Protein AF-A0A3N5ZU71-F1 (afdb_monomer)

Nearest PDB structures (foldseek):
  6a6m-assembly1_A  TM=1.673E-01  e=7.215E+00  Cyanidioschyzon merolae strain 10D

pLDDT: mean 86.12, std 12.93, range [36.06, 98.19]

Sequence (466 aa):
MKKRLAPLVVVLAIPVLASVVALLARAQWDAQWSSGLRREFVMHGQRANARVMERYSLATLCGDARTAVRIPPCRTYNTFSPVILGSGVTGGVGLLLLGGILAAGAAARRSRRALLTGFRPALYVVTGTLVLLLLVHGLLALQTIRLLTIVGGIGSGALLAFFGLGAVALVVGASLAAARMARAAGDARRLLATRLDGGLTAGWLTGSAQPVVAGLVPEVFVASPGAISVDGPLEAASLHLPLTLARILTVPQLQALVRRAQFRMTDDGGRVARLTEAWAALSAEHGAMRRAGGLRGALGLPILSVLTLLFDAFADAEAALERQQQLAADRAAADAGDAHACGVAILKVAAFAPAWAAAVREMKEAVRAGSQYPNACLLFEEIVATNADAARVAAAVHPAAVTPPVAVPLRQRLERLGLVPEELIPNVLDVHPAEPASAVRTDLTAFEERLTAIVHLQLLLHTSRL

Secondary structure (DSSP, 8-state):
-HHHHHHHHHHHHHHHHHHHHHHHHHHHHHHHHHHHHHHHHHHTT----HHHHHHTSHHHHHHSHHHHHH-HHHHHHHHHHHHHHHHHHHHHHHHHHHHHHHHHHHHHHH-HHHHHHHHHHHHHHHHHHHHHHHHHHHHHHHHHHHHHHHHH----HHHHHHHHHHHHHHHHHHHHHHHHHHHHHHHHHHH-S---TT-EE-TTSS--SS-EEEESSS--EEEPTT-EETTEE-SS-EEEEEHHHHHHSBHHHHHHHHHHHHHHHSTTHHHHHHHHHHHHHHHHHHHHHHH--HHHHHHHHHHHHHHHHHHHHHHHHHHHHHHHHHHHHHHHHHHTS-HHHHHHHHHHHHHHTTHHHHHHHHHHHHHHTT---S-HHHHHHHHHHHT--HHHHHHHHSTTS---TTSPPHHHHHHHTT--GGGGHHHHH--S-SSBGGGG-TTHHHHHHHHHHHHHHHHHHHHTT-

Radius of gyration: 32.43 Å; Cα contacts (8 Å, |Δi|>4): 583; chains: 1; bounding box: 73×50×105 Å

Solvent-accessible surface area (backbone atoms only — not comparable to full-atom values): 24256 Å² total; per-residue (Å²): 115,77,81,70,48,51,39,54,48,60,45,34,50,58,29,51,51,28,28,52,50,31,52,52,44,49,52,52,50,52,51,52,50,54,54,52,52,49,51,53,32,52,76,70,77,42,83,79,46,71,70,57,52,52,66,70,25,65,73,54,44,44,66,38,73,76,52,23,76,74,38,74,69,30,61,63,57,61,53,32,56,57,45,36,51,51,16,55,51,50,31,50,54,40,51,50,48,55,51,48,41,50,51,51,17,57,47,21,58,76,29,71,64,46,40,74,64,40,50,64,59,48,52,52,52,52,51,52,51,49,51,53,50,43,50,52,46,33,52,44,51,48,51,38,51,54,47,48,36,70,67,66,68,55,88,48,71,62,57,56,50,55,53,44,51,50,34,50,50,34,40,50,49,33,46,52,49,51,51,49,50,53,44,40,55,62,38,21,63,62,69,61,21,48,67,43,68,34,22,51,82,46,64,79,87,70,83,47,96,58,54,24,28,34,27,58,57,54,53,69,42,73,43,53,52,49,21,30,34,69,87,40,62,35,89,49,64,23,41,37,40,25,53,32,43,25,50,43,25,34,51,66,20,49,50,21,49,51,43,26,37,49,51,40,62,46,73,74,34,49,59,48,52,53,48,54,49,36,46,49,42,45,51,50,50,53,52,48,48,72,64,39,64,67,70,70,26,62,44,37,44,60,61,50,39,45,49,48,49,47,46,60,32,40,46,62,26,50,28,53,50,45,32,52,49,52,53,51,18,52,48,54,17,19,75,78,57,50,43,65,39,29,46,34,36,55,50,36,42,63,48,45,35,68,44,48,62,52,40,54,49,53,49,50,51,30,50,74,72,77,44,75,69,68,36,56,42,59,50,32,47,51,54,41,60,77,61,58,48,72,66,51,48,49,47,48,47,37,93,83,39,91,60,61,97,42,56,67,57,53,47,63,55,33,47,75,66,74,43,61,73,77,78,38,46,68,67,40,58,43,48,74,42,97,59,22,37,45,69,81,42,90,65,45,64,68,50,46,26,54,33,27,52,50,48,52,51,54,50,51,63,56,60,76,75,112

Structure (mmCIF, N/CA/C/O backbone):
data_AF-A0A3N5ZU71-F1
#
_entry.id   AF-A0A3N5ZU71-F1
#
loop_
_atom_site.group_PDB
_atom_site.id
_atom_site.type_symbol
_atom_site.label_atom_id
_atom_site.label_alt_id
_atom_site.label_comp_id
_atom_site.label_asym_id
_atom_site.label_entity_id
_atom_site.label_seq_id
_atom_site.pdbx_PDB_ins_code
_atom_site.Cartn_x
_atom_site.Cartn_y
_atom_site.Cartn_z
_atom_site.occupancy
_atom_site.B_iso_or_equiv
_atom_site.auth_seq_id
_atom_site.auth_comp_id
_atom_site.auth_asym_id
_atom_site.auth_atom_id
_atom_site.pdbx_PDB_model_num
ATOM 1 N N . MET A 1 1 ? -7.149 -3.811 -16.586 1.00 59.00 1 MET A N 1
ATOM 2 C CA . MET A 1 1 ? -6.033 -4.161 -17.504 1.00 59.00 1 MET A CA 1
ATOM 3 C C . MET A 1 1 ? -5.028 -3.025 -17.722 1.00 59.00 1 MET A C 1
ATOM 5 O O . MET A 1 1 ? -3.846 -3.285 -17.548 1.00 59.00 1 MET A O 1
ATOM 9 N N . LYS A 1 2 ? -5.443 -1.776 -18.013 1.00 65.56 2 LYS A N 1
ATOM 10 C CA . LYS A 1 2 ? -4.524 -0.647 -18.314 1.00 65.56 2 LYS A CA 1
ATOM 11 C C . LYS A 1 2 ? -3.378 -0.435 -17.302 1.00 65.56 2 LYS A C 1
ATOM 13 O O . LYS A 1 2 ? -2.251 -0.190 -17.714 1.00 65.56 2 LYS A O 1
ATOM 18 N N . LYS A 1 3 ? -3.626 -0.618 -15.996 1.00 75.38 3 LYS A N 1
ATOM 19 C CA . LYS A 1 3 ? -2.605 -0.451 -14.937 1.00 75.38 3 LYS A CA 1
ATOM 20 C C . LYS A 1 3 ? -1.418 -1.426 -15.041 1.00 75.38 3 LYS A C 1
ATOM 22 O O . LYS A 1 3 ? -0.329 -1.087 -14.606 1.00 75.38 3 LYS A O 1
ATOM 27 N N . ARG A 1 4 ? -1.601 -2.603 -15.655 1.00 83.56 4 ARG A N 1
ATOM 28 C CA . ARG A 1 4 ? -0.547 -3.630 -15.764 1.00 83.56 4 ARG A CA 1
ATOM 29 C C . ARG A 1 4 ? 0.396 -3.426 -16.953 1.00 83.56 4 ARG A C 1
ATOM 31 O O . ARG A 1 4 ? 1.469 -4.012 -16.967 1.00 83.56 4 ARG A O 1
ATOM 38 N N . LEU A 1 5 ? 0.022 -2.593 -17.929 1.00 92.31 5 LEU A N 1
ATOM 39 C CA . LEU A 1 5 ? 0.854 -2.320 -19.109 1.00 92.31 5 LEU A CA 1
ATOM 40 C C . LEU A 1 5 ? 1.892 -1.221 -18.859 1.00 92.31 5 LEU A C 1
ATOM 42 O O . LEU A 1 5 ? 2.936 -1.221 -19.499 1.00 92.31 5 LEU A O 1
ATOM 46 N N . ALA A 1 6 ? 1.637 -0.313 -17.915 1.00 91.50 6 ALA A N 1
ATOM 47 C CA . ALA A 1 6 ? 2.556 0.774 -17.584 1.00 91.50 6 ALA A CA 1
ATOM 48 C C . ALA A 1 6 ? 3.991 0.304 -17.252 1.00 91.50 6 ALA A C 1
ATOM 50 O O . ALA A 1 6 ? 4.912 0.797 -17.903 1.00 91.50 6 ALA A O 1
ATOM 51 N N . PRO A 1 7 ? 4.219 -0.663 -16.335 1.00 93.44 7 PRO A N 1
ATOM 52 C CA . PRO A 1 7 ? 5.578 -1.122 -16.038 1.00 93.44 7 PRO A CA 1
ATOM 53 C C . PRO A 1 7 ? 6.250 -1.794 -17.244 1.00 93.44 7 PRO A C 1
ATOM 55 O O . PRO A 1 7 ? 7.454 -1.650 -17.432 1.00 93.44 7 PRO A O 1
ATOM 58 N N . LEU A 1 8 ? 5.479 -2.474 -18.101 1.00 95.75 8 LEU A N 1
ATOM 59 C CA . LEU A 1 8 ? 5.992 -3.085 -19.329 1.00 95.75 8 LEU A CA 1
ATOM 60 C C . LEU A 1 8 ? 6.487 -2.018 -20.316 1.00 95.75 8 LEU A C 1
ATOM 62 O O . LEU A 1 8 ? 7.589 -2.131 -20.845 1.00 95.75 8 LEU A O 1
ATOM 66 N N . VAL A 1 9 ? 5.691 -0.966 -20.532 1.00 94.12 9 VAL A N 1
ATOM 67 C CA . VAL A 1 9 ? 6.067 0.165 -21.394 1.00 94.12 9 VAL A CA 1
ATOM 68 C C . VAL A 1 9 ? 7.317 0.849 -20.853 1.00 94.12 9 VAL A C 1
ATOM 70 O O . VAL A 1 9 ? 8.244 1.102 -21.613 1.00 94.12 9 VAL A O 1
ATOM 73 N N . VAL A 1 10 ? 7.375 1.099 -19.545 1.00 90.44 10 VAL A N 1
ATOM 74 C CA . VAL A 1 10 ? 8.533 1.730 -18.897 1.00 90.44 10 VAL A CA 1
ATOM 75 C C . VAL A 1 10 ? 9.820 0.942 -19.132 1.00 90.44 10 VAL A C 1
ATOM 77 O O . VAL A 1 10 ? 10.849 1.536 -19.435 1.00 90.44 10 VAL A O 1
ATOM 80 N N . VAL A 1 11 ? 9.751 -0.383 -19.020 1.00 94.38 11 VAL A N 1
ATOM 81 C CA . VAL A 1 11 ? 10.908 -1.271 -19.160 1.00 94.38 11 VAL A CA 1
ATOM 82 C C . VAL A 1 11 ? 11.327 -1.488 -20.620 1.00 94.38 11 VAL A C 1
ATOM 84 O O . VAL A 1 11 ? 12.504 -1.719 -20.887 1.00 94.38 11 VAL A O 1
ATOM 87 N N . LEU A 1 12 ? 10.389 -1.449 -21.571 1.00 96.19 12 LEU A N 1
ATOM 88 C CA . LEU A 1 12 ? 10.660 -1.813 -22.967 1.00 96.19 12 LEU A CA 1
ATOM 89 C C . LEU A 1 12 ? 10.766 -0.628 -23.930 1.00 96.19 12 LEU A C 1
ATOM 91 O O . LEU A 1 12 ? 11.389 -0.783 -24.977 1.00 96.19 12 LEU A O 1
ATOM 95 N N . ALA A 1 13 ? 10.204 0.542 -23.616 1.00 93.44 13 ALA A N 1
ATOM 96 C CA . ALA A 1 13 ? 10.110 1.645 -24.576 1.00 93.44 13 ALA A CA 1
ATOM 97 C C . ALA A 1 13 ? 11.479 2.091 -25.113 1.00 93.44 13 ALA A C 1
ATOM 99 O O . ALA A 1 13 ? 11.669 2.161 -26.327 1.00 93.44 13 ALA A O 1
ATOM 100 N N . ILE A 1 14 ? 12.443 2.358 -24.225 1.00 93.00 14 ILE A N 1
ATOM 101 C CA . ILE A 1 14 ? 13.779 2.813 -24.634 1.00 93.00 14 ILE A CA 1
ATOM 102 C C . ILE A 1 14 ? 14.573 1.684 -25.307 1.00 93.00 14 ILE A C 1
ATOM 104 O O . ILE A 1 14 ? 15.089 1.933 -26.393 1.00 93.00 14 ILE A O 1
ATOM 108 N N . PRO A 1 15 ? 14.655 0.454 -24.759 1.00 96.56 15 PRO A N 1
ATOM 109 C CA . PRO A 1 15 ? 15.337 -0.645 -25.439 1.00 96.56 15 PRO A CA 1
ATOM 110 C C . PRO A 1 15 ? 14.797 -0.941 -26.843 1.00 96.56 15 PRO A C 1
ATOM 112 O O . PRO A 1 15 ? 15.572 -1.123 -27.782 1.00 96.56 15 PRO A O 1
ATOM 115 N N . VAL A 1 16 ? 13.474 -0.953 -27.019 1.00 96.56 16 VAL A N 1
ATOM 116 C CA . VAL A 1 16 ? 12.860 -1.191 -28.331 1.00 96.56 16 VAL A CA 1
ATOM 117 C C . VAL A 1 16 ? 13.202 -0.055 -29.292 1.00 96.56 16 VAL A C 1
ATOM 119 O O . VAL A 1 16 ? 13.677 -0.320 -30.394 1.00 96.56 16 VAL A O 1
ATOM 122 N N . LEU A 1 17 ? 13.039 1.203 -28.869 1.00 93.81 17 LEU A N 1
ATOM 123 C CA . LEU A 1 17 ? 13.366 2.363 -29.700 1.00 93.81 17 LEU A CA 1
ATOM 124 C C . LEU A 1 17 ? 14.850 2.385 -30.094 1.00 93.81 17 LEU A C 1
ATOM 126 O O . LEU A 1 17 ? 15.167 2.562 -31.268 1.00 93.81 17 LEU A O 1
ATOM 130 N N . ALA A 1 18 ? 15.751 2.161 -29.137 1.00 95.06 18 ALA A N 1
ATOM 131 C CA . ALA A 1 18 ? 17.192 2.128 -29.367 1.00 95.06 18 ALA A CA 1
ATOM 132 C C . ALA A 1 18 ? 17.589 1.017 -30.348 1.00 95.06 18 ALA A C 1
ATOM 134 O O . ALA A 1 18 ? 18.385 1.253 -31.258 1.00 95.06 18 ALA A O 1
ATOM 135 N N . SER A 1 19 ? 16.986 -0.170 -30.218 1.00 96.75 19 SER A N 1
ATOM 136 C CA . SER A 1 19 ? 17.199 -1.287 -31.147 1.00 96.75 19 SER A CA 1
ATOM 137 C C . SER A 1 19 ? 16.743 -0.939 -32.560 1.00 96.75 19 SER A C 1
ATOM 139 O O . SER A 1 19 ? 17.494 -1.137 -33.511 1.00 96.75 19 SER A O 1
ATOM 141 N N . VAL A 1 20 ? 15.530 -0.394 -32.703 1.00 95.31 20 VAL A N 1
ATOM 142 C CA . VAL A 1 20 ? 14.961 -0.019 -34.005 1.00 95.31 20 VAL A CA 1
ATOM 143 C C . VAL A 1 20 ? 15.818 1.050 -34.677 1.00 95.31 20 VAL A C 1
ATOM 145 O O . VAL A 1 20 ? 16.206 0.884 -35.831 1.00 95.31 20 VAL A O 1
ATOM 148 N N . VAL A 1 21 ? 16.182 2.113 -33.956 1.00 93.44 21 VAL A N 1
ATOM 149 C CA . VAL A 1 21 ? 17.038 3.180 -34.490 1.00 93.44 21 VAL A CA 1
ATOM 150 C C . VAL A 1 21 ? 18.413 2.643 -34.873 1.00 93.44 21 VAL A C 1
ATOM 152 O O . VAL A 1 21 ? 18.902 2.974 -35.947 1.00 93.44 21 VAL A O 1
ATOM 155 N N . ALA A 1 22 ? 19.035 1.798 -34.048 1.00 95.50 22 ALA A N 1
ATOM 156 C CA . ALA A 1 22 ? 20.340 1.226 -34.366 1.00 95.50 22 ALA A CA 1
ATOM 157 C C . ALA A 1 22 ? 20.294 0.309 -35.599 1.00 95.50 22 ALA A C 1
ATOM 159 O O . ALA A 1 22 ? 21.215 0.344 -36.413 1.00 95.50 22 ALA A O 1
ATOM 160 N N . LEU A 1 23 ? 19.219 -0.468 -35.775 1.00 95.81 23 LEU A N 1
ATOM 161 C CA . LEU A 1 23 ? 19.009 -1.304 -36.960 1.00 95.81 23 LEU A CA 1
ATOM 162 C C . LEU A 1 23 ? 18.803 -0.463 -38.225 1.00 95.81 23 LEU A C 1
ATOM 164 O O . LEU A 1 23 ? 19.440 -0.734 -39.241 1.00 95.81 23 LEU A O 1
ATOM 168 N N . LEU A 1 24 ? 17.969 0.579 -38.158 1.00 94.06 24 LEU A N 1
ATOM 169 C CA . LEU A 1 24 ? 17.745 1.496 -39.279 1.00 94.06 24 LEU A CA 1
ATOM 170 C C . LEU A 1 24 ? 19.020 2.266 -39.638 1.00 94.06 24 LEU A C 1
ATOM 172 O O . LEU A 1 24 ? 19.384 2.345 -40.810 1.00 94.06 24 LEU A O 1
ATOM 176 N N . ALA A 1 25 ? 19.736 2.772 -38.632 1.00 93.31 25 ALA A N 1
ATOM 177 C CA . ALA A 1 25 ? 21.001 3.471 -38.811 1.00 93.31 25 ALA A CA 1
ATOM 178 C C . ALA A 1 25 ? 22.051 2.573 -39.471 1.00 93.31 25 ALA A C 1
ATOM 180 O O . ALA A 1 25 ? 22.716 2.994 -40.415 1.00 93.31 25 ALA A O 1
ATOM 181 N N . ARG A 1 26 ? 22.154 1.318 -39.019 1.00 95.31 26 ARG A N 1
ATOM 182 C CA . ARG A 1 26 ? 23.045 0.318 -39.610 1.00 95.31 26 ARG A CA 1
ATOM 183 C C . ARG A 1 26 ? 22.684 0.031 -41.067 1.00 95.31 26 ARG A C 1
ATOM 185 O O . ARG A 1 26 ? 23.568 0.073 -41.916 1.00 95.31 26 ARG A O 1
ATOM 192 N N . ALA A 1 27 ? 21.404 -0.201 -41.360 1.00 94.69 27 ALA A N 1
ATOM 193 C CA . ALA A 1 27 ? 20.932 -0.478 -42.715 1.00 94.69 27 ALA A CA 1
ATOM 194 C C . ALA A 1 27 ? 21.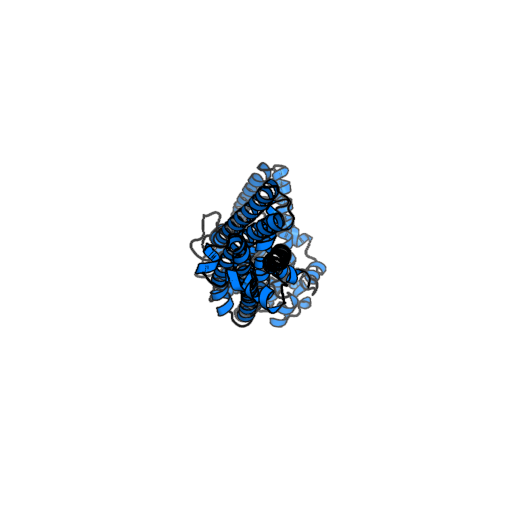193 0.697 -43.672 1.00 94.69 27 ALA A C 1
ATOM 196 O O . ALA A 1 27 ? 21.665 0.496 -44.790 1.00 94.69 27 ALA A O 1
ATOM 197 N N . GLN A 1 28 ? 20.944 1.932 -43.225 1.00 93.50 28 GLN A N 1
ATOM 198 C CA . GLN A 1 28 ? 21.235 3.125 -44.018 1.00 93.50 28 GLN A CA 1
ATOM 199 C C . GLN A 1 28 ? 22.740 3.307 -44.243 1.00 93.50 28 GLN A C 1
ATOM 201 O O . GLN A 1 28 ? 23.154 3.664 -45.344 1.00 93.50 28 GLN A O 1
ATOM 206 N N . TRP A 1 29 ? 23.563 3.030 -43.231 1.00 93.88 29 TRP A N 1
ATOM 207 C CA . TRP A 1 29 ? 25.018 3.111 -43.341 1.00 93.88 29 TRP A CA 1
ATOM 208 C C . TRP A 1 29 ? 25.581 2.075 -44.330 1.00 93.88 29 TRP A C 1
ATOM 210 O O . TRP A 1 29 ? 26.405 2.416 -45.180 1.00 93.88 29 TRP A O 1
ATOM 220 N N . ASP A 1 30 ? 25.072 0.838 -44.298 1.00 94.62 30 ASP A N 1
ATOM 221 C CA . ASP A 1 30 ? 25.396 -0.217 -45.273 1.00 94.62 30 ASP A CA 1
ATOM 222 C C . ASP A 1 30 ? 24.963 0.170 -46.704 1.00 94.62 30 ASP A C 1
ATOM 224 O O . ASP A 1 30 ? 25.707 -0.031 -47.674 1.00 94.62 30 ASP A O 1
ATOM 228 N N . ALA A 1 31 ? 23.789 0.790 -46.859 1.00 94.69 31 ALA A N 1
ATOM 229 C CA . ALA A 1 31 ? 23.311 1.294 -48.147 1.00 94.69 31 ALA A CA 1
ATOM 230 C C . ALA A 1 31 ? 24.194 2.435 -48.691 1.00 94.69 31 ALA A C 1
ATOM 232 O O . ALA A 1 31 ? 24.574 2.430 -49.864 1.00 94.69 31 ALA A O 1
ATOM 233 N N . GLN A 1 32 ? 24.583 3.388 -47.840 1.00 94.06 32 GLN A N 1
ATOM 234 C CA . GLN A 1 32 ? 25.474 4.487 -48.220 1.00 94.06 32 GLN A CA 1
ATOM 235 C C . GLN A 1 32 ? 26.854 3.968 -48.639 1.00 94.06 32 GLN A C 1
ATOM 237 O O . GLN A 1 32 ? 27.332 4.328 -49.718 1.00 94.06 32 GLN A O 1
ATOM 242 N N . TRP A 1 33 ? 27.453 3.071 -47.852 1.00 95.12 33 TRP A N 1
ATOM 243 C CA . TRP A 1 33 ? 28.734 2.441 -48.175 1.00 95.12 33 TRP A CA 1
ATOM 244 C C . TRP A 1 33 ? 28.690 1.697 -49.507 1.00 95.12 33 TRP A C 1
ATOM 246 O O . TRP A 1 33 ? 29.499 1.962 -50.395 1.00 95.12 33 TRP A O 1
ATOM 256 N N . SER A 1 34 ? 27.705 0.814 -49.687 1.00 95.56 34 SER A N 1
ATOM 257 C CA . SER A 1 34 ? 27.574 0.032 -50.918 1.00 95.56 34 SER A CA 1
ATOM 258 C C . SER A 1 34 ? 27.333 0.912 -52.150 1.00 95.56 34 SER A C 1
ATOM 260 O O . SER A 1 34 ? 27.847 0.602 -53.225 1.00 95.56 34 SER A O 1
ATOM 262 N N . SER A 1 35 ? 26.622 2.037 -52.011 1.00 95.56 35 SER A N 1
ATOM 263 C CA . SER A 1 35 ? 26.460 3.019 -53.092 1.00 95.56 35 SER A CA 1
ATOM 264 C C . SER A 1 35 ? 27.771 3.738 -53.440 1.00 95.56 35 SER A C 1
ATOM 266 O O . SER A 1 35 ? 28.068 3.936 -54.618 1.00 95.56 35 SER A O 1
ATOM 268 N N . GLY A 1 36 ? 28.581 4.088 -52.433 1.00 95.81 36 GLY A N 1
ATOM 269 C CA . GLY A 1 36 ? 29.905 4.685 -52.610 1.00 95.81 36 GLY A CA 1
ATOM 270 C C . GLY A 1 36 ? 30.859 3.733 -53.321 1.00 95.81 36 GLY A C 1
ATOM 271 O O . GLY A 1 36 ? 31.412 4.084 -54.360 1.00 95.81 36 GLY A O 1
ATOM 272 N N . LEU A 1 37 ? 30.940 2.499 -52.828 1.00 95.56 37 LEU A N 1
ATOM 273 C CA . LEU A 1 37 ? 31.792 1.452 -53.381 1.00 95.56 37 LEU A CA 1
ATOM 274 C C . LEU A 1 37 ? 31.433 1.134 -54.842 1.00 95.56 37 LEU A C 1
ATOM 276 O O . LEU A 1 37 ? 32.311 1.007 -55.689 1.00 95.56 37 LEU A O 1
ATOM 280 N N . ARG A 1 38 ? 30.133 1.062 -55.175 1.00 96.19 38 ARG A N 1
ATOM 281 C CA . ARG A 1 38 ? 29.678 0.872 -56.564 1.00 96.19 38 ARG A CA 1
ATOM 282 C C . ARG A 1 38 ? 30.156 1.995 -57.483 1.00 96.19 38 ARG A C 1
ATOM 284 O O . ARG A 1 38 ? 30.582 1.703 -58.596 1.00 96.19 38 ARG A O 1
ATOM 291 N N . ARG A 1 39 ? 30.094 3.256 -57.036 1.00 96.56 39 ARG A N 1
ATOM 292 C CA . ARG A 1 39 ? 30.599 4.398 -57.818 1.00 96.56 39 ARG A CA 1
ATOM 293 C C . ARG A 1 39 ? 32.104 4.290 -58.046 1.00 96.56 39 ARG A C 1
ATOM 295 O O . ARG A 1 39 ? 32.553 4.501 -59.164 1.00 96.56 39 ARG A O 1
ATOM 302 N N . GLU A 1 40 ? 32.857 3.910 -57.022 1.00 95.81 40 GLU A N 1
ATOM 303 C CA . GLU A 1 40 ? 34.310 3.749 -57.103 1.00 95.81 40 GLU A CA 1
ATOM 304 C C . GLU A 1 40 ? 34.720 2.623 -58.068 1.00 95.81 40 GLU A C 1
ATOM 306 O O . GLU A 1 40 ? 35.539 2.845 -58.957 1.00 95.81 40 GLU A O 1
ATOM 311 N N . PHE A 1 41 ? 34.069 1.454 -58.001 1.00 95.94 41 PHE A N 1
ATOM 312 C CA . PHE A 1 41 ? 34.293 0.371 -58.969 1.00 95.94 41 PHE A CA 1
ATOM 313 C C . PHE A 1 41 ? 34.013 0.805 -60.414 1.00 95.94 41 PHE A C 1
ATOM 315 O O . PHE A 1 41 ? 34.796 0.488 -61.312 1.00 95.94 41 PHE A O 1
ATOM 322 N N . VAL A 1 42 ? 32.931 1.561 -60.639 1.00 95.75 42 VAL A N 1
ATOM 323 C CA . VAL A 1 42 ? 32.590 2.099 -61.965 1.00 95.75 42 VAL A CA 1
ATOM 324 C C . VAL A 1 42 ? 33.657 3.081 -62.457 1.00 95.75 42 VAL A C 1
ATOM 326 O O . VAL A 1 42 ? 34.056 2.988 -63.616 1.00 95.75 42 VAL A O 1
ATOM 329 N N . MET A 1 43 ? 34.170 3.966 -61.593 1.00 96.62 43 MET A N 1
ATOM 330 C CA . MET A 1 43 ? 35.251 4.898 -61.954 1.00 96.62 43 MET A CA 1
ATOM 331 C C . MET A 1 43 ? 36.545 4.179 -62.363 1.00 96.62 43 MET A C 1
ATOM 333 O O . MET A 1 43 ? 37.272 4.674 -63.218 1.00 96.62 43 MET A O 1
ATOM 337 N N . HIS A 1 44 ? 36.807 2.989 -61.817 1.00 97.00 44 HIS A N 1
ATOM 338 C CA . HIS A 1 44 ? 37.955 2.153 -62.184 1.00 97.00 44 HIS A CA 1
ATOM 339 C C . HIS A 1 44 ? 37.677 1.157 -63.325 1.00 97.00 44 HIS A C 1
ATOM 341 O O . HIS A 1 44 ? 38.493 0.271 -63.580 1.00 97.00 44 HIS A O 1
ATOM 347 N N . GLY A 1 45 ? 36.537 1.268 -64.017 1.00 96.12 45 GLY A N 1
ATOM 348 C CA . GLY A 1 45 ? 36.192 0.395 -65.145 1.00 96.12 45 GLY A CA 1
ATOM 349 C C . GLY A 1 45 ? 35.890 -1.059 -64.757 1.00 96.12 45 GLY A C 1
ATOM 350 O O . GLY A 1 45 ? 35.872 -1.940 -65.616 1.00 96.12 45 GLY A O 1
ATOM 351 N N . GLN A 1 46 ? 35.645 -1.336 -63.475 1.00 95.88 46 GLN A N 1
ATOM 352 C CA . GLN A 1 46 ? 35.357 -2.674 -62.963 1.00 95.88 46 GLN A CA 1
ATOM 353 C C . GLN A 1 46 ? 33.852 -2.862 -62.711 1.00 95.88 46 GLN A C 1
ATOM 355 O O . GLN A 1 46 ? 33.158 -1.971 -62.222 1.00 95.88 46 GLN A O 1
ATOM 360 N N . ARG A 1 47 ? 33.315 -4.056 -63.009 1.00 92.19 47 ARG A N 1
ATOM 361 C CA . ARG A 1 47 ? 31.915 -4.405 -62.703 1.00 92.19 47 ARG A CA 1
ATOM 362 C C . ARG A 1 47 ? 31.808 -5.025 -61.311 1.00 92.19 47 ARG A C 1
ATOM 364 O O . ARG A 1 47 ? 32.238 -6.157 -61.096 1.00 92.19 47 ARG A O 1
ATOM 371 N N . ALA A 1 48 ? 31.171 -4.313 -60.385 1.00 91.56 48 ALA A N 1
ATOM 372 C CA . ALA A 1 48 ? 30.884 -4.823 -59.050 1.00 91.56 48 ALA A CA 1
ATOM 373 C C . ALA A 1 48 ? 29.768 -5.886 -59.093 1.00 91.56 48 ALA A C 1
ATOM 375 O O . ALA A 1 48 ? 28.581 -5.562 -59.157 1.00 91.56 48 ALA A O 1
ATOM 376 N N . ASN A 1 49 ? 30.139 -7.168 -59.077 1.00 94.31 49 ASN A N 1
ATOM 377 C CA . ASN A 1 49 ? 29.174 -8.261 -58.929 1.00 94.31 49 ASN A CA 1
ATOM 378 C C . ASN A 1 49 ? 28.755 -8.437 -57.450 1.00 94.31 49 ASN A C 1
ATOM 380 O O . ASN A 1 49 ? 29.415 -7.930 -56.543 1.00 94.31 49 ASN A O 1
ATOM 384 N N . ALA A 1 50 ? 27.664 -9.166 -57.189 1.00 95.38 50 ALA A N 1
ATOM 385 C CA . ALA A 1 50 ? 27.137 -9.342 -55.829 1.00 95.38 50 ALA A CA 1
ATOM 386 C C . ALA A 1 50 ? 28.157 -9.970 -54.857 1.00 95.38 50 ALA A C 1
ATOM 388 O O . ALA A 1 50 ? 28.262 -9.523 -53.721 1.00 95.38 50 ALA A O 1
ATOM 389 N N . ARG A 1 51 ? 28.966 -10.936 -55.321 1.00 95.69 51 ARG A N 1
ATOM 390 C CA . ARG A 1 51 ? 30.011 -11.584 -54.505 1.00 95.69 51 ARG A CA 1
ATOM 391 C C . ARG A 1 51 ? 31.134 -10.619 -54.117 1.00 95.69 51 ARG A C 1
ATOM 393 O O . ARG A 1 51 ? 31.652 -10.691 -53.009 1.00 95.69 51 ARG A O 1
ATOM 400 N N . VAL A 1 52 ? 31.526 -9.725 -55.025 1.00 94.38 52 VAL A N 1
ATOM 401 C CA . VAL A 1 52 ? 32.507 -8.665 -54.760 1.00 94.38 52 VAL A CA 1
ATOM 402 C C . VAL A 1 52 ? 31.914 -7.683 -53.753 1.00 94.38 52 VAL A C 1
ATOM 404 O O . VAL A 1 52 ? 32.543 -7.416 -52.737 1.00 94.38 52 VAL A O 1
ATOM 407 N N . MET A 1 53 ? 30.676 -7.228 -53.961 1.00 95.88 53 MET A N 1
ATOM 408 C CA . MET A 1 53 ? 29.997 -6.333 -53.015 1.00 95.88 53 MET A CA 1
ATOM 409 C C . MET A 1 53 ? 29.861 -6.938 -51.611 1.00 95.88 53 MET A C 1
ATOM 411 O O . MET A 1 53 ? 30.007 -6.220 -50.628 1.00 95.88 53 MET A O 1
ATOM 415 N N . GLU A 1 54 ? 29.616 -8.245 -51.509 1.00 95.56 54 GLU A N 1
ATOM 416 C CA . GLU A 1 54 ? 29.546 -8.964 -50.235 1.00 95.56 54 GLU A CA 1
ATOM 417 C C . GLU A 1 54 ? 30.913 -9.034 -49.536 1.00 95.56 54 GLU A C 1
ATOM 419 O O . GLU A 1 54 ? 31.009 -8.705 -48.354 1.00 95.56 54 GLU A O 1
ATOM 424 N N . ARG A 1 55 ? 31.991 -9.362 -50.269 1.00 95.62 55 ARG A N 1
ATOM 425 C CA . ARG A 1 55 ? 33.368 -9.383 -49.730 1.00 95.62 55 ARG A CA 1
ATOM 426 C C . ARG A 1 55 ? 33.820 -8.027 -49.191 1.00 95.62 55 ARG A C 1
ATOM 428 O O . ARG A 1 55 ? 34.555 -7.982 -48.210 1.00 95.62 55 ARG A O 1
ATOM 435 N N . TYR A 1 56 ? 33.384 -6.944 -49.829 1.00 95.12 56 TYR A N 1
ATOM 436 C CA . TYR A 1 56 ? 33.675 -5.570 -49.417 1.00 95.12 56 TYR A CA 1
ATOM 437 C C . TYR A 1 56 ? 32.535 -4.933 -48.603 1.00 95.12 56 TYR A C 1
ATOM 439 O O . TYR A 1 56 ? 32.479 -3.709 -48.457 1.00 95.12 56 TYR A O 1
ATOM 447 N N . SER A 1 57 ? 31.613 -5.739 -48.066 1.00 96.25 57 SER A N 1
ATOM 448 C CA . SER A 1 57 ? 30.580 -5.242 -47.158 1.00 96.25 57 SER A CA 1
ATOM 449 C C . SER A 1 57 ? 31.196 -4.795 -45.830 1.00 96.25 57 SER A C 1
ATOM 451 O O . SER A 1 57 ? 32.206 -5.345 -45.378 1.00 96.25 57 SER A O 1
ATOM 453 N N . LEU A 1 58 ? 30.578 -3.814 -45.163 1.00 95.81 58 LEU A N 1
ATOM 454 C CA . LEU A 1 58 ? 31.047 -3.378 -43.845 1.00 95.81 58 LEU A CA 1
ATOM 455 C C . LEU A 1 58 ? 30.952 -4.499 -42.810 1.00 95.81 58 LEU A C 1
ATOM 457 O O . LEU A 1 58 ? 31.819 -4.596 -41.951 1.00 95.81 58 LEU A O 1
ATOM 461 N N . ALA A 1 59 ? 29.958 -5.385 -42.913 1.00 95.62 59 ALA A N 1
ATOM 462 C CA . ALA A 1 59 ? 29.855 -6.547 -42.036 1.00 95.62 59 ALA A CA 1
ATOM 463 C C . ALA A 1 59 ? 31.109 -7.439 -42.108 1.00 95.62 59 ALA A C 1
ATOM 465 O O . ALA A 1 59 ? 31.632 -7.838 -41.069 1.00 95.62 59 ALA A O 1
ATOM 466 N N . THR A 1 60 ? 31.621 -7.707 -43.314 1.00 95.62 60 THR A N 1
ATOM 467 C CA . THR A 1 60 ? 32.834 -8.512 -43.517 1.00 95.62 60 THR A CA 1
ATOM 468 C C . THR A 1 60 ? 34.096 -7.745 -43.123 1.00 95.62 60 THR A C 1
ATOM 470 O O . THR A 1 60 ? 34.908 -8.256 -42.354 1.00 95.62 60 THR A O 1
ATOM 473 N N . LEU A 1 61 ? 34.251 -6.505 -43.600 1.00 96.06 61 LEU A N 1
ATOM 474 C CA . LEU A 1 61 ? 35.457 -5.700 -43.371 1.00 96.06 61 LEU A CA 1
ATOM 475 C C . LEU A 1 61 ? 35.630 -5.290 -41.904 1.00 96.06 61 LEU A C 1
ATOM 477 O O . LEU A 1 61 ? 36.746 -5.279 -41.391 1.00 96.06 61 LEU A O 1
ATOM 481 N N . CYS A 1 62 ? 34.533 -4.964 -41.219 1.00 96.19 62 CYS A N 1
ATOM 482 C CA . CYS A 1 62 ? 34.564 -4.524 -39.826 1.00 96.19 62 CYS A CA 1
ATOM 483 C C . CYS A 1 62 ? 34.496 -5.683 -38.819 1.00 96.19 62 CYS A C 1
ATOM 485 O O . CYS A 1 62 ? 34.702 -5.448 -37.627 1.00 96.19 62 CYS A O 1
ATOM 487 N N . GLY A 1 63 ? 34.224 -6.910 -39.283 1.00 95.06 63 GLY A N 1
ATOM 488 C CA . GLY A 1 63 ? 34.275 -8.131 -38.474 1.00 95.06 63 GLY A CA 1
ATOM 489 C C . GLY A 1 63 ? 35.700 -8.596 -38.152 1.00 95.06 63 GLY A C 1
ATOM 490 O O . GLY A 1 63 ? 35.913 -9.232 -37.122 1.00 95.06 63 GLY A O 1
ATOM 491 N N . ASP A 1 64 ? 36.687 -8.244 -38.983 1.00 95.06 64 ASP A N 1
ATOM 492 C CA . ASP A 1 64 ? 38.106 -8.478 -38.699 1.00 95.06 64 ASP A CA 1
ATOM 493 C C . ASP A 1 64 ? 38.699 -7.317 -37.886 1.00 95.06 64 ASP A C 1
ATOM 495 O O . ASP A 1 64 ? 38.786 -6.181 -38.356 1.00 95.06 64 ASP A O 1
ATOM 499 N N . ALA A 1 65 ? 39.174 -7.612 -36.673 1.00 93.38 65 ALA A N 1
ATOM 500 C CA . ALA A 1 65 ? 39.742 -6.623 -35.760 1.00 93.38 65 ALA A CA 1
ATOM 501 C C . ALA A 1 65 ? 40.943 -5.863 -36.352 1.00 93.38 65 ALA A C 1
ATOM 503 O O . ALA A 1 65 ? 41.129 -4.684 -36.047 1.00 93.38 65 ALA A O 1
ATOM 504 N N . ARG A 1 66 ? 41.754 -6.499 -37.213 1.00 94.62 66 ARG A N 1
ATOM 505 C CA . ARG A 1 66 ? 42.923 -5.844 -37.832 1.00 94.62 66 ARG A CA 1
ATOM 506 C C . ARG A 1 66 ? 42.499 -4.831 -38.890 1.00 94.62 66 ARG A C 1
ATOM 508 O O . ARG A 1 66 ? 43.035 -3.723 -38.940 1.00 94.62 66 ARG A O 1
ATOM 515 N N . THR A 1 67 ? 41.530 -5.210 -39.715 1.00 92.31 67 THR A N 1
ATOM 516 C CA . THR A 1 67 ? 40.990 -4.371 -40.786 1.00 92.31 67 THR A CA 1
ATOM 517 C C . THR A 1 67 ? 40.127 -3.234 -40.227 1.00 92.31 67 THR A C 1
ATOM 519 O O . THR A 1 67 ? 40.262 -2.088 -40.660 1.00 92.31 67 THR A O 1
ATOM 522 N N . ALA A 1 68 ? 39.331 -3.500 -39.187 1.00 92.00 68 ALA A N 1
ATOM 523 C CA . ALA A 1 68 ? 38.437 -2.523 -38.570 1.00 92.00 68 ALA A CA 1
ATOM 524 C C . ALA A 1 68 ? 39.156 -1.282 -38.008 1.00 92.00 68 ALA A C 1
ATOM 526 O O . ALA A 1 68 ? 38.599 -0.188 -38.042 1.00 92.00 68 ALA A O 1
ATOM 527 N N . VAL A 1 69 ? 40.396 -1.423 -37.521 1.00 92.69 69 VAL A N 1
ATOM 528 C CA . VAL A 1 69 ? 41.196 -0.290 -37.012 1.00 92.69 69 VAL A CA 1
ATOM 529 C C . VAL A 1 69 ? 41.643 0.644 -38.141 1.00 92.69 69 VAL A C 1
ATOM 531 O O . VAL A 1 69 ? 41.818 1.840 -37.919 1.00 92.69 69 VAL A O 1
ATOM 534 N N . ARG A 1 70 ? 41.818 0.114 -39.356 1.00 94.25 70 ARG A N 1
ATOM 535 C CA . ARG A 1 70 ? 42.346 0.861 -40.508 1.00 94.25 70 ARG A CA 1
ATOM 536 C C . ARG A 1 70 ? 41.264 1.550 -41.332 1.00 94.25 70 ARG A C 1
ATOM 538 O O . ARG A 1 70 ? 41.574 2.490 -42.053 1.00 94.25 70 ARG A O 1
ATOM 545 N N . ILE A 1 71 ? 40.017 1.090 -41.240 1.00 93.81 71 ILE A N 1
ATOM 546 C CA . ILE A 1 71 ? 38.896 1.587 -42.043 1.00 93.81 71 ILE A CA 1
ATOM 547 C C . ILE A 1 71 ? 38.034 2.520 -41.175 1.00 93.81 71 ILE A C 1
ATOM 549 O O . ILE A 1 71 ? 37.297 2.034 -40.314 1.00 93.81 71 ILE A O 1
ATOM 553 N N . PRO A 1 72 ? 38.067 3.855 -41.380 1.00 92.00 72 PRO A N 1
ATOM 554 C CA . PRO A 1 72 ? 37.374 4.807 -40.505 1.00 92.00 72 PRO A CA 1
ATOM 555 C C . PRO A 1 72 ? 35.864 4.539 -40.315 1.00 92.00 72 PRO A C 1
ATOM 557 O O . PRO A 1 72 ? 35.393 4.631 -39.176 1.00 92.00 72 PRO A O 1
ATOM 560 N N . PRO A 1 73 ? 35.095 4.132 -41.354 1.00 92.50 73 PRO A N 1
ATOM 561 C CA . PRO A 1 73 ? 33.687 3.751 -41.201 1.00 92.50 73 PRO A CA 1
ATOM 562 C C . PRO A 1 73 ? 33.426 2.618 -40.203 1.00 92.50 73 PRO A C 1
ATOM 564 O O . PRO A 1 73 ? 32.345 2.576 -39.609 1.00 92.50 73 PRO A O 1
ATOM 567 N N . CYS A 1 74 ? 34.396 1.725 -39.973 1.00 94.44 74 CYS A N 1
ATOM 568 C CA . CYS A 1 74 ? 34.219 0.597 -39.063 1.00 94.44 74 CYS A CA 1
ATOM 569 C C . CYS A 1 74 ? 34.064 1.026 -37.608 1.00 94.44 74 CYS A C 1
ATOM 571 O O . CYS A 1 74 ? 33.352 0.362 -36.856 1.00 94.44 74 CYS A O 1
ATOM 573 N N . ARG A 1 75 ? 34.638 2.170 -37.205 1.00 91.94 75 ARG A N 1
ATOM 574 C CA . ARG A 1 75 ? 34.432 2.702 -35.853 1.00 91.94 75 ARG A CA 1
ATOM 575 C C . ARG A 1 75 ? 32.959 3.016 -35.602 1.00 91.94 75 ARG A C 1
ATOM 577 O O . ARG A 1 75 ? 32.442 2.639 -34.559 1.00 91.94 75 ARG A O 1
ATOM 584 N N . THR A 1 76 ? 32.286 3.677 -36.542 1.00 90.81 76 THR A N 1
ATOM 585 C CA . THR A 1 76 ? 30.851 3.986 -36.430 1.00 90.81 76 THR A CA 1
ATOM 586 C C . THR A 1 76 ? 30.014 2.721 -36.573 1.00 90.81 76 THR A C 1
ATOM 588 O O . THR A 1 76 ? 29.136 2.478 -35.748 1.00 90.81 76 THR A O 1
ATOM 591 N N . TYR A 1 77 ? 30.335 1.866 -37.547 1.00 93.25 77 TYR A N 1
ATOM 592 C CA . TYR A 1 77 ? 29.612 0.616 -37.782 1.00 93.25 77 TYR A CA 1
ATOM 593 C C . TYR A 1 77 ? 29.586 -0.288 -36.541 1.00 93.25 77 TYR A C 1
ATOM 595 O O . TYR A 1 77 ? 28.533 -0.770 -36.122 1.00 93.25 77 TYR A O 1
ATOM 603 N N . ASN A 1 78 ? 30.735 -0.433 -35.879 1.00 93.44 78 ASN A N 1
ATOM 604 C CA . ASN A 1 78 ? 30.868 -1.274 -34.694 1.00 93.44 78 ASN A CA 1
ATOM 605 C C . ASN A 1 78 ? 30.183 -0.690 -33.447 1.00 93.44 78 ASN A C 1
ATOM 607 O O . ASN A 1 78 ? 30.045 -1.406 -32.459 1.00 93.44 78 ASN A O 1
ATOM 611 N N . THR A 1 79 ? 29.693 0.560 -33.474 1.00 92.50 79 THR A N 1
ATOM 612 C CA . THR A 1 79 ? 28.856 1.099 -32.382 1.00 92.50 79 THR A CA 1
ATOM 613 C C . THR A 1 79 ? 27.400 0.644 -32.443 1.00 92.50 79 THR A C 1
ATOM 615 O O . THR A 1 79 ? 26.732 0.657 -31.411 1.00 92.50 79 THR A O 1
ATOM 618 N N . PHE A 1 80 ? 26.899 0.178 -33.593 1.00 94.12 80 PHE A N 1
ATOM 619 C CA . PHE A 1 80 ? 25.510 -0.282 -33.708 1.00 94.12 80 PHE A CA 1
ATOM 620 C C . PHE A 1 80 ? 25.268 -1.590 -32.943 1.00 94.12 80 PHE A C 1
ATOM 622 O O . PHE A 1 80 ? 24.290 -1.713 -32.205 1.00 94.12 80 PHE A O 1
ATOM 629 N N . SER A 1 81 ? 26.181 -2.556 -33.072 1.00 94.31 81 SER A N 1
ATOM 630 C CA . SER A 1 81 ? 26.088 -3.872 -32.426 1.00 94.31 81 SER A CA 1
ATOM 631 C C . SER A 1 81 ? 25.931 -3.819 -30.896 1.00 94.31 81 SER A C 1
ATOM 633 O O . SER A 1 81 ? 25.001 -4.452 -30.395 1.00 94.31 81 SER A O 1
ATOM 635 N N . PRO A 1 82 ? 26.750 -3.071 -30.124 1.00 95.44 82 PRO A N 1
ATOM 636 C CA . PRO A 1 82 ? 26.573 -2.979 -28.676 1.00 95.44 82 PRO A CA 1
ATOM 637 C C . PRO A 1 82 ? 25.280 -2.258 -28.277 1.00 95.44 82 PRO A C 1
ATOM 639 O O . PRO A 1 82 ? 24.724 -2.590 -27.236 1.00 95.44 82 PRO A O 1
ATOM 642 N N . VAL A 1 83 ? 24.758 -1.324 -29.086 1.00 95.56 83 VAL A N 1
ATOM 643 C CA . VAL A 1 83 ? 23.451 -0.695 -28.817 1.00 95.56 83 VAL A CA 1
ATOM 644 C C . VAL A 1 83 ? 22.317 -1.707 -28.986 1.00 95.56 83 VAL A C 1
ATOM 646 O O . VAL A 1 83 ? 21.453 -1.792 -28.116 1.00 95.56 83 VAL A O 1
ATOM 649 N N . ILE A 1 84 ? 22.338 -2.513 -30.053 1.00 96.50 84 ILE A N 1
ATOM 650 C CA . ILE A 1 84 ? 21.343 -3.572 -30.296 1.00 96.50 84 ILE A CA 1
ATOM 651 C C . ILE A 1 84 ? 21.412 -4.634 -29.190 1.00 96.50 84 ILE A C 1
ATOM 653 O O . ILE A 1 84 ? 20.398 -4.940 -28.562 1.00 96.50 84 ILE A O 1
ATOM 657 N N . LEU A 1 85 ? 22.609 -5.158 -28.903 1.00 96.69 85 LEU A N 1
ATOM 658 C CA . LEU A 1 85 ? 22.804 -6.167 -27.860 1.00 96.69 85 LEU A CA 1
ATOM 659 C C . LEU A 1 85 ? 22.431 -5.620 -26.477 1.00 96.69 85 LEU A C 1
ATOM 661 O O . LEU A 1 85 ? 21.675 -6.253 -25.744 1.00 96.69 85 LEU A O 1
ATOM 665 N N . GLY A 1 86 ? 22.923 -4.427 -26.133 1.00 96.12 86 GLY A N 1
ATOM 666 C CA . GLY A 1 86 ? 22.648 -3.773 -24.857 1.00 96.12 86 GLY A CA 1
ATOM 667 C C . GLY A 1 86 ? 21.161 -3.499 -24.658 1.00 96.12 86 GLY A C 1
ATOM 668 O O . GLY A 1 86 ? 20.644 -3.715 -23.565 1.00 96.12 86 GLY A O 1
ATOM 669 N N . SER A 1 87 ? 20.444 -3.120 -25.717 1.00 97.06 87 SER A N 1
ATOM 670 C CA . SER A 1 87 ? 18.987 -2.982 -25.686 1.00 97.06 87 SER A CA 1
ATOM 671 C C . SER A 1 87 ? 18.293 -4.319 -25.423 1.00 97.06 87 SER A C 1
ATOM 673 O O . SER A 1 87 ? 17.464 -4.407 -24.518 1.00 97.06 87 SER A O 1
ATOM 675 N N . GLY A 1 88 ? 18.674 -5.382 -26.139 1.00 97.31 88 GLY A N 1
ATOM 676 C CA . GLY A 1 88 ? 18.121 -6.724 -25.930 1.00 97.31 88 GLY A CA 1
ATOM 677 C C . GLY A 1 88 ? 18.320 -7.233 -24.499 1.00 97.31 88 GLY A C 1
ATOM 678 O O . GLY A 1 88 ? 17.364 -7.671 -23.858 1.00 97.31 88 GLY A O 1
ATOM 679 N N . VAL A 1 89 ? 19.536 -7.095 -23.959 1.00 97.56 89 VAL A N 1
ATOM 680 C CA . VAL A 1 89 ? 19.859 -7.471 -22.571 1.00 97.56 89 VAL A CA 1
ATOM 681 C C . VAL A 1 89 ? 19.056 -6.636 -21.574 1.00 97.56 89 VAL A C 1
ATOM 683 O O . VAL A 1 89 ? 18.466 -7.190 -20.652 1.00 97.56 89 VAL A O 1
ATOM 686 N N . THR A 1 90 ? 18.978 -5.318 -21.770 1.00 96.88 90 THR A N 1
ATOM 687 C CA . THR A 1 90 ? 18.249 -4.410 -20.867 1.00 96.88 90 THR A CA 1
ATOM 688 C C . THR A 1 90 ? 16.758 -4.740 -20.823 1.00 96.88 90 THR A C 1
ATOM 690 O O . THR A 1 90 ? 16.187 -4.859 -19.738 1.00 96.88 90 THR A O 1
ATOM 693 N N . GLY A 1 91 ? 16.137 -4.950 -21.989 1.00 97.06 91 GLY A N 1
ATOM 694 C CA . GLY A 1 91 ? 14.740 -5.374 -22.085 1.00 97.06 91 GLY A CA 1
ATOM 695 C C . GLY A 1 91 ? 14.507 -6.737 -21.428 1.00 97.06 91 GLY A C 1
ATOM 696 O O . GLY A 1 91 ? 13.557 -6.896 -20.665 1.00 97.06 91 GLY A O 1
ATOM 697 N N . GLY A 1 92 ? 15.413 -7.696 -21.649 1.00 97.62 92 GLY A N 1
ATOM 698 C CA . GLY A 1 92 ? 15.368 -9.020 -21.025 1.00 97.62 92 GLY A CA 1
ATOM 699 C C . GLY A 1 92 ? 15.458 -8.971 -19.497 1.00 97.62 92 GLY A C 1
ATOM 700 O O . GLY A 1 92 ? 14.615 -9.552 -18.817 1.00 97.62 92 GLY A O 1
ATOM 701 N N . VAL A 1 93 ? 16.423 -8.226 -18.943 1.00 97.50 93 VAL A N 1
ATOM 702 C CA . VAL A 1 93 ? 16.572 -8.025 -17.488 1.00 97.50 93 VAL A CA 1
ATOM 703 C C . VAL A 1 93 ? 15.321 -7.390 -16.896 1.00 97.50 93 VAL A C 1
ATOM 705 O O . VAL A 1 93 ? 14.838 -7.823 -15.852 1.00 97.50 93 VAL A O 1
ATOM 708 N N . GLY A 1 94 ? 14.761 -6.383 -17.563 1.00 96.75 94 GLY A N 1
ATOM 709 C CA . GLY A 1 94 ? 13.545 -5.752 -17.084 1.00 96.75 94 GLY A CA 1
ATOM 710 C C . GLY A 1 94 ? 12.323 -6.679 -17.132 1.00 96.75 94 GLY A C 1
ATOM 711 O O . GLY A 1 94 ? 11.544 -6.696 -16.183 1.00 96.75 94 GLY A O 1
ATOM 712 N N . LEU A 1 95 ? 12.165 -7.507 -18.169 1.00 97.62 95 LEU A N 1
ATOM 713 C CA . LEU A 1 95 ? 11.110 -8.529 -18.211 1.00 97.62 95 LEU A CA 1
ATOM 714 C C . LEU A 1 95 ? 11.277 -9.574 -17.101 1.00 97.62 95 LEU A C 1
ATOM 716 O O . LEU A 1 95 ? 10.295 -9.925 -16.444 1.00 97.62 95 LEU A O 1
ATOM 720 N N . LEU A 1 96 ? 12.511 -10.025 -16.851 1.00 97.75 96 LEU A N 1
ATOM 721 C CA . LEU A 1 96 ? 12.830 -10.926 -15.741 1.00 97.75 96 LEU A CA 1
ATOM 722 C C . LEU A 1 96 ? 12.498 -10.293 -14.387 1.00 97.75 96 LEU A C 1
ATOM 724 O O . LEU A 1 96 ? 11.935 -10.969 -13.529 1.00 97.75 96 LEU A O 1
ATOM 728 N N . LEU A 1 97 ? 12.777 -8.999 -14.207 1.00 97.25 97 LEU A N 1
ATOM 729 C CA . LEU A 1 97 ? 12.412 -8.262 -12.998 1.00 97.25 97 LEU A CA 1
ATOM 730 C C . LEU A 1 97 ? 10.892 -8.263 -12.781 1.00 97.25 97 LEU A C 1
ATOM 732 O O . LEU A 1 97 ? 10.428 -8.619 -11.698 1.00 97.25 97 LEU A O 1
ATOM 736 N N . LEU A 1 98 ? 10.108 -7.908 -13.806 1.00 96.88 98 LEU A N 1
ATOM 737 C CA . LEU A 1 98 ? 8.642 -7.889 -13.712 1.00 96.88 98 LEU A CA 1
ATOM 738 C C . LEU A 1 98 ? 8.071 -9.291 -13.442 1.00 96.88 98 LEU A C 1
ATOM 740 O O . LEU A 1 98 ? 7.189 -9.446 -12.596 1.00 96.88 98 LEU A O 1
ATOM 744 N N . GLY A 1 99 ? 8.598 -10.321 -14.111 1.00 97.00 99 GLY A N 1
ATOM 745 C CA . GLY A 1 99 ? 8.232 -11.716 -13.859 1.00 97.00 99 GLY A CA 1
ATOM 746 C C . GLY A 1 99 ? 8.581 -12.167 -12.438 1.00 97.00 99 GLY A C 1
ATOM 747 O O . GLY A 1 99 ? 7.760 -12.798 -11.773 1.00 97.00 99 GLY A O 1
ATOM 748 N N . GLY A 1 100 ? 9.757 -11.779 -11.939 1.00 96.75 100 GLY A N 1
ATOM 749 C CA . GLY A 1 100 ? 10.213 -12.058 -10.579 1.00 96.75 100 GLY A CA 1
ATOM 750 C C . GLY A 1 100 ? 9.320 -11.427 -9.512 1.00 96.75 100 GLY A C 1
ATOM 751 O O . GLY A 1 100 ? 8.967 -12.099 -8.546 1.00 96.75 100 GLY A O 1
ATOM 752 N N . ILE A 1 101 ? 8.876 -10.180 -9.714 1.00 95.44 101 ILE A N 1
ATOM 753 C CA . ILE A 1 101 ? 7.909 -9.509 -8.829 1.00 95.44 101 ILE A CA 1
ATOM 754 C C . ILE A 1 101 ? 6.601 -10.308 -8.750 1.00 95.44 101 ILE A C 1
ATOM 756 O O . ILE A 1 101 ? 6.107 -10.592 -7.657 1.00 95.44 101 ILE A O 1
ATOM 760 N N . LEU A 1 102 ? 6.050 -10.707 -9.901 1.00 95.50 102 LEU A N 1
ATOM 761 C CA . LEU A 1 102 ? 4.800 -11.470 -9.959 1.00 95.50 102 LEU A CA 1
ATOM 762 C C . LEU A 1 102 ? 4.937 -12.854 -9.309 1.00 95.50 102 LEU A C 1
ATOM 764 O O . LEU A 1 102 ? 4.033 -13.289 -8.592 1.00 95.50 102 LEU A O 1
ATOM 768 N N . ALA A 1 103 ? 6.066 -13.532 -9.527 1.00 95.25 103 ALA A N 1
ATOM 769 C CA . ALA A 1 103 ? 6.363 -14.819 -8.910 1.00 95.25 103 ALA A CA 1
ATOM 770 C C . ALA A 1 103 ? 6.519 -14.697 -7.385 1.00 95.25 103 ALA A C 1
ATOM 772 O O . ALA A 1 103 ? 5.953 -15.505 -6.648 1.00 95.25 103 ALA A O 1
ATOM 773 N N . ALA A 1 104 ? 7.216 -13.662 -6.906 1.00 94.69 104 ALA A N 1
ATOM 774 C CA . ALA A 1 104 ? 7.382 -13.387 -5.482 1.00 94.69 104 ALA A CA 1
ATOM 775 C C . ALA A 1 104 ? 6.036 -13.096 -4.799 1.00 94.69 104 ALA A C 1
ATOM 777 O O . ALA A 1 104 ? 5.743 -13.685 -3.760 1.00 94.69 104 ALA A O 1
ATOM 778 N N . GLY A 1 105 ? 5.175 -12.281 -5.418 1.00 92.62 105 GLY A N 1
ATOM 779 C CA . GLY A 1 105 ? 3.814 -12.044 -4.926 1.00 92.62 105 GLY A CA 1
ATOM 780 C C . GLY A 1 105 ? 2.966 -13.321 -4.898 1.00 92.62 105 GLY A C 1
ATOM 781 O O . GLY A 1 105 ? 2.289 -13.616 -3.912 1.00 92.62 105 GLY A O 1
ATOM 782 N N . ALA A 1 106 ? 3.052 -14.153 -5.941 1.00 92.75 106 ALA A N 1
ATOM 783 C CA . ALA A 1 106 ? 2.358 -15.440 -5.976 1.00 92.75 106 ALA A CA 1
ATOM 784 C C . ALA A 1 106 ? 2.846 -16.413 -4.889 1.00 92.75 106 ALA A C 1
ATOM 786 O O . ALA A 1 106 ? 2.026 -17.119 -4.297 1.00 92.75 106 ALA A O 1
ATOM 787 N N . ALA A 1 107 ? 4.149 -16.436 -4.600 1.00 94.00 107 ALA A N 1
ATOM 788 C CA . ALA A 1 107 ? 4.722 -17.219 -3.510 1.00 94.00 107 ALA A CA 1
ATOM 789 C C . ALA A 1 107 ? 4.287 -16.687 -2.134 1.00 94.00 107 ALA A C 1
ATOM 791 O O . ALA A 1 107 ? 3.907 -17.476 -1.266 1.00 94.00 107 ALA A O 1
ATOM 792 N N . ALA A 1 108 ? 4.261 -15.362 -1.954 1.00 91.88 108 ALA A N 1
ATOM 793 C CA . ALA A 1 108 ? 3.811 -14.711 -0.725 1.00 91.88 108 ALA A CA 1
ATOM 794 C C . ALA A 1 108 ? 2.346 -15.039 -0.394 1.00 91.88 108 ALA A C 1
ATOM 796 O O . ALA A 1 108 ? 2.026 -15.287 0.765 1.00 91.88 108 ALA A O 1
ATOM 797 N N . ARG A 1 109 ? 1.471 -15.152 -1.406 1.00 89.25 109 ARG A N 1
ATOM 798 C CA . ARG A 1 109 ? 0.071 -15.584 -1.213 1.00 89.25 109 ARG A CA 1
ATOM 799 C C . ARG A 1 109 ? -0.066 -17.008 -0.668 1.00 89.25 109 ARG A C 1
ATOM 801 O O . ARG A 1 109 ? -1.071 -17.318 -0.040 1.00 89.25 109 ARG A O 1
ATOM 808 N N . ARG A 1 110 ? 0.905 -17.887 -0.935 1.00 88.94 110 ARG A N 1
ATOM 809 C CA . ARG A 1 110 ? 0.869 -19.296 -0.502 1.00 88.94 110 ARG A CA 1
ATOM 810 C C . ARG A 1 110 ? 1.524 -19.518 0.856 1.00 88.94 110 ARG A C 1
ATOM 812 O O . ARG A 1 110 ? 1.242 -20.521 1.501 1.00 88.94 110 ARG A O 1
ATOM 819 N N . SER A 1 111 ? 2.429 -18.633 1.272 1.00 88.69 111 SER A N 1
ATOM 820 C CA . SER A 1 111 ? 3.232 -18.832 2.475 1.00 88.69 111 SER A CA 1
ATOM 821 C C . SER A 1 111 ? 3.458 -17.532 3.231 1.00 88.69 111 SER A C 1
ATOM 823 O O . SER A 1 111 ? 4.157 -16.629 2.767 1.00 88.69 111 SER A O 1
ATOM 825 N N . ARG A 1 112 ? 2.967 -17.506 4.475 1.00 83.88 112 ARG A N 1
ATOM 826 C CA . ARG A 1 112 ? 3.243 -16.448 5.457 1.00 83.88 112 ARG A CA 1
ATOM 827 C C . ARG A 1 112 ? 4.739 -16.190 5.612 1.00 83.88 112 ARG A C 1
ATOM 829 O O . ARG A 1 112 ? 5.168 -15.041 5.670 1.00 83.88 112 ARG A O 1
ATOM 836 N N . ARG A 1 113 ? 5.545 -17.258 5.645 1.00 87.69 113 ARG A N 1
ATOM 837 C CA . ARG A 1 113 ? 7.003 -17.139 5.759 1.00 87.69 113 ARG A CA 1
ATOM 838 C C . ARG A 1 113 ? 7.580 -16.394 4.560 1.00 87.69 113 ARG A C 1
ATOM 840 O O . ARG A 1 113 ? 8.371 -15.487 4.769 1.00 87.69 113 ARG A O 1
ATOM 847 N N . ALA A 1 114 ? 7.138 -16.715 3.342 1.00 89.12 114 ALA A N 1
ATOM 848 C CA . ALA A 1 114 ? 7.608 -16.048 2.128 1.00 89.12 114 ALA A CA 1
ATOM 849 C C . ALA A 1 114 ? 7.250 -14.552 2.094 1.00 89.12 114 ALA A C 1
ATOM 851 O O . ALA A 1 114 ? 8.074 -13.749 1.670 1.00 89.12 114 ALA A O 1
ATOM 852 N N . LEU A 1 115 ? 6.068 -14.160 2.584 1.00 87.81 115 LEU A N 1
ATOM 853 C CA . LEU A 1 115 ? 5.701 -12.746 2.725 1.00 87.81 115 LEU A CA 1
ATOM 854 C C . LEU A 1 115 ? 6.644 -12.021 3.704 1.00 87.81 115 LEU A C 1
ATOM 856 O O . LEU A 1 115 ? 7.246 -11.004 3.358 1.00 87.81 115 LEU A O 1
ATOM 860 N N . LEU A 1 116 ? 6.809 -12.578 4.908 1.00 83.44 116 LEU A N 1
ATOM 861 C CA . LEU A 1 116 ? 7.583 -11.959 5.987 1.00 83.44 116 LEU A CA 1
ATOM 862 C C . LEU A 1 116 ? 9.087 -11.882 5.691 1.00 83.44 116 LEU A C 1
ATOM 864 O O . LEU A 1 116 ? 9.734 -10.907 6.074 1.00 83.44 116 LEU A O 1
ATOM 868 N N . THR A 1 117 ? 9.658 -12.893 5.033 1.00 86.62 117 THR A N 1
ATOM 869 C CA . THR A 1 117 ? 11.096 -12.929 4.723 1.00 86.62 117 THR A CA 1
ATOM 870 C C . THR A 1 117 ? 11.423 -12.375 3.343 1.00 86.62 117 THR A C 1
ATOM 872 O O . THR A 1 117 ? 12.512 -11.842 3.157 1.00 86.62 117 THR A O 1
ATOM 875 N N . GLY A 1 118 ? 10.500 -12.471 2.384 1.00 87.69 118 GLY A N 1
ATOM 876 C CA . GLY A 1 118 ? 10.734 -12.132 0.982 1.00 87.69 118 GLY A CA 1
ATOM 877 C C . GLY A 1 118 ? 10.477 -10.670 0.627 1.00 87.69 118 GLY A C 1
ATOM 878 O O . GLY A 1 118 ? 11.143 -10.153 -0.266 1.00 87.69 118 GLY A O 1
ATOM 879 N N . PHE A 1 119 ? 9.573 -9.969 1.322 1.00 86.75 119 PHE A N 1
ATOM 880 C CA . PHE A 1 119 ? 9.194 -8.605 0.929 1.00 86.75 119 PHE A CA 1
ATOM 881 C C . PHE A 1 119 ? 10.367 -7.613 0.976 1.00 86.75 119 PHE A C 1
ATOM 883 O O . PHE A 1 119 ? 10.638 -6.918 -0.001 1.00 86.75 119 PHE A O 1
ATOM 890 N N . ARG A 1 120 ? 11.107 -7.567 2.091 1.00 85.06 120 ARG A N 1
ATOM 891 C CA . ARG A 1 120 ? 12.267 -6.671 2.245 1.00 85.06 120 ARG A CA 1
ATOM 892 C C . ARG A 1 120 ? 13.366 -6.908 1.202 1.00 85.06 120 ARG A C 1
ATOM 894 O O . ARG A 1 120 ? 13.751 -5.939 0.551 1.00 85.06 120 ARG A O 1
ATOM 901 N N . PRO A 1 121 ? 13.889 -8.136 1.013 1.00 89.38 121 PRO A N 1
ATOM 902 C CA . PRO A 1 121 ? 14.895 -8.370 -0.015 1.00 89.38 121 PRO A CA 1
ATOM 903 C C . PRO A 1 121 ? 14.342 -8.093 -1.414 1.00 89.38 121 PRO A C 1
ATOM 905 O O . PRO A 1 121 ? 15.055 -7.497 -2.215 1.00 89.38 121 PRO A O 1
ATOM 908 N N . ALA A 1 122 ? 13.074 -8.419 -1.696 1.00 91.00 122 ALA A N 1
ATOM 909 C CA . ALA A 1 122 ? 12.448 -8.066 -2.968 1.00 91.00 122 ALA A CA 1
ATOM 910 C C . ALA A 1 122 ? 12.437 -6.547 -3.192 1.00 91.00 122 ALA A C 1
ATOM 912 O O . ALA A 1 122 ? 12.824 -6.100 -4.266 1.00 91.00 122 ALA A O 1
ATOM 913 N N . LEU A 1 123 ? 12.086 -5.744 -2.183 1.00 86.12 123 LEU A N 1
ATOM 914 C CA . LEU A 1 123 ? 12.113 -4.282 -2.277 1.00 86.12 123 LEU A CA 1
ATOM 915 C C . LEU A 1 123 ? 13.518 -3.750 -2.601 1.00 86.12 123 LEU A C 1
ATOM 917 O O . LEU A 1 123 ? 13.654 -2.906 -3.488 1.00 86.12 123 LEU A O 1
ATOM 921 N N . TYR A 1 124 ? 14.562 -4.254 -1.935 1.00 85.75 124 TYR A N 1
ATOM 922 C CA . TYR A 1 124 ? 15.944 -3.836 -2.204 1.00 85.75 124 TYR A CA 1
ATOM 923 C C . TYR A 1 124 ? 16.431 -4.267 -3.585 1.00 85.75 124 TYR A C 1
ATOM 925 O O . TYR A 1 124 ? 16.999 -3.448 -4.306 1.00 85.75 124 TYR A O 1
ATOM 933 N N . VAL A 1 125 ? 16.179 -5.522 -3.970 1.00 92.31 125 VAL A N 1
ATOM 934 C CA . VAL A 1 125 ? 16.548 -6.047 -5.290 1.00 92.31 125 VAL A CA 1
ATOM 935 C C . VAL A 1 125 ? 15.843 -5.248 -6.379 1.00 92.31 125 VAL A C 1
ATOM 937 O O . VAL A 1 125 ? 16.504 -4.733 -7.271 1.00 92.31 125 VAL A O 1
ATOM 940 N N . VAL A 1 126 ? 14.527 -5.050 -6.271 1.00 92.06 126 VAL A N 1
ATOM 941 C CA . VAL A 1 126 ? 13.747 -4.291 -7.256 1.00 92.06 126 VAL A CA 1
ATOM 942 C C . VAL A 1 126 ? 14.233 -2.852 -7.356 1.00 92.06 126 VAL A C 1
ATOM 944 O O . VAL A 1 126 ? 14.466 -2.367 -8.460 1.00 92.06 126 VAL A O 1
ATOM 947 N N . THR A 1 127 ? 14.443 -2.176 -6.227 1.00 86.44 127 THR A N 1
ATOM 948 C CA . THR A 1 127 ? 14.927 -0.789 -6.222 1.00 86.44 127 THR A CA 1
ATOM 949 C C . THR A 1 127 ? 16.326 -0.687 -6.834 1.00 86.44 127 THR A C 1
ATOM 951 O O . THR A 1 127 ? 16.559 0.167 -7.688 1.00 86.44 127 THR A O 1
ATOM 954 N N . GLY A 1 128 ? 17.245 -1.584 -6.464 1.00 88.25 128 GLY A N 1
ATOM 955 C CA . GLY A 1 128 ? 18.602 -1.621 -7.011 1.00 88.25 128 GLY A CA 1
ATOM 956 C C . GLY A 1 128 ? 18.625 -1.911 -8.513 1.00 88.25 128 GLY A C 1
ATOM 957 O O . GLY A 1 128 ? 19.278 -1.194 -9.273 1.00 88.25 128 GLY A O 1
ATOM 958 N N . THR A 1 129 ? 17.859 -2.907 -8.966 1.00 93.12 129 THR A N 1
ATOM 959 C CA . THR A 1 129 ? 17.730 -3.233 -10.391 1.00 93.12 129 THR A CA 1
ATOM 960 C C . THR A 1 129 ? 17.087 -2.089 -11.170 1.00 93.12 129 THR A C 1
ATOM 962 O O . THR A 1 129 ? 17.529 -1.809 -12.279 1.00 93.12 129 THR A O 1
ATOM 965 N N . LEU A 1 130 ? 16.100 -1.381 -10.611 1.00 90.44 130 LEU A N 1
ATOM 966 C CA . LEU A 1 130 ? 15.496 -0.219 -11.268 1.00 90.44 130 LEU A CA 1
ATOM 967 C C . LEU A 1 130 ? 16.489 0.924 -11.456 1.00 90.44 130 LEU A C 1
ATOM 969 O O . LEU A 1 130 ? 16.546 1.491 -12.544 1.00 90.44 130 LEU A O 1
ATOM 973 N N . VAL A 1 131 ? 17.292 1.243 -10.437 1.00 86.31 131 VAL A N 1
ATOM 974 C CA . VAL A 1 131 ? 18.346 2.264 -10.555 1.00 86.31 131 VAL A CA 1
ATOM 975 C C . VAL A 1 131 ? 19.336 1.881 -11.657 1.00 86.31 131 VAL A C 1
ATOM 977 O O . VAL A 1 131 ? 19.644 2.706 -12.518 1.00 86.31 131 VAL A O 1
ATOM 980 N N . LEU A 1 132 ? 19.776 0.617 -11.688 1.00 90.44 132 LEU A N 1
ATOM 981 C CA . LEU A 1 132 ? 20.670 0.119 -12.733 1.00 90.44 132 LEU A CA 1
ATOM 982 C C . LEU A 1 132 ? 20.027 0.197 -14.125 1.00 90.44 132 LEU A C 1
ATOM 984 O O . LEU A 1 132 ? 20.647 0.700 -15.060 1.00 90.44 132 LEU A O 1
ATOM 988 N N . LEU A 1 133 ? 18.778 -0.256 -14.265 1.00 92.50 133 LEU A N 1
ATOM 989 C CA . LEU A 1 133 ? 18.044 -0.190 -15.526 1.00 92.50 133 LEU A CA 1
ATOM 990 C C . LEU A 1 133 ? 17.941 1.253 -16.011 1.00 92.50 133 LEU A C 1
ATOM 992 O O . LEU A 1 133 ? 18.236 1.505 -17.172 1.00 92.50 133 LEU A O 1
ATOM 996 N N . LEU A 1 134 ? 17.593 2.205 -15.148 1.00 88.12 134 LEU A N 1
ATOM 997 C CA . LEU A 1 134 ? 17.464 3.614 -15.521 1.00 88.12 134 LEU A CA 1
ATOM 998 C C . LEU A 1 134 ? 18.783 4.228 -15.996 1.00 88.12 134 LEU A C 1
ATOM 1000 O O . LEU A 1 134 ? 18.781 4.974 -16.975 1.00 88.12 134 LEU A O 1
ATOM 1004 N N . LEU A 1 135 ? 19.905 3.882 -15.359 1.00 88.38 135 LEU A N 1
ATOM 1005 C CA . LEU A 1 135 ? 21.238 4.288 -15.816 1.00 88.38 135 LEU A CA 1
ATOM 1006 C C . LEU A 1 135 ? 21.518 3.771 -17.233 1.00 88.38 135 LEU A C 1
ATOM 1008 O O . LEU A 1 135 ? 21.923 4.537 -18.110 1.00 88.38 135 LEU A O 1
ATOM 1012 N N . VAL A 1 136 ? 21.241 2.488 -17.478 1.00 92.75 136 VAL A N 1
ATOM 1013 C CA . VAL A 1 136 ? 21.431 1.872 -18.797 1.00 92.75 136 VAL A CA 1
ATOM 1014 C C . VAL A 1 136 ? 20.462 2.456 -19.833 1.00 92.75 136 VAL A C 1
ATOM 1016 O O . VAL A 1 136 ? 20.871 2.725 -20.959 1.00 92.75 136 VAL A O 1
ATOM 1019 N N . HIS A 1 137 ? 19.212 2.745 -19.459 1.00 90.00 137 HIS A N 1
ATOM 1020 C CA . HIS A 1 137 ? 18.238 3.425 -20.321 1.00 90.00 137 HIS A CA 1
ATOM 1021 C C . HIS A 1 137 ? 18.728 4.823 -20.719 1.00 90.00 137 HIS A C 1
ATOM 1023 O O . HIS A 1 137 ? 18.636 5.187 -21.889 1.00 90.00 137 HIS A O 1
ATOM 1029 N N . GLY A 1 138 ? 19.293 5.590 -19.781 1.00 88.06 138 GLY A N 1
ATOM 1030 C CA . GLY A 1 138 ? 19.887 6.897 -20.072 1.00 88.06 138 GLY A CA 1
ATOM 1031 C C . GLY A 1 138 ? 21.038 6.804 -21.078 1.00 88.06 138 GLY A C 1
ATOM 1032 O O . GLY A 1 138 ? 21.084 7.575 -22.039 1.00 88.06 138 GLY A O 1
ATOM 1033 N N . LEU A 1 139 ? 21.923 5.814 -20.916 1.00 91.75 139 LEU A N 1
ATOM 1034 C CA . LEU A 1 139 ? 23.022 5.570 -21.854 1.00 91.75 139 LEU A CA 1
ATOM 1035 C C . LEU A 1 139 ? 22.513 5.157 -23.244 1.00 91.75 139 LEU A C 1
ATOM 1037 O O . LEU A 1 139 ? 22.978 5.696 -24.248 1.00 91.75 139 LEU A O 1
ATOM 1041 N N . LEU A 1 140 ? 21.543 4.240 -23.312 1.00 92.75 140 LEU A N 1
ATOM 1042 C CA . LEU A 1 140 ? 20.930 3.803 -24.570 1.00 92.75 140 LEU A CA 1
ATOM 1043 C C . LEU A 1 140 ? 20.229 4.959 -25.287 1.00 92.75 140 LEU A C 1
ATOM 1045 O O . LEU A 1 140 ? 20.396 5.111 -26.496 1.00 92.75 140 LEU A O 1
ATOM 1049 N N . ALA A 1 141 ? 19.499 5.806 -24.559 1.00 89.62 141 ALA A N 1
ATOM 1050 C CA . ALA A 1 141 ? 18.858 6.991 -25.121 1.00 89.62 141 ALA A CA 1
ATOM 1051 C C . ALA A 1 141 ? 19.894 7.963 -25.710 1.00 89.62 141 ALA A C 1
ATOM 1053 O O . ALA A 1 141 ? 19.740 8.408 -26.847 1.00 89.62 141 ALA A O 1
ATOM 1054 N N . LEU A 1 142 ? 20.993 8.230 -24.994 1.00 89.06 142 LEU A N 1
ATOM 1055 C CA . LEU A 1 142 ? 22.069 9.093 -25.487 1.00 89.06 142 LEU A CA 1
ATOM 1056 C C . LEU A 1 142 ? 22.715 8.533 -26.766 1.00 89.06 142 LEU A C 1
ATOM 1058 O O . LEU A 1 142 ? 22.917 9.276 -27.728 1.00 89.06 142 LEU A O 1
ATOM 1062 N N . GLN A 1 143 ? 23.001 7.225 -26.806 1.00 91.88 143 GLN A N 1
ATOM 1063 C CA . GLN A 1 143 ? 23.537 6.586 -28.014 1.00 91.88 143 GLN A CA 1
ATOM 1064 C C . GLN A 1 143 ? 22.536 6.648 -29.168 1.00 91.88 143 GLN A C 1
ATOM 1066 O O . GLN A 1 143 ? 22.916 7.001 -30.278 1.00 91.88 143 GLN A O 1
ATOM 1071 N N . THR A 1 144 ? 21.255 6.389 -28.908 1.00 90.19 144 THR A N 1
ATOM 1072 C CA . THR A 1 144 ? 20.179 6.469 -29.909 1.00 90.19 144 THR A CA 1
ATOM 1073 C C . THR A 1 144 ? 20.143 7.842 -30.576 1.00 90.19 144 THR A C 1
ATOM 1075 O O . THR A 1 144 ? 20.094 7.944 -31.798 1.00 90.19 144 THR A O 1
ATOM 1078 N N . ILE A 1 145 ? 20.244 8.910 -29.786 1.00 87.06 145 ILE A N 1
ATOM 1079 C CA . ILE A 1 145 ? 20.232 10.288 -30.288 1.00 87.06 145 ILE A CA 1
ATOM 1080 C C . ILE A 1 145 ? 21.481 10.583 -31.111 1.00 87.06 145 ILE A C 1
ATOM 1082 O O . ILE A 1 145 ? 21.384 11.154 -32.196 1.00 87.06 145 ILE A O 1
ATOM 1086 N N . ARG A 1 146 ? 22.652 10.139 -30.645 1.00 88.69 146 ARG A N 1
ATOM 1087 C CA . ARG A 1 146 ? 23.886 10.230 -31.428 1.00 88.69 146 ARG A CA 1
ATOM 1088 C C . ARG A 1 146 ? 23.734 9.529 -32.781 1.00 88.69 146 ARG A C 1
ATOM 1090 O O . ARG A 1 146 ? 24.102 10.108 -33.799 1.00 88.69 146 ARG A O 1
ATOM 1097 N N . LEU A 1 147 ? 23.164 8.326 -32.822 1.00 90.06 147 LEU A N 1
ATOM 1098 C CA . LEU A 1 147 ? 22.935 7.613 -34.080 1.00 90.06 147 LEU A CA 1
ATOM 1099 C C . LEU A 1 147 ? 21.968 8.366 -35.005 1.00 90.06 147 LEU A C 1
ATOM 1101 O O . LEU A 1 147 ? 22.249 8.487 -36.194 1.00 90.06 147 LEU A O 1
ATOM 1105 N N . LEU A 1 148 ? 20.891 8.947 -34.467 1.00 87.50 148 LEU A N 1
ATOM 1106 C CA . LEU A 1 148 ? 19.969 9.781 -35.246 1.00 87.50 148 LEU A CA 1
ATOM 1107 C C . LEU A 1 148 ? 20.668 10.989 -35.881 1.00 87.50 148 LEU A C 1
ATOM 1109 O O . LEU A 1 148 ? 20.403 11.291 -37.042 1.00 87.50 148 LEU A O 1
ATOM 1113 N N . THR A 1 149 ? 21.591 11.651 -35.172 1.00 85.56 149 THR A N 1
ATOM 1114 C CA . THR A 1 149 ? 22.348 12.783 -35.746 1.00 85.56 149 THR A CA 1
ATOM 1115 C C . THR A 1 149 ? 23.265 12.367 -36.898 1.00 85.56 149 THR A C 1
ATOM 1117 O O . THR A 1 149 ? 23.370 13.093 -37.883 1.00 85.56 149 THR A O 1
ATOM 1120 N N . ILE A 1 150 ? 23.873 11.178 -36.818 1.00 82.50 150 ILE A N 1
ATOM 1121 C CA . ILE A 1 150 ? 24.724 10.626 -37.886 1.00 82.50 150 ILE A CA 1
ATOM 1122 C C . ILE A 1 150 ? 23.887 10.312 -39.133 1.00 82.50 150 ILE A C 1
ATOM 1124 O O . ILE A 1 150 ? 24.311 10.575 -40.254 1.00 82.50 150 ILE A O 1
ATOM 1128 N N . VAL A 1 151 ? 22.692 9.759 -38.931 1.00 81.69 151 VAL A N 1
ATOM 1129 C CA . VAL A 1 151 ? 21.807 9.283 -40.000 1.00 81.69 151 VAL A CA 1
ATOM 1130 C C . VAL A 1 151 ? 21.038 10.415 -40.681 1.00 81.69 151 VAL A C 1
ATOM 1132 O O . VAL A 1 151 ? 20.897 10.420 -41.902 1.00 81.69 151 VAL A O 1
ATOM 1135 N N . GLY A 1 152 ? 20.523 11.362 -39.896 1.00 77.62 152 GLY A N 1
ATOM 1136 C CA . GLY A 1 152 ? 19.650 12.429 -40.382 1.00 77.62 152 GLY A CA 1
ATOM 1137 C C . GLY A 1 152 ? 20.383 13.643 -40.949 1.00 77.62 152 GLY A C 1
ATOM 1138 O O . GLY A 1 152 ? 19.731 14.528 -41.489 1.00 77.62 152 GLY A O 1
ATOM 1139 N N . GLY A 1 153 ? 21.710 13.739 -40.791 1.00 72.75 153 GLY A N 1
ATOM 1140 C CA . GLY A 1 153 ? 22.479 14.920 -41.209 1.00 72.75 153 GLY A CA 1
ATOM 1141 C C . GLY A 1 153 ? 22.116 16.207 -40.451 1.00 72.75 153 GLY A C 1
ATOM 1142 O O . GLY A 1 153 ? 22.566 17.291 -40.817 1.00 72.75 153 GLY A O 1
ATOM 1143 N N . ILE A 1 154 ? 21.310 16.110 -39.388 1.00 64.94 154 ILE A N 1
ATOM 1144 C CA . ILE A 1 154 ? 20.894 17.243 -38.559 1.00 64.94 154 ILE A CA 1
ATOM 1145 C C . ILE A 1 154 ? 22.039 17.549 -37.586 1.00 64.94 154 ILE A C 1
ATOM 1147 O O . ILE A 1 154 ? 22.165 16.946 -36.519 1.00 64.94 154 ILE A O 1
ATOM 1151 N N . GLY A 1 155 ? 22.910 18.473 -37.987 1.00 56.28 155 GLY A N 1
ATOM 1152 C CA . GLY A 1 155 ? 24.093 18.899 -37.240 1.00 56.28 155 GLY A CA 1
ATOM 1153 C C . GLY A 1 155 ? 23.797 19.862 -36.091 1.00 56.28 155 GLY A C 1
ATOM 1154 O O . GLY A 1 155 ? 24.335 20.963 -36.072 1.00 56.28 155 GLY A O 1
ATOM 1155 N N . SER A 1 156 ? 22.965 19.490 -35.116 1.00 59.62 156 SER A N 1
ATOM 1156 C CA . SER A 1 156 ? 22.754 20.327 -33.929 1.00 59.62 156 SER A CA 1
ATOM 1157 C C . SER A 1 156 ? 23.178 19.603 -32.654 1.00 59.62 156 SER A C 1
ATOM 1159 O O . SER A 1 156 ? 22.416 18.880 -32.014 1.00 59.62 156 SER A O 1
ATOM 1161 N N . GLY A 1 157 ? 24.414 19.872 -32.218 1.00 69.06 157 GLY A N 1
ATOM 1162 C CA . GLY A 1 157 ? 24.894 19.498 -30.880 1.00 69.06 157 GLY A CA 1
ATOM 1163 C C . GLY A 1 157 ? 23.960 19.971 -29.751 1.00 69.06 157 GLY A C 1
ATOM 1164 O O . GLY A 1 157 ? 23.939 19.369 -28.682 1.00 69.06 157 GLY A O 1
ATOM 1165 N N . ALA A 1 158 ? 23.114 20.974 -30.019 1.00 73.00 158 ALA A N 1
ATOM 1166 C CA . ALA A 1 158 ? 22.043 21.429 -29.136 1.00 73.00 158 ALA A CA 1
ATOM 1167 C C . ALA A 1 158 ? 20.986 20.347 -28.826 1.00 73.00 158 ALA A C 1
ATOM 1169 O O . ALA A 1 158 ? 20.556 20.253 -27.678 1.00 73.00 158 ALA A O 1
ATOM 1170 N N . LEU A 1 159 ? 20.598 19.495 -29.788 1.00 73.31 159 LEU A N 1
ATOM 1171 C CA . LEU A 1 159 ? 19.659 18.389 -29.532 1.00 73.31 159 LEU A CA 1
ATOM 1172 C C . LEU A 1 159 ? 20.301 17.329 -28.628 1.00 73.31 159 LEU A C 1
ATOM 1174 O O . LEU A 1 159 ? 19.691 16.890 -27.655 1.00 73.31 159 LEU A O 1
ATOM 1178 N N . LEU A 1 160 ? 21.559 16.969 -28.906 1.00 74.69 160 LEU A N 1
ATOM 1179 C CA . LEU A 1 160 ? 22.349 16.065 -28.062 1.00 74.69 160 LEU A CA 1
ATOM 1180 C C . LEU A 1 160 ? 22.478 16.595 -26.628 1.00 74.69 160 LEU A C 1
ATOM 1182 O O . LEU A 1 160 ? 22.278 15.837 -25.682 1.00 74.69 160 LEU A O 1
ATOM 1186 N N . ALA A 1 161 ? 22.755 17.892 -26.466 1.00 72.62 161 ALA A N 1
ATOM 1187 C CA . ALA A 1 161 ? 22.847 18.531 -25.158 1.00 72.62 161 ALA A CA 1
ATOM 1188 C C . ALA A 1 161 ? 21.496 18.539 -24.424 1.00 72.62 161 ALA A C 1
ATOM 1190 O O . ALA A 1 161 ? 21.438 18.136 -23.264 1.00 72.62 161 ALA A O 1
ATOM 1191 N N . PHE A 1 162 ? 20.406 18.932 -25.094 1.00 77.75 162 PHE A N 1
ATOM 1192 C CA . PHE A 1 162 ? 19.072 19.021 -24.492 1.00 77.75 162 PHE A CA 1
ATOM 1193 C C . PHE A 1 162 ? 18.569 17.662 -23.994 1.00 77.75 162 PHE A C 1
ATOM 1195 O O . PHE A 1 162 ? 18.183 17.512 -22.833 1.00 77.75 162 PHE A O 1
ATOM 1202 N N . PHE A 1 163 ? 18.621 16.639 -24.846 1.00 74.56 163 PHE A N 1
ATOM 1203 C CA . PHE A 1 163 ? 18.178 15.306 -24.456 1.00 74.56 163 PHE A CA 1
ATOM 1204 C C . PHE A 1 163 ? 19.159 14.601 -23.515 1.00 74.56 163 PHE A C 1
ATOM 1206 O O . PHE A 1 163 ? 18.722 13.848 -22.646 1.00 74.56 163 PHE A O 1
ATOM 1213 N N . GLY A 1 164 ? 20.466 14.853 -23.649 1.00 73.62 164 GLY A N 1
ATOM 1214 C CA . GLY A 1 164 ? 21.472 14.359 -22.711 1.00 73.62 164 GLY A CA 1
ATOM 1215 C C . GLY A 1 164 ? 21.229 14.888 -21.297 1.00 73.62 164 GLY A C 1
ATOM 1216 O O . GLY A 1 164 ? 21.178 14.105 -20.349 1.00 73.62 164 GLY A O 1
ATOM 1217 N N . LEU A 1 165 ? 20.970 16.193 -21.160 1.00 77.56 165 LEU A N 1
ATOM 1218 C CA . LEU A 1 165 ? 20.565 16.820 -19.897 1.00 77.56 165 LEU A CA 1
ATOM 1219 C C . LEU A 1 165 ? 19.256 16.228 -19.362 1.00 77.56 165 LEU A C 1
ATOM 1221 O O . LEU A 1 165 ? 19.169 15.931 -18.173 1.00 77.56 165 LEU A O 1
ATOM 1225 N N . GLY A 1 166 ? 18.266 15.994 -20.228 1.00 75.94 166 GLY A N 1
ATOM 1226 C CA . GLY A 1 166 ? 17.010 15.339 -19.853 1.00 75.94 166 GLY A CA 1
ATOM 1227 C C . GLY A 1 166 ? 17.207 13.919 -19.309 1.00 75.94 166 GLY A C 1
ATOM 1228 O O . GLY A 1 166 ? 16.636 13.571 -18.276 1.00 75.94 166 GLY A O 1
ATOM 1229 N N . ALA A 1 167 ? 18.057 13.113 -19.953 1.00 72.94 167 ALA A N 1
ATOM 1230 C CA . ALA A 1 167 ? 18.381 11.757 -19.510 1.00 72.94 167 ALA A CA 1
ATOM 1231 C C . ALA A 1 167 ? 19.119 11.756 -18.162 1.00 72.94 167 ALA A C 1
ATOM 1233 O O . ALA A 1 167 ? 18.779 10.974 -17.275 1.00 72.94 167 ALA A O 1
ATOM 1234 N N . VAL A 1 168 ? 20.076 12.670 -17.971 1.00 74.62 168 VAL A N 1
ATOM 1235 C CA . VAL A 1 168 ? 20.773 12.842 -16.687 1.00 74.62 168 VAL A CA 1
ATOM 1236 C C . VAL A 1 168 ? 19.798 13.284 -15.595 1.00 74.62 168 VAL A C 1
ATOM 1238 O O . VAL A 1 168 ? 19.785 12.696 -14.516 1.00 74.62 168 VAL A O 1
ATOM 1241 N N . ALA A 1 169 ? 18.937 14.267 -15.870 1.00 75.31 169 ALA A N 1
ATOM 1242 C CA . ALA A 1 169 ? 17.929 14.734 -14.921 1.00 75.31 169 ALA A CA 1
ATOM 1243 C C . ALA A 1 169 ? 16.943 13.621 -14.529 1.00 75.31 169 ALA A C 1
ATOM 1245 O O . ALA A 1 169 ? 16.589 13.508 -13.354 1.00 75.31 169 ALA A O 1
ATOM 1246 N N . LEU A 1 170 ? 16.547 12.768 -15.480 1.00 73.88 170 LEU A N 1
ATOM 1247 C CA . LEU A 1 170 ? 15.726 11.585 -15.221 1.00 73.88 170 LEU A CA 1
ATOM 1248 C C . LEU A 1 170 ? 16.448 10.604 -14.297 1.00 73.88 170 LEU A C 1
ATOM 1250 O O . LEU A 1 170 ? 15.894 10.228 -13.271 1.00 73.88 170 LEU A O 1
ATOM 1254 N N . VAL A 1 171 ? 17.689 10.233 -14.616 1.00 72.62 171 VAL A N 1
ATOM 1255 C CA . VAL A 1 171 ? 18.497 9.311 -13.804 1.00 72.62 171 VAL A CA 1
ATOM 1256 C C . VAL A 1 171 ? 18.695 9.842 -12.384 1.00 72.62 171 VAL A C 1
ATOM 1258 O O . VAL A 1 171 ? 18.496 9.103 -11.419 1.00 72.62 171 VAL A O 1
ATOM 1261 N N . VAL A 1 172 ? 19.058 11.118 -12.234 1.00 74.19 172 VAL A N 1
ATOM 1262 C CA . VAL A 1 172 ? 19.274 11.749 -10.923 1.00 74.19 172 VAL A CA 1
ATOM 1263 C C . VAL A 1 172 ? 17.963 11.840 -10.148 1.00 74.19 172 VAL A C 1
ATOM 1265 O O . VAL A 1 172 ? 17.909 11.433 -8.988 1.00 74.19 172 VAL A O 1
ATOM 1268 N N . GLY A 1 173 ? 16.889 12.324 -10.777 1.00 74.00 173 GLY A N 1
ATOM 1269 C CA . GLY A 1 173 ? 15.575 12.443 -10.144 1.00 74.00 173 GLY A CA 1
ATOM 1270 C C . GLY A 1 173 ? 15.032 11.092 -9.685 1.00 74.00 173 GLY A C 1
ATOM 1271 O O . GLY A 1 173 ? 14.534 10.963 -8.567 1.00 74.00 173 GLY A O 1
ATOM 1272 N N . ALA A 1 174 ? 15.211 10.067 -10.511 1.00 69.94 174 ALA A N 1
ATOM 1273 C CA . ALA A 1 174 ? 14.813 8.707 -10.212 1.00 69.94 174 ALA A CA 1
ATOM 1274 C C . ALA A 1 174 ? 15.687 8.083 -9.105 1.00 69.94 174 ALA A C 1
ATOM 1276 O O . ALA A 1 174 ? 15.159 7.469 -8.180 1.00 69.94 174 ALA A O 1
ATOM 1277 N N . SER A 1 175 ? 17.001 8.323 -9.109 1.00 71.69 175 SER A N 1
ATOM 1278 C CA . SER A 1 175 ? 17.902 7.873 -8.035 1.00 71.69 175 SER A CA 1
ATOM 1279 C C . SER A 1 175 ? 17.564 8.526 -6.692 1.00 71.69 175 SER A C 1
ATOM 1281 O O . SER A 1 175 ? 17.552 7.857 -5.661 1.00 71.69 175 SER A O 1
ATOM 1283 N N . LEU A 1 176 ? 17.224 9.819 -6.691 1.00 76.31 176 LEU A N 1
ATOM 1284 C CA . LEU A 1 176 ? 16.758 10.526 -5.496 1.00 76.31 176 LEU A CA 1
ATOM 1285 C C . LEU A 1 176 ? 15.403 10.000 -5.014 1.00 76.31 176 LEU A C 1
ATOM 1287 O O . LEU A 1 176 ? 15.213 9.853 -3.809 1.00 76.31 176 LEU A O 1
ATOM 1291 N N . ALA A 1 177 ? 14.474 9.696 -5.923 1.00 71.56 177 ALA A N 1
ATOM 1292 C CA . ALA A 1 177 ? 13.193 9.080 -5.579 1.00 71.56 177 ALA A CA 1
ATOM 1293 C C . ALA A 1 177 ? 13.390 7.684 -4.967 1.00 71.56 177 ALA A C 1
ATO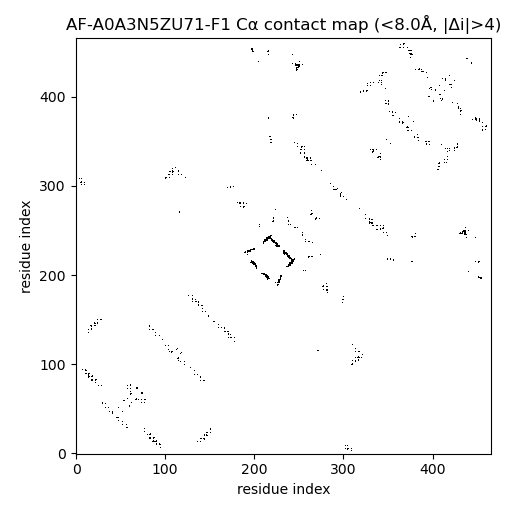M 1295 O O . ALA A 1 177 ? 12.848 7.406 -3.902 1.00 71.56 177 ALA A O 1
ATOM 1296 N N . ALA A 1 178 ? 14.234 6.845 -5.572 1.00 69.12 178 ALA A N 1
ATOM 1297 C CA . ALA A 1 178 ? 14.602 5.536 -5.040 1.00 69.12 178 ALA A CA 1
ATOM 1298 C C . ALA A 1 178 ? 15.257 5.646 -3.655 1.00 69.12 178 ALA A C 1
ATOM 1300 O O . ALA A 1 178 ? 14.869 4.933 -2.733 1.00 69.12 178 ALA A O 1
ATOM 1301 N N . ALA A 1 179 ? 16.195 6.580 -3.474 1.00 73.12 179 ALA A N 1
ATOM 1302 C CA . ALA A 1 179 ? 16.832 6.827 -2.184 1.00 73.12 179 ALA A CA 1
ATOM 1303 C C . ALA A 1 179 ? 15.832 7.324 -1.132 1.00 73.12 179 ALA A C 1
ATOM 1305 O O . ALA A 1 179 ? 15.894 6.892 0.015 1.00 73.12 179 ALA A O 1
ATOM 1306 N N . ARG A 1 180 ? 14.890 8.200 -1.505 1.00 73.19 180 ARG A N 1
ATOM 1307 C CA . ARG A 1 180 ? 13.814 8.655 -0.614 1.00 73.19 180 ARG A CA 1
ATOM 1308 C C . ARG A 1 180 ? 12.875 7.529 -0.239 1.00 73.19 180 ARG A C 1
ATOM 1310 O O . ARG A 1 180 ? 12.540 7.435 0.926 1.00 73.19 180 ARG A O 1
ATOM 1317 N N . MET A 1 181 ? 12.508 6.656 -1.170 1.00 67.69 181 MET A N 1
ATOM 1318 C CA . MET A 1 181 ? 11.661 5.504 -0.871 1.00 67.69 181 MET A CA 1
ATOM 1319 C C . MET A 1 181 ? 12.386 4.455 -0.031 1.00 67.69 181 MET A C 1
ATOM 1321 O O . MET A 1 181 ? 11.788 3.897 0.878 1.00 67.69 181 MET A O 1
ATOM 1325 N N . ALA A 1 182 ? 13.678 4.217 -0.270 1.00 67.50 182 ALA A N 1
ATOM 1326 C CA . ALA A 1 182 ? 14.492 3.340 0.568 1.00 67.50 182 ALA A CA 1
ATOM 1327 C C . ALA A 1 182 ? 14.654 3.915 1.984 1.00 67.50 182 ALA A C 1
ATOM 1329 O O . ALA A 1 182 ? 14.525 3.186 2.967 1.00 67.50 182 ALA A O 1
ATOM 1330 N N . ARG A 1 183 ? 14.868 5.234 2.095 1.00 71.75 183 ARG A N 1
ATOM 1331 C CA . ARG A 1 183 ? 14.849 5.938 3.381 1.00 71.75 183 ARG A CA 1
ATOM 1332 C C . ARG A 1 183 ? 13.478 5.863 4.017 1.00 71.75 183 ARG A C 1
ATOM 1334 O O . ARG A 1 183 ? 13.422 5.431 5.143 1.00 71.75 183 ARG A O 1
ATOM 1341 N N . ALA A 1 184 ? 12.390 6.141 3.307 1.00 65.75 184 ALA A N 1
ATOM 1342 C CA . ALA A 1 184 ? 11.025 6.017 3.809 1.00 65.75 184 ALA A CA 1
ATOM 1343 C C . ALA A 1 184 ? 10.679 4.574 4.200 1.00 65.75 184 ALA A C 1
ATOM 1345 O O . ALA A 1 184 ? 9.936 4.383 5.144 1.00 65.75 184 ALA A O 1
ATOM 1346 N N . ALA A 1 185 ? 11.245 3.547 3.562 1.00 61.03 185 ALA A N 1
ATOM 1347 C CA . ALA A 1 185 ? 11.103 2.155 3.995 1.00 61.03 185 ALA A CA 1
ATOM 1348 C C . ALA A 1 185 ? 11.835 1.887 5.323 1.00 61.03 185 ALA A C 1
ATOM 1350 O O . ALA A 1 185 ? 11.359 1.109 6.151 1.00 61.03 185 ALA A O 1
ATOM 1351 N N . GLY A 1 186 ? 12.997 2.519 5.529 1.00 59.06 186 GLY A N 1
ATOM 1352 C CA . GLY A 1 186 ? 13.760 2.456 6.780 1.00 59.06 186 GLY A CA 1
ATOM 1353 C C . GLY A 1 186 ? 13.175 3.330 7.898 1.00 59.06 186 GLY A C 1
ATOM 1354 O O . GLY A 1 186 ? 13.083 2.894 9.044 1.00 59.06 186 GLY A O 1
ATOM 1355 N N . ASP A 1 187 ? 12.726 4.528 7.536 1.00 57.66 187 ASP A N 1
ATOM 1356 C CA . ASP A 1 187 ? 12.159 5.594 8.360 1.00 57.66 187 ASP A CA 1
ATOM 1357 C C . ASP A 1 187 ? 10.657 5.430 8.559 1.00 57.66 187 ASP A C 1
ATOM 1359 O O . ASP A 1 187 ? 10.123 6.058 9.458 1.00 57.66 187 ASP A O 1
ATOM 1363 N N . ALA A 1 188 ? 9.955 4.562 7.827 1.00 47.22 188 ALA A N 1
ATOM 1364 C CA . ALA A 1 188 ? 8.597 4.128 8.167 1.00 47.22 188 ALA A CA 1
ATOM 1365 C C . ALA A 1 188 ? 8.555 3.651 9.622 1.00 47.22 188 ALA A C 1
ATOM 1367 O O . ALA A 1 188 ? 7.601 3.916 10.337 1.00 47.22 188 ALA A O 1
ATOM 1368 N N . ARG A 1 189 ? 9.661 3.067 10.100 1.00 44.34 189 ARG A N 1
ATOM 1369 C CA . ARG A 1 189 ? 9.880 2.689 11.498 1.00 44.34 189 ARG A CA 1
ATOM 1370 C C . ARG A 1 189 ? 9.931 3.878 12.479 1.00 44.34 189 ARG A C 1
ATOM 1372 O O . ARG A 1 189 ? 9.752 3.668 13.669 1.00 44.34 189 ARG A O 1
ATOM 1379 N N . ARG A 1 190 ? 10.209 5.097 12.000 1.00 40.88 190 ARG A N 1
ATOM 1380 C CA . ARG A 1 190 ? 10.268 6.367 12.756 1.00 40.88 190 ARG A CA 1
ATOM 1381 C C . ARG A 1 190 ? 9.063 7.282 12.506 1.00 40.88 190 ARG A C 1
ATOM 1383 O O . ARG A 1 190 ? 8.659 7.991 13.412 1.00 40.88 190 ARG A O 1
ATOM 1390 N N . LEU A 1 191 ? 8.498 7.283 11.298 1.00 36.06 191 LEU A N 1
ATOM 1391 C CA . LEU A 1 191 ? 7.350 8.107 10.893 1.00 36.06 191 LEU A CA 1
ATOM 1392 C C . LEU A 1 191 ? 6.009 7.467 11.272 1.00 36.06 191 LEU A C 1
ATOM 1394 O O . LEU A 1 191 ? 5.044 8.187 11.502 1.00 36.06 191 LEU A O 1
ATOM 1398 N N . LEU A 1 192 ? 5.964 6.135 11.398 1.00 39.91 192 LEU A N 1
ATOM 1399 C CA . LEU A 1 192 ? 4.887 5.401 12.072 1.00 39.91 192 LEU A CA 1
ATOM 1400 C C . LEU A 1 192 ? 5.236 5.069 13.520 1.00 39.91 192 LEU A C 1
ATOM 1402 O O . LEU A 1 192 ? 4.553 4.265 14.150 1.00 39.91 192 LEU A O 1
ATOM 1406 N N . ALA A 1 193 ? 6.180 5.807 14.109 1.00 40.44 193 ALA A N 1
ATOM 1407 C CA . ALA A 1 193 ? 5.914 6.266 15.457 1.00 40.44 193 ALA A CA 1
ATOM 1408 C C . ALA A 1 193 ? 4.703 7.203 15.373 1.00 40.44 193 ALA A C 1
ATOM 1410 O O . ALA A 1 193 ? 4.834 8.423 15.458 1.00 40.44 193 ALA A O 1
ATOM 1411 N N . THR A 1 194 ? 3.527 6.621 15.107 1.00 43.22 194 THR A N 1
ATOM 1412 C CA . THR A 1 194 ? 2.239 7.245 15.321 1.00 43.22 194 THR A CA 1
ATOM 1413 C C . THR A 1 194 ? 2.387 7.919 16.657 1.00 43.22 194 THR A C 1
ATOM 1415 O O . THR A 1 194 ? 2.664 7.251 17.659 1.00 43.22 194 THR A O 1
ATOM 1418 N N . ARG A 1 195 ? 2.304 9.251 16.639 1.00 42.97 195 ARG A N 1
ATOM 1419 C CA . ARG A 1 195 ? 1.926 9.984 17.829 1.00 42.97 195 ARG A CA 1
ATOM 1420 C C . ARG A 1 195 ? 0.717 9.228 18.353 1.00 42.97 195 ARG A C 1
ATOM 1422 O O . ARG A 1 195 ? -0.329 9.204 17.711 1.00 42.97 195 ARG A O 1
ATOM 1429 N N . LEU A 1 196 ? 0.908 8.515 19.451 1.00 46.91 196 LEU A N 1
ATOM 1430 C CA . LEU A 1 196 ? -0.194 8.192 20.321 1.00 46.91 196 LEU A CA 1
ATOM 1431 C C . LEU A 1 196 ? -0.634 9.573 20.780 1.00 46.91 196 LEU A C 1
ATOM 1433 O O . LEU A 1 196 ? 0.052 10.204 21.587 1.00 46.91 196 LEU A O 1
ATOM 1437 N N . ASP A 1 197 ? -1.659 10.110 20.124 1.00 43.84 197 ASP A N 1
ATOM 1438 C CA . ASP A 1 197 ? -2.238 11.399 20.469 1.00 43.84 197 ASP A CA 1
ATOM 1439 C C . ASP A 1 197 ? -2.793 11.260 21.890 1.00 43.84 197 ASP A C 1
ATOM 1441 O O . ASP A 1 197 ? -3.916 10.814 22.107 1.00 43.84 197 ASP A O 1
ATOM 1445 N N . GLY A 1 198 ? -1.933 11.551 22.867 1.00 45.12 198 GLY A N 1
ATOM 1446 C CA . GLY A 1 198 ? -2.266 11.512 24.278 1.00 45.12 198 GLY A CA 1
ATOM 1447 C C . GLY A 1 198 ? -2.330 10.109 24.876 1.00 45.12 198 GLY A C 1
ATOM 1448 O O . GLY A 1 198 ? -3.428 9.690 25.214 1.00 45.12 198 GLY A O 1
ATOM 1449 N N . GLY A 1 199 ? -1.208 9.404 25.080 1.00 42.19 199 GLY A N 1
ATOM 1450 C CA . GLY A 1 199 ? -1.260 8.196 25.904 1.00 42.19 199 GLY A CA 1
ATOM 1451 C C . GLY A 1 199 ? -0.254 8.076 27.036 1.00 42.19 199 GLY A C 1
ATOM 1452 O O . GLY A 1 199 ? 0.901 8.459 26.866 1.00 42.19 199 GLY A O 1
ATOM 1453 N N . LEU A 1 200 ? -0.734 7.545 28.170 1.00 51.34 200 LEU A N 1
ATOM 1454 C CA . LEU A 1 200 ? 0.032 7.249 29.388 1.00 51.34 200 LEU A CA 1
ATOM 1455 C C . LEU A 1 200 ? -0.093 5.757 29.732 1.00 51.34 200 LEU A C 1
ATOM 1457 O O . LEU A 1 200 ? -1.085 5.103 29.383 1.00 51.34 200 LEU A O 1
ATOM 1461 N N . THR A 1 201 ? 0.902 5.209 30.424 1.00 55.53 201 THR A N 1
ATOM 1462 C CA . THR A 1 201 ? 0.937 3.774 30.750 1.00 55.53 201 THR A CA 1
ATOM 1463 C C . THR A 1 201 ? -0.175 3.342 31.732 1.00 55.53 201 THR A C 1
ATOM 1465 O O . THR A 1 201 ? -0.426 4.001 32.739 1.00 55.53 201 THR A O 1
ATOM 1468 N N . ALA A 1 202 ? -0.888 2.240 31.445 1.00 53.53 202 ALA A N 1
ATOM 1469 C CA . ALA A 1 202 ? -2.116 1.829 32.150 1.00 53.53 202 ALA A CA 1
ATOM 1470 C C . ALA A 1 202 ? -2.187 0.313 32.459 1.00 53.53 202 ALA A C 1
ATOM 1472 O O . ALA A 1 202 ? -3.027 -0.407 31.925 1.00 53.53 202 ALA A O 1
ATOM 1473 N N . GLY A 1 203 ? -1.334 -0.192 33.358 1.00 55.03 203 GLY A N 1
ATOM 1474 C CA . GLY A 1 203 ? -1.229 -1.631 33.686 1.00 55.03 203 GLY A CA 1
ATOM 1475 C C . GLY A 1 203 ? -2.419 -2.286 34.420 1.00 55.03 203 GLY A C 1
ATOM 1476 O O . GLY A 1 203 ? -2.362 -3.470 34.730 1.00 55.03 203 GLY A O 1
ATOM 1477 N N . TRP A 1 204 ? -3.495 -1.553 34.715 1.00 59.22 204 TRP A N 1
ATOM 1478 C CA . TRP A 1 204 ? -4.526 -1.958 35.685 1.00 59.22 204 TRP A CA 1
ATOM 1479 C C . TRP A 1 204 ? -5.775 -2.616 35.072 1.00 59.22 204 TRP A C 1
ATOM 1481 O O . TRP A 1 204 ? -6.449 -3.372 35.761 1.00 59.22 204 TRP A O 1
ATOM 1491 N N . LEU A 1 205 ? -6.083 -2.390 33.787 1.00 57.78 205 LEU A N 1
ATOM 1492 C CA . LEU A 1 205 ? -7.317 -2.920 33.170 1.00 57.78 205 LEU A CA 1
ATOM 1493 C C . LEU A 1 205 ? -7.216 -4.362 32.674 1.00 57.78 205 LEU A C 1
ATOM 1495 O O . LEU A 1 205 ? -8.232 -5.006 32.428 1.00 57.78 205 LEU A O 1
ATOM 1499 N N . THR A 1 206 ? -6.003 -4.867 32.476 1.00 57.25 206 THR A N 1
ATOM 1500 C CA . THR A 1 206 ? -5.805 -6.093 31.696 1.00 57.25 206 THR A CA 1
ATOM 1501 C C . THR A 1 206 ? -5.269 -7.256 32.519 1.00 57.25 206 THR A C 1
ATOM 1503 O O . THR A 1 206 ? -5.262 -8.376 32.014 1.00 57.25 206 THR A O 1
ATOM 1506 N N . GLY A 1 207 ? -4.779 -7.008 33.744 1.00 57.09 207 GLY A N 1
ATOM 1507 C CA . GLY A 1 207 ? -4.004 -7.991 34.515 1.00 57.09 207 GLY A CA 1
ATOM 1508 C C . GLY A 1 207 ? -2.814 -8.565 33.731 1.00 57.09 207 GLY A C 1
ATOM 1509 O O . GLY A 1 207 ? -2.278 -9.610 34.091 1.00 57.09 207 GLY A O 1
ATOM 1510 N N . SER A 1 208 ? -2.439 -7.932 32.613 1.00 60.62 208 SER A N 1
ATOM 1511 C CA . SER A 1 208 ? -1.515 -8.492 31.640 1.00 60.62 208 SER A CA 1
ATOM 1512 C C . SER A 1 208 ? -0.113 -7.982 31.912 1.00 60.62 208 SER A C 1
ATOM 1514 O O . SER A 1 208 ? 0.085 -6.794 32.148 1.00 60.62 208 SER A O 1
ATOM 1516 N N . ALA A 1 209 ? 0.868 -8.871 31.783 1.00 65.62 209 ALA A N 1
ATOM 1517 C CA . ALA A 1 209 ? 2.283 -8.527 31.891 1.00 65.62 209 ALA A CA 1
ATOM 1518 C C . ALA A 1 209 ? 2.780 -7.593 30.766 1.00 65.62 209 ALA A C 1
ATOM 1520 O O . ALA A 1 209 ? 3.928 -7.158 30.796 1.00 65.62 209 ALA A O 1
ATOM 1521 N N . GLN A 1 210 ? 1.955 -7.310 29.750 1.00 75.38 210 GLN A N 1
ATOM 1522 C CA . GLN A 1 210 ? 2.332 -6.444 28.637 1.00 75.38 210 GLN A CA 1
ATOM 1523 C C . GLN A 1 210 ? 2.047 -4.970 28.949 1.00 75.38 210 GLN A C 1
ATOM 1525 O O . GLN A 1 210 ? 1.019 -4.663 29.560 1.00 75.38 210 GLN A O 1
ATOM 1530 N N . PRO A 1 211 ? 2.919 -4.048 28.504 1.00 82.62 211 PRO A N 1
ATOM 1531 C CA . PRO A 1 211 ? 2.705 -2.625 28.704 1.00 82.62 211 PRO A CA 1
ATOM 1532 C C . PRO A 1 211 ? 1.441 -2.173 27.963 1.00 82.62 211 PRO A C 1
ATOM 1534 O O . PRO A 1 211 ? 1.183 -2.561 26.824 1.00 82.62 211 PRO A O 1
ATOM 1537 N N . VAL A 1 212 ? 0.637 -1.347 28.623 1.00 85.69 212 VAL A N 1
ATOM 1538 C CA . VAL A 1 212 ? -0.604 -0.780 28.082 1.00 85.69 212 VAL A CA 1
ATOM 1539 C C . VAL A 1 212 ? -0.433 0.725 28.025 1.00 85.69 212 VAL A C 1
ATOM 1541 O O . VAL A 1 212 ? 0.090 1.299 28.973 1.00 85.69 212 VAL A O 1
ATOM 1544 N N . VAL A 1 213 ? -0.892 1.363 26.956 1.00 88.38 213 VAL A N 1
ATOM 1545 C CA . VAL A 1 213 ? -0.955 2.816 26.807 1.00 88.38 213 VAL A CA 1
ATOM 1546 C C . VAL A 1 213 ? -2.410 3.199 26.586 1.00 88.38 213 VAL A C 1
ATOM 1548 O O . VAL A 1 213 ? -3.007 2.806 25.590 1.00 88.38 213 VAL A O 1
ATOM 1551 N N . ALA A 1 214 ? -3.002 3.942 27.512 1.00 89.25 214 ALA A N 1
ATOM 1552 C CA . ALA A 1 214 ? -4.361 4.450 27.340 1.00 89.25 214 ALA A CA 1
ATOM 1553 C C . ALA A 1 214 ? -4.357 5.670 26.420 1.00 89.25 214 ALA A C 1
ATOM 1555 O O . ALA A 1 214 ? -3.442 6.468 26.537 1.00 89.25 214 ALA A O 1
ATOM 1556 N N . GLY A 1 215 ? -5.353 5.843 25.552 1.00 91.44 215 GLY A N 1
ATOM 1557 C CA . GLY A 1 215 ? -5.467 7.011 24.674 1.00 91.44 215 GLY A CA 1
ATOM 1558 C C . GLY A 1 215 ? -6.897 7.270 24.203 1.00 91.44 215 GLY A C 1
ATOM 15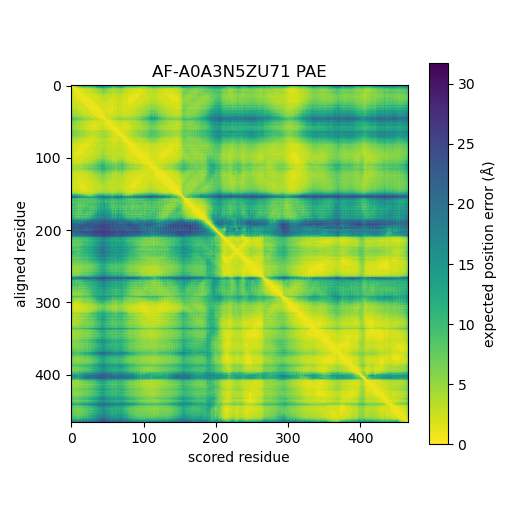59 O O . GLY A 1 215 ? -7.824 6.544 24.560 1.00 91.44 215 GLY A O 1
ATOM 1560 N N . LEU A 1 216 ? -7.095 8.342 23.431 1.00 93.50 216 LEU A N 1
ATOM 1561 C CA . LEU A 1 216 ? -8.435 8.834 23.072 1.00 93.50 216 LEU A CA 1
ATOM 1562 C C . LEU A 1 216 ? -8.984 8.259 21.755 1.00 93.50 216 LEU A C 1
ATOM 1564 O O . LEU A 1 216 ? -10.188 8.294 21.517 1.00 93.50 216 LEU A O 1
ATOM 1568 N N . VAL A 1 217 ? -8.135 7.699 20.891 1.00 90.50 217 VAL A N 1
ATOM 1569 C CA . VAL A 1 217 ? -8.572 7.120 19.608 1.00 90.50 217 VAL A CA 1
ATOM 1570 C C . VAL A 1 217 ? -9.481 5.909 19.872 1.00 90.50 217 VAL A C 1
ATOM 1572 O O . VAL A 1 217 ? -9.074 5.039 20.634 1.00 90.50 217 VAL A O 1
ATOM 1575 N N . PRO A 1 218 ? -10.675 5.787 19.259 1.00 91.94 218 PRO A N 1
ATOM 1576 C CA . PRO A 1 218 ? -11.630 4.712 19.552 1.00 91.94 218 PRO A CA 1
ATOM 1577 C C . PRO A 1 218 ? -11.264 3.388 18.855 1.00 91.94 218 PRO A C 1
ATOM 1579 O O . PRO A 1 218 ? -12.069 2.791 18.142 1.00 91.94 218 PRO A O 1
ATOM 1582 N N . GLU A 1 219 ? -10.030 2.923 19.031 1.00 88.94 219 GLU A N 1
ATOM 1583 C CA . GLU A 1 219 ? -9.539 1.675 18.454 1.00 88.94 219 GLU A CA 1
ATOM 1584 C C . GLU A 1 219 ? -8.578 0.968 19.417 1.00 88.94 219 GLU A C 1
ATOM 1586 O O . GLU A 1 219 ? -7.714 1.592 20.030 1.00 88.94 219 GLU A O 1
ATOM 1591 N N . VAL A 1 220 ? -8.708 -0.357 19.537 1.00 88.50 220 VAL A N 1
ATOM 1592 C CA . VAL A 1 220 ? -7.712 -1.189 20.224 1.00 88.50 220 VAL A CA 1
ATOM 1593 C C . VAL A 1 220 ? -6.705 -1.691 19.196 1.00 88.50 220 VAL A C 1
ATOM 1595 O O . VAL A 1 220 ? -7.057 -2.456 18.295 1.00 88.50 220 VAL A O 1
ATOM 1598 N N . PHE A 1 221 ? -5.442 -1.305 19.350 1.00 86.00 221 PHE A N 1
ATOM 1599 C CA . PHE A 1 221 ? -4.354 -1.738 18.477 1.00 86.00 221 PHE A CA 1
ATOM 1600 C C . PHE A 1 221 ? -3.069 -1.981 19.269 1.00 86.00 221 PHE A C 1
ATOM 1602 O O . PHE A 1 221 ? -2.979 -1.688 20.458 1.00 86.00 221 PHE A O 1
ATOM 1609 N N . VAL A 1 222 ? -2.070 -2.554 18.604 1.00 83.75 222 VAL A N 1
ATOM 1610 C CA . VAL A 1 222 ? -0.742 -2.783 19.179 1.00 83.75 222 VAL A CA 1
ATOM 1611 C C . VAL A 1 222 ? 0.169 -1.666 18.699 1.00 83.75 222 VAL A C 1
ATOM 1613 O O . VAL A 1 222 ? 0.424 -1.560 17.504 1.00 83.75 222 VAL A O 1
ATOM 1616 N N . ALA A 1 223 ? 0.651 -0.837 19.616 1.00 82.25 223 ALA A N 1
ATOM 1617 C CA . ALA A 1 223 ? 1.658 0.168 19.330 1.00 82.25 223 ALA A CA 1
ATOM 1618 C C . ALA A 1 223 ? 3.041 -0.493 19.243 1.00 82.25 223 ALA A C 1
ATOM 1620 O O . ALA A 1 223 ? 3.467 -1.204 20.157 1.00 82.25 223 ALA A O 1
ATOM 1621 N N . SER A 1 224 ? 3.745 -0.258 18.138 1.00 77.88 224 SER A N 1
ATOM 1622 C CA . SER A 1 224 ? 5.096 -0.777 17.915 1.00 77.88 224 SER A CA 1
ATOM 1623 C C . SER A 1 224 ? 6.142 -0.116 18.837 1.00 77.88 224 SER A C 1
ATOM 1625 O O . SER A 1 224 ? 6.003 1.062 19.177 1.00 77.88 224 SER A O 1
ATOM 1627 N N . PRO A 1 225 ? 7.237 -0.822 19.200 1.00 79.69 225 PRO A N 1
ATOM 1628 C CA . PRO A 1 225 ? 8.369 -0.211 19.896 1.00 79.69 225 PRO A CA 1
ATOM 1629 C C . PRO A 1 225 ? 8.909 0.993 19.114 1.00 79.69 225 PRO A C 1
ATOM 1631 O O . PRO A 1 225 ? 9.127 0.902 17.902 1.00 79.69 225 PRO A O 1
ATOM 1634 N N . GLY A 1 226 ? 9.153 2.097 19.813 1.00 75.94 226 GLY A N 1
ATOM 1635 C CA . GLY A 1 226 ? 9.560 3.383 19.252 1.00 75.94 226 GLY A CA 1
ATOM 1636 C C . GLY A 1 226 ? 8.402 4.328 18.924 1.00 75.94 226 GLY A C 1
ATOM 1637 O O . GLY A 1 226 ? 8.671 5.480 18.584 1.00 75.94 226 GLY A O 1
ATOM 1638 N N . ALA A 1 227 ? 7.140 3.891 19.044 1.00 77.31 227 ALA A N 1
ATOM 1639 C CA . ALA A 1 227 ? 5.998 4.797 18.940 1.00 77.31 227 ALA A CA 1
ATOM 1640 C C . ALA A 1 227 ? 6.078 5.906 19.996 1.00 77.31 227 ALA A C 1
ATOM 1642 O O . ALA A 1 227 ? 6.499 5.659 21.124 1.00 77.31 227 ALA A O 1
ATOM 1643 N N . ILE A 1 228 ? 5.711 7.135 19.627 1.00 76.75 228 ILE A N 1
ATOM 1644 C CA . ILE A 1 228 ? 5.834 8.299 20.511 1.00 76.75 228 ILE A CA 1
ATOM 1645 C C . ILE A 1 228 ? 4.535 8.445 21.297 1.00 76.75 228 ILE A C 1
ATOM 1647 O O . ILE A 1 228 ? 3.485 8.709 20.714 1.00 76.75 228 ILE A O 1
ATOM 1651 N N . SER A 1 229 ? 4.624 8.294 22.615 1.00 82.94 229 SER A N 1
ATOM 1652 C CA . SER A 1 229 ? 3.566 8.624 23.571 1.00 82.94 229 SER A CA 1
ATOM 1653 C C . SER A 1 229 ? 3.812 9.990 24.217 1.00 82.94 229 SER A C 1
ATOM 1655 O O . SER A 1 229 ? 4.800 10.662 23.906 1.00 82.94 229 SER A O 1
ATOM 1657 N N . VAL A 1 230 ? 2.921 10.410 25.118 1.00 80.19 230 VAL A N 1
ATOM 1658 C CA . VAL A 1 230 ? 3.128 11.634 25.915 1.00 80.19 230 VAL A CA 1
ATOM 1659 C C . VAL A 1 230 ? 4.345 11.487 26.822 1.00 80.19 230 VAL A C 1
ATOM 1661 O O . VAL A 1 230 ? 5.105 12.438 26.979 1.00 80.19 230 VAL A O 1
ATOM 1664 N N . ASP A 1 231 ? 4.568 10.277 27.334 1.00 80.25 231 ASP A N 1
ATOM 1665 C CA . ASP A 1 231 ? 5.681 9.938 28.224 1.00 80.25 231 ASP A CA 1
ATOM 1666 C C . ASP A 1 231 ? 7.000 9.694 27.466 1.00 80.25 231 ASP A C 1
ATOM 1668 O O . ASP A 1 231 ? 8.024 9.373 28.066 1.00 80.25 231 ASP A O 1
ATOM 1672 N N . GLY A 1 232 ? 6.997 9.849 26.137 1.00 82.81 232 GLY A N 1
ATOM 1673 C CA . GLY A 1 232 ? 8.145 9.593 25.274 1.00 82.81 232 GLY A CA 1
ATOM 1674 C C . GLY A 1 232 ? 8.012 8.312 24.441 1.00 82.81 232 GLY A C 1
ATOM 1675 O O . GLY A 1 232 ? 6.912 7.769 24.281 1.00 82.81 232 GLY A O 1
ATOM 1676 N N . PRO A 1 233 ? 9.111 7.859 23.813 1.00 82.06 233 PRO A N 1
ATOM 1677 C CA . PRO A 1 233 ? 9.097 6.690 22.946 1.00 82.06 233 PRO A CA 1
ATOM 1678 C C . PRO A 1 233 ? 8.875 5.401 23.747 1.00 82.06 233 PRO A C 1
ATOM 1680 O O . PRO A 1 233 ? 9.508 5.181 24.774 1.00 82.06 233 PRO A O 1
ATOM 1683 N N . LEU A 1 234 ? 8.011 4.519 23.247 1.00 79.81 234 LEU A N 1
ATOM 1684 C CA . LEU A 1 234 ? 7.760 3.217 23.862 1.00 79.81 234 LEU A CA 1
ATOM 1685 C C . LEU A 1 234 ? 8.960 2.278 23.684 1.00 79.81 234 LEU A C 1
ATOM 1687 O O . LEU A 1 234 ? 9.422 2.062 22.564 1.00 79.81 234 LEU A O 1
ATOM 1691 N N . GLU A 1 235 ? 9.434 1.663 24.765 1.00 84.06 235 GLU A N 1
ATOM 1692 C CA . GLU A 1 235 ? 10.563 0.717 24.717 1.00 84.06 235 GLU A CA 1
ATOM 1693 C C . GLU A 1 235 ? 10.175 -0.650 24.135 1.00 84.06 235 GLU A C 1
ATOM 1695 O O . GLU A 1 235 ? 10.979 -1.325 23.489 1.00 84.06 235 GLU A O 1
ATOM 1700 N N . ALA A 1 236 ? 8.921 -1.050 24.337 1.00 83.31 236 ALA A N 1
ATOM 1701 C CA . ALA A 1 236 ? 8.376 -2.335 23.926 1.00 83.31 236 ALA A CA 1
ATOM 1702 C C . ALA A 1 236 ? 7.062 -2.156 23.156 1.00 83.31 236 ALA A C 1
ATOM 1704 O O . ALA A 1 236 ? 6.517 -1.057 23.060 1.00 83.31 236 ALA A O 1
ATOM 1705 N N . ALA A 1 237 ? 6.573 -3.252 22.574 1.00 82.62 237 ALA A N 1
ATOM 1706 C CA . ALA A 1 237 ? 5.256 -3.255 21.961 1.00 82.62 237 ALA A CA 1
ATOM 1707 C C . ALA A 1 237 ? 4.212 -3.130 23.071 1.00 82.62 237 ALA A C 1
ATOM 1709 O O . ALA A 1 237 ? 4.234 -3.932 24.007 1.00 82.62 237 ALA A O 1
ATOM 1710 N N . SER A 1 238 ? 3.312 -2.160 22.947 1.00 86.50 238 SER A N 1
ATOM 1711 C CA . SER A 1 238 ? 2.318 -1.857 23.975 1.00 86.50 238 SER A CA 1
ATOM 1712 C C . SER A 1 238 ? 0.909 -1.923 23.414 1.00 86.50 238 SER A C 1
ATOM 1714 O O . SER A 1 238 ? 0.668 -1.576 22.262 1.00 86.50 238 SER A O 1
ATOM 1716 N N . LEU A 1 239 ? -0.046 -2.333 24.235 1.00 88.06 239 LEU A N 1
ATOM 1717 C CA . LEU A 1 239 ? -1.454 -2.327 23.868 1.00 88.06 239 LEU A CA 1
ATOM 1718 C C . LEU A 1 239 ? -2.023 -0.907 23.976 1.00 88.06 239 LEU A C 1
ATOM 1720 O O . LEU A 1 239 ? -1.988 -0.332 25.060 1.00 88.06 239 LEU A O 1
ATOM 1724 N N . HIS A 1 240 ? -2.590 -0.360 22.902 1.00 89.81 240 HIS A N 1
ATOM 1725 C CA . HIS A 1 240 ? -3.381 0.866 22.983 1.00 89.81 240 HIS A CA 1
ATOM 1726 C C . HIS A 1 240 ? -4.773 0.566 23.543 1.00 89.81 240 HIS A C 1
ATOM 1728 O O . HIS A 1 240 ? -5.495 -0.279 23.006 1.00 89.81 240 HIS A O 1
ATOM 1734 N N . LEU A 1 241 ? -5.157 1.283 24.597 1.00 91.25 241 LEU A N 1
ATOM 1735 C CA . LEU A 1 241 ? -6.444 1.146 25.256 1.00 91.25 241 LEU A CA 1
ATOM 1736 C C . LEU A 1 241 ? -7.319 2.397 25.029 1.00 91.25 241 LEU A C 1
ATOM 1738 O O . LEU A 1 241 ? -6.998 3.464 25.552 1.00 91.25 241 LEU A O 1
ATOM 1742 N N . PRO A 1 242 ? -8.427 2.278 24.280 1.00 92.31 242 PRO A N 1
ATOM 1743 C CA . PRO A 1 242 ? -9.269 3.395 23.872 1.00 92.31 242 PRO A CA 1
ATOM 1744 C C . PRO A 1 242 ? -10.211 3.827 24.998 1.00 92.31 242 PRO A C 1
ATOM 1746 O O . PRO A 1 242 ? -11.215 3.167 25.274 1.00 92.31 242 PRO A O 1
ATOM 1749 N N . LEU A 1 243 ? -9.920 4.961 25.631 1.00 94.31 243 LEU A N 1
ATOM 1750 C CA . LEU A 1 243 ? -10.739 5.493 26.723 1.00 94.31 243 LEU A CA 1
ATOM 1751 C C . LEU A 1 243 ? -12.115 5.972 26.261 1.00 94.31 243 LEU A C 1
ATOM 1753 O O . LEU A 1 243 ? -13.098 5.789 26.970 1.00 94.31 243 LEU A O 1
ATOM 1757 N N . THR A 1 244 ? -12.205 6.491 25.038 1.00 95.38 244 THR A N 1
ATOM 1758 C CA . THR A 1 244 ? -13.479 6.858 24.401 1.00 95.38 244 THR A CA 1
ATOM 1759 C C . THR A 1 244 ? -14.443 5.678 24.334 1.00 95.38 244 THR A C 1
ATOM 1761 O O . THR A 1 244 ? -15.623 5.815 24.647 1.00 95.38 244 THR A O 1
ATOM 1764 N N . LEU A 1 245 ? -13.940 4.490 23.993 1.00 96.00 245 LEU A N 1
ATOM 1765 C CA . LEU A 1 245 ? -14.754 3.278 23.955 1.00 96.00 245 LEU A CA 1
ATOM 1766 C C . LEU A 1 245 ? -15.080 2.739 25.351 1.00 96.00 245 LEU A C 1
ATOM 1768 O O . LEU A 1 245 ? -16.130 2.130 25.519 1.00 96.00 245 LEU A O 1
ATOM 1772 N N . ALA A 1 246 ? -14.234 2.966 26.359 1.00 95.81 246 ALA A N 1
ATOM 1773 C CA . ALA A 1 246 ? -14.477 2.466 27.713 1.00 95.81 246 ALA A CA 1
ATOM 1774 C C . ALA A 1 246 ? -15.778 3.012 28.337 1.00 95.81 246 ALA A C 1
ATOM 1776 O O . ALA A 1 246 ? -16.346 2.362 29.209 1.00 95.81 246 ALA A O 1
ATOM 1777 N N . ARG A 1 247 ? -16.272 4.167 27.875 1.00 96.00 247 ARG A N 1
ATOM 1778 C CA . ARG A 1 247 ? -17.542 4.760 28.330 1.00 96.00 247 ARG A CA 1
ATOM 1779 C C . ARG A 1 247 ? -18.780 4.082 27.751 1.00 96.00 247 ARG A C 1
ATOM 1781 O O . ARG A 1 247 ? -19.773 3.940 28.448 1.00 96.00 247 ARG A O 1
ATOM 1788 N N . ILE A 1 248 ? -18.692 3.610 26.509 1.00 97.44 248 ILE A N 1
ATOM 1789 C CA . ILE A 1 248 ? -19.824 3.004 25.789 1.00 97.44 248 ILE A CA 1
ATOM 1790 C C . ILE A 1 248 ? -19.785 1.467 25.775 1.00 97.44 248 ILE A C 1
ATOM 1792 O O . ILE A 1 248 ? -20.676 0.821 25.220 1.00 97.44 248 ILE A O 1
ATOM 1796 N N . LEU A 1 249 ? -18.733 0.860 26.333 1.00 97.62 249 LEU A N 1
ATOM 1797 C CA . LEU A 1 249 ? -18.553 -0.589 26.434 1.00 97.62 249 LEU A CA 1
ATOM 1798 C C . LEU A 1 249 ? -18.722 -1.054 27.878 1.00 97.62 249 LEU A C 1
ATOM 1800 O O . LEU A 1 249 ? -18.282 -0.380 28.802 1.00 97.62 249 LEU A O 1
ATOM 1804 N N . THR A 1 250 ? -19.269 -2.252 28.069 1.00 97.12 250 THR A N 1
ATOM 1805 C CA . THR A 1 250 ? -19.193 -2.955 29.359 1.00 97.12 250 THR A CA 1
ATOM 1806 C C . THR A 1 250 ? -17.794 -3.537 29.586 1.00 97.12 250 THR A C 1
ATOM 1808 O O . THR A 1 250 ? -16.998 -3.678 28.649 1.00 97.12 250 THR A O 1
ATOM 1811 N N . VAL A 1 251 ? -17.481 -3.947 30.821 1.00 94.06 251 VAL A N 1
ATOM 1812 C CA . VAL A 1 251 ? -16.196 -4.602 31.138 1.00 94.06 251 VAL A CA 1
ATOM 1813 C C . VAL A 1 251 ? -15.940 -5.853 30.275 1.00 94.06 251 VAL A C 1
ATOM 1815 O O . VAL A 1 251 ? -14.866 -5.919 29.667 1.00 94.06 251 VAL A O 1
ATOM 1818 N N . PRO A 1 252 ? -16.884 -6.810 30.116 1.00 95.38 252 PRO A N 1
ATOM 1819 C CA . PRO A 1 252 ? -16.679 -7.964 29.233 1.00 95.38 252 PRO A CA 1
ATOM 1820 C C . PRO A 1 252 ? -16.419 -7.575 27.772 1.00 95.38 252 PRO A C 1
ATOM 1822 O O . PRO A 1 252 ? -15.577 -8.180 27.105 1.00 95.38 252 PRO A O 1
ATOM 1825 N N . GLN A 1 253 ? -17.100 -6.536 27.277 1.00 96.75 253 GLN A N 1
ATOM 1826 C CA . GLN A 1 253 ? -16.920 -6.033 25.914 1.00 96.75 253 GLN A CA 1
ATOM 1827 C C . GLN A 1 253 ? -15.512 -5.448 25.714 1.00 96.75 253 GLN A C 1
ATOM 1829 O O . GLN A 1 253 ? -14.834 -5.788 24.741 1.00 96.75 253 GLN A O 1
ATOM 1834 N N . LEU A 1 254 ? -15.028 -4.620 26.649 1.00 94.81 254 LEU A N 1
ATOM 1835 C CA . LEU A 1 254 ? -13.668 -4.077 26.587 1.00 94.81 254 LEU A CA 1
ATOM 1836 C C . LEU A 1 254 ? -12.611 -5.187 26.696 1.00 94.81 254 LEU A C 1
ATOM 1838 O O . LEU A 1 254 ? -11.652 -5.202 25.922 1.00 94.81 254 LEU A O 1
ATOM 1842 N N . GLN A 1 255 ? -12.801 -6.150 27.603 1.00 91.19 255 GLN A N 1
ATOM 1843 C CA . GLN A 1 255 ? -11.906 -7.302 27.750 1.00 91.19 255 GLN A CA 1
ATOM 1844 C C . GLN A 1 255 ? -11.817 -8.135 26.467 1.00 91.19 255 GLN A C 1
ATOM 1846 O O . GLN A 1 255 ? -10.725 -8.574 26.102 1.00 91.19 255 GLN A O 1
ATOM 1851 N N . ALA A 1 256 ? -12.926 -8.321 25.745 1.00 93.62 256 ALA A N 1
ATOM 1852 C CA . ALA A 1 256 ? -12.916 -9.017 24.463 1.00 93.62 256 ALA A CA 1
ATOM 1853 C C . ALA A 1 256 ? -12.039 -8.293 23.423 1.00 93.62 256 ALA A C 1
ATOM 1855 O O . ALA A 1 256 ? -11.239 -8.934 22.737 1.00 93.62 256 ALA A O 1
ATOM 1856 N N . LEU A 1 257 ? -12.117 -6.958 23.338 1.00 93.81 257 LEU A N 1
ATOM 1857 C CA . LEU A 1 257 ? -11.256 -6.181 22.437 1.00 93.81 257 LEU A CA 1
ATOM 1858 C C . LEU A 1 257 ? -9.778 -6.233 22.852 1.00 93.81 257 LEU A C 1
ATOM 1860 O O . LEU A 1 257 ? -8.906 -6.383 21.994 1.00 93.81 257 LEU A O 1
ATOM 1864 N N . VAL A 1 258 ? -9.497 -6.162 24.157 1.00 91.75 258 VAL A N 1
ATOM 1865 C CA . VAL A 1 258 ? -8.145 -6.309 24.718 1.00 91.75 258 VAL A CA 1
ATOM 1866 C C . VAL A 1 258 ? -7.550 -7.667 24.346 1.00 91.75 258 VAL A C 1
ATOM 1868 O O . VAL A 1 258 ? -6.450 -7.717 23.801 1.00 91.75 258 VAL A O 1
ATOM 1871 N N . ARG A 1 259 ? -8.281 -8.766 24.564 1.00 89.88 259 ARG A N 1
ATOM 1872 C CA . ARG A 1 259 ? -7.818 -10.130 24.248 1.00 89.88 259 ARG A CA 1
ATOM 1873 C C . ARG A 1 259 ? -7.557 -10.317 22.759 1.00 89.88 259 ARG A C 1
ATOM 1875 O O . ARG A 1 259 ? -6.539 -10.888 22.374 1.00 89.88 259 ARG A O 1
ATOM 1882 N N . ARG A 1 260 ? -8.436 -9.774 21.913 1.00 90.81 260 ARG A N 1
ATOM 1883 C CA . ARG A 1 260 ? -8.262 -9.768 20.455 1.00 90.81 260 ARG A CA 1
ATOM 1884 C C . ARG A 1 260 ? -6.958 -9.076 20.049 1.00 90.81 260 ARG A C 1
ATOM 1886 O O . ARG A 1 260 ? -6.241 -9.564 19.179 1.00 90.81 260 ARG A O 1
ATOM 1893 N N . ALA A 1 261 ? -6.626 -7.951 20.674 1.00 88.69 261 ALA A N 1
ATOM 1894 C CA . ALA A 1 261 ? -5.379 -7.251 20.398 1.00 88.69 261 ALA A CA 1
ATOM 1895 C C . ALA A 1 261 ? -4.152 -7.955 21.004 1.00 88.69 261 ALA A C 1
ATOM 1897 O O . ALA A 1 261 ? -3.134 -8.061 20.325 1.00 88.69 261 ALA A O 1
ATOM 1898 N N . GLN A 1 262 ? -4.260 -8.532 22.204 1.00 86.62 262 GLN A N 1
ATOM 1899 C CA . GLN A 1 262 ? -3.210 -9.361 22.810 1.00 86.62 262 GLN A CA 1
ATOM 1900 C C . GLN A 1 262 ? -2.860 -10.575 21.940 1.00 86.62 262 GLN A C 1
ATOM 1902 O O . GLN A 1 262 ? -1.683 -10.879 21.769 1.00 86.62 262 GLN A O 1
ATOM 1907 N N . PHE A 1 263 ? -3.850 -11.217 21.311 1.00 86.50 263 PHE A N 1
ATOM 1908 C CA . PHE A 1 263 ? -3.606 -12.285 20.336 1.00 86.50 263 PHE A CA 1
ATOM 1909 C C . PHE A 1 263 ? -2.747 -11.812 19.150 1.00 86.50 263 PHE A C 1
ATOM 1911 O O . PHE A 1 263 ? -1.956 -12.572 18.606 1.00 86.50 263 PHE A O 1
ATOM 1918 N N . ARG A 1 264 ? -2.864 -10.540 18.742 1.00 82.50 264 ARG A N 1
ATOM 1919 C CA . ARG A 1 264 ? -2.011 -9.959 17.689 1.00 82.50 264 ARG A CA 1
ATOM 1920 C C . ARG A 1 264 ? -0.604 -9.618 18.192 1.00 82.50 264 ARG A C 1
ATOM 1922 O O . ARG A 1 264 ? 0.307 -9.495 17.372 1.00 82.50 264 ARG A O 1
ATOM 1929 N N . MET A 1 265 ? -0.432 -9.448 19.506 1.00 78.44 265 MET A N 1
ATOM 1930 C CA . MET A 1 265 ? 0.868 -9.222 20.153 1.00 78.44 265 MET A CA 1
ATOM 1931 C C . MET A 1 265 ? 1.658 -10.515 20.317 1.00 78.44 265 MET A C 1
ATOM 1933 O O . MET A 1 265 ? 2.885 -10.496 20.219 1.00 78.44 265 MET A O 1
ATOM 1937 N N . THR A 1 266 ? 0.975 -11.631 20.566 1.00 74.56 266 THR A N 1
ATOM 1938 C CA . THR A 1 266 ? 1.607 -12.944 20.613 1.00 74.56 266 THR A CA 1
ATOM 1939 C C . THR A 1 266 ? 1.919 -13.430 19.188 1.00 74.56 266 THR A C 1
ATOM 1941 O O . THR A 1 266 ? 1.223 -13.114 18.224 1.00 74.56 266 THR A O 1
ATOM 1944 N N . ASP A 1 267 ? 3.013 -14.185 19.041 1.00 58.34 267 ASP A N 1
ATOM 1945 C CA . ASP A 1 267 ? 3.386 -14.895 17.807 1.00 58.34 267 ASP A CA 1
ATOM 1946 C C . ASP A 1 267 ? 3.919 -14.024 16.629 1.00 58.34 267 ASP A C 1
ATOM 1948 O O . ASP A 1 267 ? 4.294 -12.856 16.765 1.00 58.34 267 ASP A O 1
ATOM 1952 N N . ASP A 1 268 ? 3.971 -14.598 15.419 1.00 60.09 268 ASP A N 1
ATOM 1953 C CA . ASP A 1 268 ? 4.221 -13.925 14.135 1.00 60.09 268 ASP A CA 1
ATOM 1954 C C . ASP A 1 268 ? 3.283 -12.712 13.863 1.00 60.09 268 ASP A C 1
ATOM 1956 O O . ASP A 1 268 ? 3.435 -12.031 12.842 1.00 60.09 268 ASP A O 1
ATOM 1960 N N . GLY A 1 269 ? 2.286 -12.446 14.720 1.00 60.53 269 GLY A N 1
ATOM 1961 C CA . GLY A 1 269 ? 1.360 -11.308 14.664 1.00 60.53 269 GLY A CA 1
ATOM 1962 C C . GLY A 1 269 ? 2.075 -9.959 14.631 1.00 60.53 269 GLY A C 1
ATOM 1963 O O . GLY A 1 269 ? 1.890 -9.186 13.691 1.00 60.53 269 GLY A O 1
ATOM 1964 N N . GLY A 1 270 ? 3.016 -9.736 15.552 1.00 64.25 270 GLY A N 1
ATOM 1965 C CA . GLY A 1 270 ? 3.814 -8.507 15.587 1.00 64.25 270 GLY A CA 1
ATOM 1966 C C . GLY A 1 270 ? 4.761 -8.341 14.388 1.00 64.25 270 GLY A C 1
ATOM 1967 O O . GLY A 1 270 ? 5.156 -7.229 14.038 1.00 64.25 270 GLY A O 1
ATOM 1968 N N . ARG A 1 271 ? 5.154 -9.431 13.710 1.00 66.50 271 ARG A N 1
ATOM 1969 C CA . ARG A 1 271 ? 5.901 -9.339 12.438 1.00 66.50 271 ARG A CA 1
ATOM 1970 C C . ARG A 1 271 ? 5.009 -8.873 11.290 1.00 66.50 271 ARG A C 1
ATOM 1972 O O . ARG A 1 271 ? 5.472 -8.080 10.477 1.00 66.50 271 ARG A O 1
ATOM 1979 N N . VAL A 1 272 ? 3.763 -9.340 11.250 1.00 66.62 272 VAL A N 1
ATOM 1980 C CA . VAL A 1 272 ? 2.776 -8.923 10.245 1.00 66.62 272 VAL A CA 1
ATOM 1981 C C . VAL A 1 272 ? 2.351 -7.481 10.477 1.00 66.62 272 VAL A C 1
ATOM 1983 O O . VAL A 1 272 ? 2.434 -6.704 9.541 1.00 66.62 272 VAL A O 1
ATOM 1986 N N . ALA A 1 273 ? 2.045 -7.085 11.716 1.00 65.44 273 ALA A N 1
ATOM 1987 C CA . ALA A 1 273 ? 1.711 -5.697 12.043 1.00 65.44 273 ALA A CA 1
ATOM 1988 C C . ALA A 1 273 ? 2.804 -4.717 11.578 1.00 65.44 273 ALA A C 1
ATOM 1990 O O . ALA A 1 273 ? 2.520 -3.766 10.861 1.00 65.44 273 ALA A O 1
ATOM 1991 N N . ARG A 1 274 ? 4.081 -5.018 11.859 1.00 68.94 274 ARG A N 1
ATOM 1992 C CA . ARG A 1 274 ? 5.216 -4.209 11.373 1.00 68.94 274 ARG A CA 1
ATOM 1993 C C . ARG A 1 274 ? 5.345 -4.185 9.850 1.00 68.94 274 ARG A C 1
ATOM 1995 O O . ARG A 1 274 ? 5.846 -3.208 9.294 1.00 68.94 274 ARG A O 1
ATOM 2002 N N . LEU A 1 275 ? 4.969 -5.271 9.175 1.00 69.88 275 LEU A N 1
ATOM 2003 C CA . LEU A 1 275 ? 4.953 -5.321 7.717 1.00 69.88 275 LEU A CA 1
ATOM 2004 C C . LEU A 1 275 ? 3.835 -4.427 7.165 1.00 69.88 275 LEU A C 1
ATOM 2006 O O . LEU A 1 275 ? 4.118 -3.623 6.284 1.00 69.88 275 LEU A O 1
ATOM 2010 N N . THR A 1 276 ? 2.624 -4.526 7.716 1.00 67.94 276 THR A N 1
ATOM 2011 C CA . THR A 1 276 ? 1.453 -3.698 7.384 1.00 67.94 276 THR A CA 1
ATOM 2012 C C . THR A 1 276 ? 1.710 -2.214 7.653 1.00 67.94 276 THR A C 1
ATOM 2014 O O . THR A 1 276 ? 1.387 -1.359 6.837 1.00 67.94 276 THR A O 1
ATOM 2017 N N . GLU A 1 277 ? 2.386 -1.878 8.750 1.00 67.62 277 GLU A N 1
ATOM 2018 C CA . GLU A 1 277 ? 2.832 -0.511 9.035 1.00 67.62 277 GLU A CA 1
ATOM 2019 C C . GLU A 1 277 ? 3.824 -0.018 7.973 1.00 67.62 277 GLU A C 1
ATOM 2021 O O . GLU A 1 277 ? 3.593 0.997 7.315 1.00 67.62 277 GLU A O 1
ATOM 2026 N N . ALA A 1 278 ? 4.914 -0.760 7.737 1.00 68.69 278 ALA A N 1
ATOM 2027 C CA . ALA A 1 278 ? 5.888 -0.401 6.704 1.00 68.69 278 ALA A CA 1
ATOM 2028 C C . ALA A 1 278 ? 5.220 -0.241 5.328 1.00 68.69 278 ALA A C 1
ATOM 2030 O O . ALA A 1 278 ? 5.563 0.660 4.561 1.00 68.69 278 ALA A O 1
ATOM 2031 N N . TRP A 1 279 ? 4.229 -1.084 5.048 1.00 70.00 279 TRP A N 1
ATOM 2032 C CA . TRP A 1 279 ? 3.400 -1.017 3.861 1.00 70.00 279 TRP A CA 1
ATOM 2033 C C . TRP A 1 279 ? 2.574 0.265 3.771 1.00 70.00 279 TRP A C 1
ATOM 2035 O O . TRP A 1 279 ? 2.565 0.917 2.724 1.00 70.00 279 TRP A O 1
ATOM 2045 N N . ALA A 1 280 ? 1.898 0.650 4.853 1.00 70.25 280 ALA A N 1
ATOM 2046 C CA . ALA A 1 280 ? 1.087 1.858 4.919 1.00 70.25 280 ALA A CA 1
ATOM 2047 C C . ALA A 1 280 ? 1.938 3.119 4.708 1.00 70.25 280 A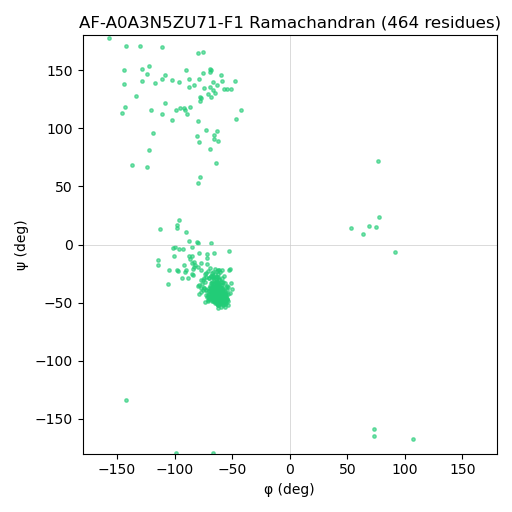LA A C 1
ATOM 2049 O O . ALA A 1 280 ? 1.564 3.980 3.911 1.00 70.25 280 ALA A O 1
ATOM 2050 N N . ALA A 1 281 ? 3.117 3.203 5.335 1.00 68.94 281 ALA A N 1
ATOM 2051 C CA . ALA A 1 281 ? 4.051 4.311 5.116 1.00 68.94 281 ALA A CA 1
ATOM 2052 C C . ALA A 1 281 ? 4.533 4.381 3.663 1.00 68.94 281 ALA A C 1
ATOM 2054 O O . ALA A 1 281 ? 4.529 5.452 3.054 1.00 68.94 281 ALA A O 1
ATOM 2055 N N . LEU A 1 282 ? 4.906 3.240 3.081 1.00 69.25 282 LEU A N 1
ATOM 2056 C CA . LEU A 1 282 ? 5.320 3.178 1.681 1.00 69.25 282 LEU A CA 1
ATOM 2057 C C . LEU A 1 282 ? 4.182 3.562 0.731 1.00 69.25 282 LEU A C 1
ATOM 2059 O O . LEU A 1 282 ? 4.411 4.283 -0.239 1.00 69.25 282 LEU A O 1
ATOM 2063 N N . SER A 1 283 ? 2.955 3.143 1.034 1.00 71.00 283 SER A N 1
ATOM 2064 C CA . SER A 1 283 ? 1.749 3.504 0.283 1.00 71.00 283 SER A CA 1
ATOM 2065 C C . SER A 1 283 ? 1.429 4.998 0.393 1.00 71.00 283 SER A C 1
ATOM 2067 O O . SER A 1 283 ? 1.038 5.621 -0.597 1.00 71.00 283 SER A O 1
ATOM 2069 N N . ALA A 1 284 ? 1.632 5.601 1.566 1.00 72.12 284 ALA A N 1
ATOM 2070 C CA . ALA A 1 284 ? 1.453 7.033 1.783 1.00 72.12 284 ALA A CA 1
ATOM 2071 C C . ALA A 1 284 ? 2.481 7.858 0.994 1.00 72.12 284 ALA A C 1
ATOM 2073 O O . ALA A 1 284 ? 2.093 8.796 0.294 1.00 72.12 284 ALA A O 1
ATOM 2074 N N . GLU A 1 285 ? 3.761 7.474 1.033 1.00 74.06 285 GLU A N 1
ATOM 2075 C CA . GLU A 1 285 ? 4.824 8.115 0.246 1.00 74.06 285 GLU A CA 1
ATOM 2076 C C . GLU A 1 285 ? 4.574 7.943 -1.257 1.00 74.06 285 GLU A C 1
ATOM 2078 O O . GLU A 1 285 ? 4.662 8.898 -2.031 1.00 74.06 285 GLU A O 1
ATOM 2083 N N . HIS A 1 286 ? 4.145 6.750 -1.675 1.00 71.56 286 HIS A N 1
ATOM 2084 C CA . HIS A 1 286 ? 3.708 6.487 -3.041 1.00 71.56 286 HIS A CA 1
ATOM 2085 C C . HIS A 1 286 ? 2.570 7.435 -3.465 1.00 71.56 286 HIS A C 1
ATOM 2087 O O . HIS A 1 286 ? 2.606 8.031 -4.546 1.00 71.56 286 HIS A O 1
ATOM 2093 N N . GLY A 1 287 ? 1.574 7.635 -2.597 1.00 74.31 287 GLY A N 1
ATOM 2094 C CA . GLY A 1 287 ? 0.489 8.593 -2.805 1.00 74.31 287 GLY A CA 1
ATOM 2095 C C . GLY A 1 287 ? 0.951 10.055 -2.816 1.00 74.31 287 GLY A C 1
ATOM 2096 O O . GLY A 1 287 ? 0.423 10.860 -3.584 1.00 74.31 287 GLY A O 1
ATOM 2097 N N . ALA A 1 288 ? 1.942 10.423 -2.001 1.00 76.12 288 ALA A N 1
ATOM 2098 C CA . ALA A 1 288 ? 2.541 11.757 -1.989 1.00 76.12 288 ALA A CA 1
ATOM 2099 C C . ALA A 1 288 ? 3.299 12.040 -3.292 1.00 76.12 288 ALA A C 1
ATOM 2101 O O . ALA A 1 288 ? 3.072 13.071 -3.922 1.00 76.12 288 ALA A O 1
ATOM 2102 N N . MET A 1 289 ? 4.106 11.090 -3.766 1.00 73.38 289 MET A N 1
ATOM 2103 C CA . MET A 1 289 ? 4.810 11.198 -5.044 1.00 73.38 289 MET A CA 1
ATOM 2104 C C . MET A 1 289 ? 3.854 11.295 -6.236 1.00 73.38 289 MET A C 1
ATOM 2106 O O . MET A 1 289 ? 4.109 12.064 -7.156 1.00 73.38 289 MET A O 1
ATOM 2110 N N . ARG A 1 290 ? 2.727 10.570 -6.219 1.00 76.31 290 ARG A N 1
ATOM 2111 C CA . ARG A 1 290 ? 1.688 10.704 -7.257 1.00 76.31 290 ARG A CA 1
ATOM 2112 C C . ARG A 1 290 ? 1.009 12.073 -7.254 1.00 76.31 290 ARG A C 1
ATOM 2114 O O . ARG A 1 290 ? 0.551 12.515 -8.303 1.00 76.31 290 ARG A O 1
ATOM 2121 N N . ARG A 1 291 ? 0.920 12.721 -6.088 1.00 82.25 291 ARG A N 1
ATOM 2122 C CA . ARG A 1 291 ? 0.365 14.075 -5.932 1.00 82.25 291 ARG A CA 1
ATOM 2123 C C . ARG A 1 291 ? 1.382 15.173 -6.227 1.00 82.25 291 ARG A C 1
ATOM 2125 O O . ARG A 1 291 ? 0.974 16.291 -6.527 1.00 82.25 291 ARG A O 1
ATOM 2132 N N . ALA A 1 292 ? 2.679 14.873 -6.165 1.00 78.12 292 ALA A N 1
ATOM 2133 C CA . ALA A 1 292 ? 3.732 15.792 -6.569 1.00 78.12 292 ALA A CA 1
ATOM 2134 C C . ALA A 1 292 ? 3.629 16.042 -8.084 1.00 78.12 292 ALA A C 1
ATOM 2136 O O . ALA A 1 292 ? 4.165 15.291 -8.892 1.00 78.12 292 ALA A O 1
ATOM 2137 N N . GLY A 1 293 ? 2.881 17.074 -8.477 1.00 78.50 293 GLY A N 1
ATOM 2138 C CA . GLY A 1 293 ? 2.711 17.463 -9.874 1.00 78.50 293 GLY A CA 1
ATOM 2139 C C . GLY A 1 293 ? 3.996 17.987 -10.530 1.00 78.50 293 GLY A C 1
ATOM 2140 O O . GLY A 1 293 ? 5.068 18.073 -9.922 1.00 78.50 293 GLY A O 1
ATOM 2141 N N . GLY A 1 294 ? 3.877 18.366 -11.803 1.00 83.38 294 GLY A N 1
ATOM 2142 C CA . GLY A 1 294 ? 4.962 18.966 -12.583 1.00 83.38 294 GLY A CA 1
ATOM 2143 C C . GLY A 1 294 ? 6.066 17.985 -12.993 1.00 83.38 294 GLY A C 1
ATOM 2144 O O . GLY A 1 294 ? 5.873 16.768 -13.039 1.00 83.38 294 GLY A O 1
ATOM 2145 N N . LEU A 1 295 ? 7.249 18.529 -13.300 1.00 75.75 295 LEU A N 1
ATOM 2146 C CA . LEU A 1 295 ? 8.389 17.763 -13.822 1.00 75.75 295 LEU A CA 1
ATOM 2147 C C . LEU A 1 295 ? 8.850 16.666 -12.845 1.00 75.75 295 LEU A C 1
ATOM 2149 O O . LEU A 1 295 ? 9.197 15.567 -13.262 1.00 75.75 295 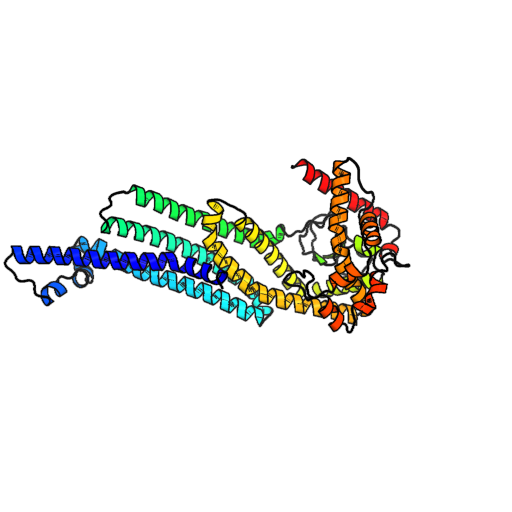LEU A O 1
ATOM 2153 N N . ARG A 1 296 ? 8.811 16.940 -11.533 1.00 70.88 296 ARG A N 1
ATOM 2154 C CA . ARG A 1 296 ? 9.226 15.980 -10.495 1.00 70.88 296 ARG A CA 1
ATOM 2155 C C . ARG A 1 296 ? 8.339 14.734 -10.473 1.00 70.88 296 ARG A C 1
ATOM 2157 O O . ARG A 1 296 ? 8.871 13.632 -10.375 1.00 70.88 296 ARG A O 1
ATOM 2164 N N . GLY A 1 297 ? 7.023 14.903 -10.608 1.00 74.75 297 GLY A N 1
ATOM 2165 C CA . GLY A 1 297 ? 6.089 13.784 -10.730 1.00 74.75 297 GLY A CA 1
ATOM 2166 C C . GLY A 1 297 ? 6.346 12.964 -11.987 1.00 74.75 297 GLY A C 1
ATOM 2167 O O . GLY A 1 297 ? 6.460 11.743 -11.910 1.00 74.75 297 GLY A O 1
ATOM 2168 N N . ALA A 1 298 ? 6.525 13.641 -13.128 1.00 78.00 298 ALA A N 1
ATOM 2169 C CA . ALA A 1 298 ? 6.767 12.996 -14.418 1.00 78.00 298 ALA A CA 1
ATOM 2170 C C . ALA A 1 298 ? 8.049 12.144 -14.427 1.00 78.00 298 ALA A C 1
ATOM 2172 O O . ALA A 1 298 ? 8.019 10.998 -14.875 1.00 78.00 298 ALA A O 1
ATOM 2173 N N . LEU A 1 299 ? 9.154 12.662 -13.875 1.00 78.62 299 LEU A N 1
ATOM 2174 C CA . LEU A 1 299 ? 10.428 11.933 -13.793 1.00 78.62 299 LEU A CA 1
ATOM 2175 C C . LEU A 1 299 ? 10.362 10.721 -12.844 1.00 78.62 299 LEU A C 1
ATOM 2177 O O . LEU A 1 299 ? 11.122 9.771 -13.014 1.00 78.62 299 LEU A O 1
ATOM 2181 N N . GLY A 1 300 ? 9.451 10.726 -11.864 1.00 79.06 300 GLY A N 1
ATOM 2182 C CA . GLY A 1 300 ? 9.241 9.611 -10.936 1.00 79.06 300 GLY A CA 1
ATOM 2183 C C . GLY A 1 300 ? 8.353 8.485 -11.478 1.00 79.06 300 GLY A C 1
ATOM 2184 O O . GLY A 1 300 ? 8.392 7.378 -10.941 1.00 79.06 300 GLY A O 1
ATOM 2185 N N . LEU A 1 301 ? 7.573 8.729 -12.542 1.00 83.44 301 LEU A N 1
ATOM 2186 C CA . LEU A 1 301 ? 6.596 7.768 -13.077 1.00 83.44 301 LEU A CA 1
ATOM 2187 C C . LEU A 1 301 ? 7.177 6.378 -13.398 1.00 83.44 301 LEU A C 1
ATOM 2189 O O . LEU A 1 301 ? 6.523 5.393 -13.044 1.00 83.44 301 LEU A O 1
ATOM 2193 N N . PRO A 1 302 ? 8.375 6.248 -14.009 1.00 84.69 302 PRO A N 1
ATOM 2194 C CA . PRO A 1 302 ? 8.966 4.944 -14.297 1.00 84.69 302 PRO A CA 1
ATOM 2195 C C . PRO A 1 302 ? 9.117 4.071 -13.049 1.00 84.69 302 PRO A C 1
ATOM 2197 O O . PRO A 1 302 ? 8.575 2.965 -12.993 1.00 84.69 302 PRO A O 1
ATOM 2200 N N . ILE A 1 303 ? 9.776 4.604 -12.017 1.00 84.00 303 ILE A N 1
ATOM 2201 C CA . ILE A 1 303 ? 9.985 3.908 -10.741 1.00 84.00 303 ILE A CA 1
ATOM 2202 C C . ILE A 1 303 ? 8.648 3.621 -10.077 1.00 84.00 303 ILE A C 1
ATOM 2204 O O . ILE A 1 303 ? 8.402 2.495 -9.649 1.00 84.00 303 ILE A O 1
ATOM 2208 N N . LEU A 1 304 ? 7.776 4.631 -10.025 1.00 84.12 304 LEU A N 1
ATOM 2209 C CA . LEU A 1 304 ? 6.463 4.506 -9.413 1.00 84.12 304 LEU A CA 1
ATOM 2210 C C . LEU A 1 304 ? 5.674 3.352 -10.020 1.00 84.12 304 LEU A C 1
ATOM 2212 O O . LEU A 1 304 ? 5.093 2.586 -9.269 1.00 84.12 304 LEU A O 1
ATOM 2216 N N . SER A 1 305 ? 5.694 3.183 -11.343 1.00 89.69 305 SER A N 1
ATOM 2217 C CA . SER A 1 305 ? 4.937 2.121 -12.011 1.00 89.69 305 SER A CA 1
ATOM 2218 C C . SER A 1 305 ? 5.394 0.709 -11.624 1.00 89.69 305 SER A C 1
ATOM 2220 O O . SER A 1 305 ? 4.558 -0.165 -11.393 1.00 89.69 305 SER A O 1
ATOM 2222 N N . VAL A 1 306 ? 6.708 0.483 -11.513 1.00 91.62 306 VAL A N 1
ATOM 2223 C CA . VAL A 1 306 ? 7.261 -0.831 -11.156 1.00 91.62 306 VAL A CA 1
ATOM 2224 C C . VAL A 1 306 ? 7.112 -1.090 -9.662 1.00 91.62 306 VAL A C 1
ATOM 2226 O O . VAL A 1 306 ? 6.783 -2.204 -9.262 1.00 91.62 306 VAL A O 1
ATOM 2229 N N . LEU A 1 307 ? 7.274 -0.063 -8.828 1.00 86.38 307 LEU A N 1
ATOM 2230 C CA . LEU A 1 307 ? 7.021 -0.194 -7.398 1.00 86.38 307 LEU A CA 1
ATOM 2231 C C . LEU A 1 307 ? 5.535 -0.401 -7.105 1.00 86.38 307 LEU A C 1
ATOM 2233 O O . LEU A 1 307 ? 5.225 -1.249 -6.282 1.00 86.38 307 LEU A O 1
ATOM 2237 N N . THR A 1 308 ? 4.608 0.256 -7.812 1.00 87.12 308 THR A N 1
ATOM 2238 C CA . THR A 1 308 ? 3.174 -0.071 -7.723 1.00 87.12 308 THR A CA 1
ATOM 2239 C C . THR A 1 308 ? 2.933 -1.531 -8.063 1.00 87.12 308 THR A C 1
ATOM 2241 O O . THR A 1 308 ? 2.176 -2.178 -7.360 1.00 87.12 308 THR A O 1
ATOM 2244 N N . LEU A 1 309 ? 3.590 -2.079 -9.092 1.00 91.56 309 LEU A N 1
ATOM 2245 C CA . LEU A 1 309 ? 3.455 -3.502 -9.401 1.00 91.56 309 LEU A CA 1
ATOM 2246 C C . LEU A 1 309 ? 3.957 -4.386 -8.252 1.00 91.56 309 LEU A C 1
ATOM 2248 O O . LEU A 1 309 ? 3.308 -5.377 -7.929 1.00 91.56 309 LEU A O 1
ATOM 2252 N N . LEU A 1 310 ? 5.091 -4.033 -7.639 1.00 90.94 310 LEU A N 1
ATOM 2253 C CA . LEU A 1 310 ? 5.600 -4.722 -6.453 1.00 90.94 310 LEU A CA 1
ATOM 2254 C C . LEU A 1 310 ? 4.594 -4.650 -5.302 1.00 90.94 310 LEU A C 1
ATOM 2256 O O . LEU A 1 310 ? 4.305 -5.673 -4.687 1.00 90.94 310 LEU A O 1
ATOM 2260 N N . PHE A 1 311 ? 4.028 -3.473 -5.044 1.00 85.50 311 PHE A N 1
ATOM 2261 C CA . PHE A 1 311 ? 3.033 -3.305 -3.997 1.00 85.50 311 PHE A CA 1
ATOM 2262 C C . PHE A 1 311 ? 1.751 -4.093 -4.317 1.00 85.50 311 PHE A C 1
ATOM 2264 O O . PHE A 1 311 ? 1.311 -4.930 -3.543 1.00 85.50 311 PHE A O 1
ATOM 2271 N N . ASP A 1 312 ? 1.187 -3.963 -5.506 1.00 87.19 312 ASP A N 1
ATOM 2272 C CA . ASP A 1 312 ? -0.007 -4.722 -5.885 1.00 87.19 312 ASP A CA 1
ATOM 2273 C C . ASP A 1 312 ? 0.227 -6.246 -5.797 1.00 87.19 312 ASP A C 1
ATOM 2275 O O . ASP A 1 312 ? -0.666 -6.994 -5.403 1.00 87.19 312 ASP A O 1
ATOM 2279 N N . ALA A 1 313 ? 1.439 -6.726 -6.109 1.00 90.38 313 ALA A N 1
ATOM 2280 C CA . ALA A 1 313 ? 1.774 -8.149 -6.047 1.00 90.38 313 ALA A CA 1
ATOM 2281 C C . ALA A 1 313 ? 1.792 -8.717 -4.616 1.00 90.38 313 ALA A C 1
ATOM 2283 O O . ALA A 1 313 ? 1.469 -9.894 -4.431 1.00 90.38 313 ALA A O 1
ATOM 2284 N N . PHE A 1 314 ? 2.166 -7.910 -3.620 1.00 89.06 314 PHE A N 1
ATOM 2285 C CA . PHE A 1 314 ? 2.225 -8.317 -2.213 1.00 89.06 314 PHE A CA 1
ATOM 2286 C C . PHE A 1 314 ? 0.977 -7.906 -1.410 1.00 89.06 314 PHE A C 1
ATOM 2288 O O . PHE A 1 314 ? 0.671 -8.577 -0.425 1.00 89.06 314 PHE A O 1
ATOM 2295 N N . ALA A 1 315 ? 0.220 -6.894 -1.857 1.00 85.38 315 ALA A N 1
ATOM 2296 C CA . ALA A 1 315 ? -1.004 -6.412 -1.211 1.00 85.38 315 ALA A CA 1
ATOM 2297 C C . ALA A 1 315 ? -2.023 -7.535 -1.001 1.00 85.38 315 ALA A C 1
ATOM 2299 O O . ALA A 1 315 ? -2.545 -7.706 0.092 1.00 85.38 315 ALA A O 1
ATOM 2300 N N . ASP A 1 316 ? -2.269 -8.355 -2.027 1.00 84.00 316 ASP A N 1
ATOM 2301 C CA . ASP A 1 316 ? -3.228 -9.462 -1.930 1.00 84.00 316 ASP A CA 1
ATOM 2302 C C . ASP A 1 316 ? -2.824 -10.491 -0.859 1.00 84.00 316 ASP A C 1
ATOM 2304 O O . ASP A 1 316 ? -3.677 -11.064 -0.178 1.00 84.00 316 ASP A O 1
ATOM 2308 N N . ALA A 1 317 ? -1.519 -10.762 -0.739 1.00 86.62 317 ALA A N 1
ATOM 2309 C CA . ALA A 1 317 ? -0.981 -11.718 0.226 1.00 86.62 317 ALA A CA 1
ATOM 2310 C C . ALA A 1 317 ? -1.082 -11.179 1.654 1.00 86.62 317 ALA A C 1
ATOM 2312 O O . ALA A 1 317 ? -1.456 -11.910 2.570 1.00 86.62 317 ALA A O 1
ATOM 2313 N N . GLU A 1 318 ? -0.767 -9.899 1.825 1.00 84.75 318 GLU A N 1
ATOM 2314 C CA . GLU A 1 318 ? -0.869 -9.198 3.096 1.00 84.75 318 GLU A CA 1
ATOM 2315 C C . GLU A 1 318 ? -2.331 -9.073 3.543 1.00 84.75 318 GLU A C 1
ATOM 2317 O O . GLU A 1 318 ? -2.656 -9.534 4.633 1.00 84.75 318 GLU A O 1
ATOM 2322 N N . ALA A 1 319 ? -3.236 -8.666 2.649 1.00 84.19 319 ALA A N 1
ATOM 2323 C CA . ALA A 1 319 ? -4.679 -8.663 2.879 1.00 84.19 319 ALA A CA 1
ATOM 2324 C C . ALA A 1 319 ? -5.223 -10.044 3.267 1.00 84.19 319 ALA A C 1
ATOM 2326 O O . ALA A 1 319 ? -6.074 -10.181 4.143 1.00 84.19 319 ALA A O 1
ATOM 2327 N N . ALA A 1 320 ? -4.789 -11.114 2.594 1.00 85.38 320 ALA A N 1
ATOM 2328 C CA . ALA A 1 320 ? -5.215 -12.467 2.945 1.00 85.38 320 ALA A CA 1
ATOM 2329 C C . ALA A 1 320 ? -4.747 -12.864 4.353 1.00 85.38 320 ALA A C 1
ATOM 2331 O O . ALA A 1 320 ? -5.520 -13.451 5.112 1.00 85.38 320 ALA A O 1
ATOM 2332 N N . LEU A 1 321 ? -3.509 -12.520 4.706 1.00 82.75 321 LEU A N 1
ATOM 2333 C CA . LEU A 1 321 ? -2.938 -12.824 6.010 1.00 82.75 321 LEU A CA 1
ATOM 2334 C C . LEU A 1 321 ? -3.577 -11.996 7.129 1.00 82.75 321 LEU A C 1
ATOM 2336 O O . LEU A 1 321 ? -3.892 -12.550 8.179 1.00 82.75 321 LEU A O 1
ATOM 2340 N N . GLU A 1 322 ? -3.811 -10.705 6.903 1.00 83.25 322 GLU A N 1
ATOM 2341 C CA . GLU A 1 322 ? -4.492 -9.837 7.861 1.00 83.25 322 GLU A CA 1
ATOM 2342 C C . GLU A 1 322 ? -5.915 -10.335 8.124 1.00 83.25 322 GLU A C 1
ATOM 2344 O O . GLU A 1 322 ? -6.306 -10.485 9.281 1.00 83.25 322 GLU A O 1
ATOM 2349 N N . ARG A 1 323 ? -6.654 -10.727 7.078 1.00 87.69 323 ARG A N 1
ATOM 2350 C CA . ARG A 1 323 ? -7.981 -11.340 7.230 1.00 87.69 323 ARG A CA 1
ATOM 2351 C C . ARG A 1 323 ? -7.951 -12.620 8.062 1.00 87.69 323 ARG A C 1
ATOM 2353 O O . ARG A 1 323 ? -8.800 -12.810 8.931 1.00 87.69 323 ARG A O 1
ATOM 2360 N N . GLN A 1 324 ? -6.976 -13.499 7.824 1.00 88.00 324 GLN A N 1
ATOM 2361 C CA . GLN A 1 324 ? -6.805 -14.718 8.620 1.00 88.00 324 GLN A CA 1
ATOM 2362 C C . GLN A 1 324 ? -6.499 -14.399 10.086 1.00 88.00 324 GLN A C 1
ATOM 2364 O O . GLN A 1 324 ? -7.106 -14.988 10.977 1.00 88.00 324 GLN A O 1
ATOM 2369 N N . GLN A 1 325 ? -5.599 -13.446 10.337 1.00 86.19 325 GLN A N 1
ATOM 2370 C CA . GLN A 1 325 ? -5.263 -13.012 11.690 1.00 86.19 325 GLN A CA 1
ATOM 2371 C C . GLN A 1 325 ? -6.439 -12.365 12.404 1.00 86.19 325 GLN A C 1
ATOM 2373 O O . GLN A 1 325 ? -6.651 -12.636 13.579 1.00 86.19 325 GLN A O 1
ATOM 2378 N N .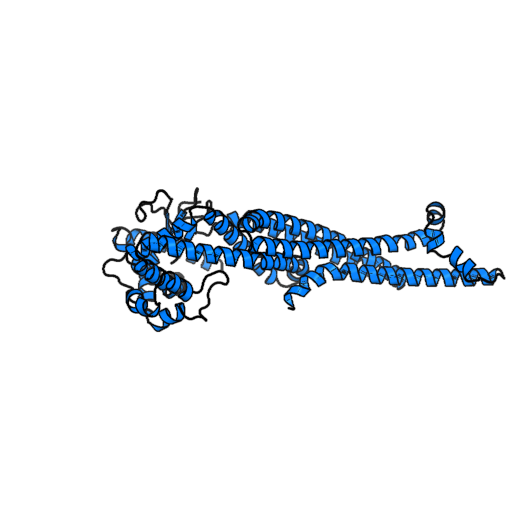 GLN A 1 326 ? -7.208 -11.533 11.707 1.00 89.50 326 GLN A N 1
ATOM 2379 C CA . GLN A 1 326 ? -8.383 -10.878 12.259 1.00 89.50 326 GLN A CA 1
ATOM 2380 C C . GLN A 1 326 ? -9.403 -11.913 12.737 1.00 89.50 326 GLN A C 1
ATOM 2382 O O . GLN A 1 326 ? -9.870 -11.823 13.866 1.00 89.50 326 GLN A O 1
ATOM 2387 N N . LEU A 1 327 ? -9.682 -12.929 11.918 1.00 93.12 327 LEU A N 1
ATOM 2388 C CA . LEU A 1 327 ? -10.620 -14.002 12.259 1.00 93.12 327 LEU A CA 1
ATOM 2389 C C . LEU A 1 327 ? -10.103 -14.901 13.381 1.00 93.12 327 LEU A C 1
ATOM 2391 O O . LEU A 1 327 ? -10.879 -15.295 14.246 1.00 93.12 327 LEU A O 1
ATOM 2395 N N . ALA A 1 328 ? -8.804 -15.206 13.390 1.00 92.19 328 ALA A N 1
ATOM 2396 C CA . ALA A 1 328 ? -8.187 -15.959 14.476 1.00 92.19 328 ALA A CA 1
ATOM 2397 C C . ALA A 1 328 ? -8.223 -15.178 15.799 1.00 92.19 328 ALA A C 1
ATOM 2399 O O . ALA A 1 328 ? -8.521 -15.757 16.838 1.00 92.19 328 ALA A O 1
ATOM 2400 N N . ALA A 1 329 ? -7.989 -13.864 15.753 1.00 91.31 329 ALA A N 1
ATOM 2401 C CA . ALA A 1 329 ? -8.049 -12.990 16.918 1.00 91.31 329 ALA A CA 1
ATOM 2402 C C . ALA A 1 329 ? -9.475 -12.859 17.468 1.00 91.31 329 ALA A C 1
ATOM 2404 O O . ALA A 1 329 ? -9.666 -12.910 18.680 1.00 91.31 329 ALA A O 1
ATOM 2405 N N . ASP A 1 330 ? -10.471 -12.716 16.587 1.00 95.62 330 ASP A N 1
ATOM 2406 C CA . ASP A 1 330 ? -11.887 -12.697 16.971 1.00 95.62 330 ASP A CA 1
ATOM 2407 C C . ASP A 1 330 ? -12.270 -14.010 17.657 1.00 95.62 330 ASP A C 1
ATOM 2409 O O . ASP A 1 330 ? -12.862 -14.007 18.734 1.00 95.62 330 ASP A O 1
ATOM 2413 N N . ARG A 1 331 ? -11.870 -15.140 17.059 1.00 96.00 331 ARG A N 1
ATOM 2414 C CA . ARG A 1 331 ? -12.157 -16.466 17.598 1.00 96.00 331 ARG A CA 1
ATOM 2415 C C . ARG A 1 331 ? -11.482 -16.696 18.948 1.00 96.00 331 ARG A C 1
ATOM 2417 O O . ARG A 1 331 ? -12.150 -17.117 19.880 1.00 96.00 331 ARG A O 1
ATOM 2424 N N . ALA A 1 332 ? -10.200 -16.359 19.077 1.00 92.44 332 ALA A N 1
ATOM 2425 C CA . ALA A 1 332 ? -9.468 -16.488 20.334 1.00 92.44 332 ALA A CA 1
ATOM 2426 C C . ALA A 1 332 ? -10.065 -15.613 21.450 1.00 92.44 332 ALA A C 1
ATOM 2428 O O . ALA A 1 332 ? -10.136 -16.042 22.599 1.00 92.44 332 ALA A O 1
ATOM 2429 N N . ALA A 1 333 ? -10.518 -14.397 21.123 1.00 92.75 333 ALA A N 1
ATOM 2430 C CA . ALA A 1 333 ? -11.182 -13.522 22.085 1.00 92.75 333 ALA A CA 1
ATOM 2431 C C . ALA A 1 333 ? -12.536 -14.083 22.545 1.00 92.75 333 ALA A C 1
ATOM 2433 O O . ALA A 1 333 ? -12.832 -14.029 23.740 1.00 92.75 333 ALA A O 1
ATOM 2434 N N . ALA A 1 334 ? -13.319 -14.635 21.613 1.00 96.38 334 ALA A N 1
ATOM 2435 C CA . ALA A 1 334 ? -14.589 -15.290 21.900 1.00 96.38 334 ALA A CA 1
ATOM 2436 C C . ALA A 1 334 ? -14.407 -16.573 22.729 1.00 96.38 334 ALA A C 1
ATOM 2438 O O . ALA A 1 334 ? -15.084 -16.728 23.735 1.00 96.38 334 ALA A O 1
ATOM 2439 N N . ASP A 1 335 ? -13.458 -17.444 22.366 1.00 94.25 335 ASP A N 1
ATOM 2440 C CA . ASP A 1 335 ? -13.191 -18.708 23.070 1.00 94.25 335 ASP A CA 1
ATOM 2441 C C . ASP A 1 335 ? -12.665 -18.481 24.499 1.00 94.25 335 ASP A C 1
ATOM 2443 O O . ASP A 1 335 ? -12.957 -19.256 25.406 1.00 94.25 335 ASP A O 1
ATOM 2447 N N . ALA A 1 336 ? -11.894 -17.412 24.726 1.00 89.81 336 ALA A N 1
ATOM 2448 C CA . ALA A 1 336 ? -11.401 -17.067 26.058 1.00 89.81 336 ALA A CA 1
ATOM 2449 C C . ALA A 1 336 ? -12.471 -16.413 26.954 1.00 89.81 336 ALA A C 1
ATOM 2451 O O . ALA A 1 336 ? -12.245 -16.243 28.156 1.00 89.81 336 ALA A O 1
ATOM 2452 N N . GLY A 1 337 ? -13.577 -15.931 26.383 1.00 91.00 337 GLY A N 1
ATOM 2453 C CA . GLY A 1 337 ? -14.576 -15.113 27.068 1.00 91.00 337 GLY A CA 1
ATOM 2454 C C . GLY A 1 337 ? -15.994 -15.442 26.635 1.00 91.00 337 GLY A C 1
ATOM 2455 O O . GLY A 1 337 ? -16.377 -16.603 26.581 1.00 91.00 337 GLY A O 1
ATOM 2456 N N . ASP A 1 338 ? -16.774 -14.399 26.367 1.00 93.50 338 ASP A N 1
ATOM 2457 C CA . ASP A 1 338 ? -18.126 -14.522 25.835 1.00 93.50 338 ASP A CA 1
ATOM 2458 C C . ASP A 1 338 ? -18.145 -14.075 24.367 1.00 93.50 338 ASP A C 1
ATOM 2460 O O . ASP A 1 338 ? -17.780 -12.939 24.035 1.00 93.50 338 ASP A O 1
ATOM 2464 N N . ALA A 1 339 ? -18.572 -14.979 23.482 1.00 97.38 339 ALA A N 1
ATOM 2465 C CA . ALA A 1 339 ? -18.711 -14.704 22.059 1.00 97.38 339 ALA A CA 1
ATOM 2466 C C . ALA A 1 339 ? -19.679 -13.541 21.811 1.00 97.38 339 ALA A C 1
ATOM 2468 O O . ALA A 1 339 ? -19.379 -12.676 20.988 1.00 97.38 339 ALA A O 1
ATOM 2469 N N . HIS A 1 340 ? -20.786 -13.472 22.557 1.00 98.19 340 HIS A N 1
ATOM 2470 C CA . HIS A 1 340 ? -21.779 -12.414 22.409 1.00 98.19 340 HIS A CA 1
ATOM 2471 C C . HIS A 1 340 ? -21.190 -11.044 22.784 1.00 98.19 340 HIS A C 1
ATOM 2473 O O . HIS A 1 340 ? -21.233 -10.116 21.973 1.00 98.19 340 HIS A O 1
ATOM 2479 N N . ALA A 1 341 ? -20.531 -10.922 23.942 1.00 97.31 341 ALA A N 1
ATOM 2480 C CA . ALA A 1 341 ? -19.799 -9.712 24.323 1.00 97.31 341 ALA A CA 1
ATOM 2481 C C . ALA A 1 341 ? -18.736 -9.308 23.286 1.00 97.31 341 ALA A C 1
ATOM 2483 O O . ALA A 1 341 ? -18.610 -8.123 22.972 1.00 97.31 341 ALA A O 1
ATOM 2484 N N . CYS A 1 342 ? -18.004 -10.271 22.713 1.00 97.19 342 CYS A N 1
ATOM 2485 C CA . CYS A 1 342 ? -17.041 -10.014 21.640 1.00 97.19 342 CYS A CA 1
ATOM 2486 C C . CYS A 1 342 ? -17.721 -9.446 20.383 1.00 97.19 342 CYS A C 1
ATOM 2488 O O . CYS A 1 342 ? -17.277 -8.426 19.848 1.00 97.19 342 CYS A O 1
ATOM 2490 N N . GLY A 1 343 ? -18.824 -10.059 19.945 1.00 97.69 343 GLY A N 1
ATOM 2491 C CA . GLY A 1 343 ? -19.606 -9.608 18.796 1.00 97.69 343 GLY A CA 1
ATOM 2492 C C . GLY A 1 343 ? -20.163 -8.198 18.978 1.00 97.69 343 GLY A C 1
ATOM 2493 O O . GLY A 1 343 ? -19.948 -7.343 18.115 1.00 97.69 343 GLY A O 1
ATOM 2494 N N . VAL A 1 344 ? -20.797 -7.925 20.125 1.00 98.19 344 VAL A N 1
ATOM 2495 C CA . VAL A 1 344 ? -21.316 -6.590 20.471 1.00 98.19 344 VAL A CA 1
ATOM 2496 C C . VAL A 1 344 ? -20.190 -5.562 20.492 1.00 98.19 344 VAL A C 1
ATOM 2498 O O . VAL A 1 344 ? -20.332 -4.493 19.902 1.00 98.19 344 VAL A O 1
ATOM 2501 N N . ALA A 1 345 ? -19.048 -5.879 21.108 1.00 97.31 345 ALA A N 1
ATOM 2502 C CA . ALA A 1 345 ? -17.918 -4.959 21.175 1.00 97.31 345 ALA A CA 1
ATOM 2503 C C . ALA A 1 345 ? -17.383 -4.606 19.781 1.00 97.31 345 ALA A C 1
ATOM 2505 O O . ALA A 1 345 ? -17.205 -3.432 19.465 1.00 97.31 345 ALA A O 1
ATOM 2506 N N . ILE A 1 346 ? -17.160 -5.602 18.917 1.00 96.06 346 ILE A N 1
ATOM 2507 C CA . ILE A 1 346 ? -16.670 -5.373 17.551 1.00 96.06 346 ILE A CA 1
ATOM 2508 C C . ILE A 1 346 ? -17.675 -4.533 16.747 1.00 96.06 346 ILE A C 1
ATOM 2510 O O . ILE A 1 346 ? -17.263 -3.636 16.006 1.00 96.06 346 ILE A O 1
ATOM 2514 N N . LEU A 1 347 ? -18.972 -4.812 16.890 1.00 96.38 347 LEU A N 1
ATOM 2515 C CA . LEU A 1 347 ? -20.028 -4.089 16.189 1.00 96.38 347 LEU A CA 1
ATOM 2516 C C . LEU A 1 347 ? -20.157 -2.640 16.686 1.00 96.38 347 LEU A C 1
ATOM 2518 O O . LEU A 1 347 ? -20.228 -1.734 15.858 1.00 96.38 347 LEU A O 1
ATOM 2522 N N . LYS A 1 348 ? -20.057 -2.394 18.000 1.00 97.19 348 LYS A N 1
ATOM 2523 C CA . LYS A 1 348 ? -19.983 -1.040 18.578 1.00 97.19 348 LYS A CA 1
ATOM 2524 C C . LYS A 1 348 ? -18.789 -0.252 18.042 1.00 97.19 348 LYS A C 1
ATOM 2526 O O . LYS A 1 348 ? -18.962 0.888 17.623 1.00 97.19 348 LYS A O 1
ATOM 2531 N N . VAL A 1 349 ? -17.594 -0.852 17.988 1.00 95.19 349 VAL A N 1
ATOM 2532 C CA . VAL A 1 349 ? -16.412 -0.184 17.407 1.00 95.19 349 VAL A CA 1
ATOM 2533 C C . VAL A 1 349 ? -16.675 0.205 15.953 1.00 95.19 349 VAL A C 1
ATOM 2535 O O . VAL A 1 349 ? -16.448 1.350 15.579 1.00 95.19 349 VAL A O 1
ATOM 2538 N N . ALA A 1 350 ? -17.194 -0.712 15.135 1.00 93.75 350 ALA A N 1
ATOM 2539 C CA . ALA A 1 350 ? -17.463 -0.427 13.728 1.00 93.75 350 ALA A CA 1
ATOM 2540 C C . ALA A 1 350 ? -18.545 0.651 13.524 1.00 93.75 350 ALA A C 1
ATOM 2542 O O . ALA A 1 350 ? -18.405 1.492 12.637 1.00 93.75 350 ALA A O 1
ATOM 2543 N N . ALA A 1 351 ? -19.599 0.643 14.343 1.00 94.56 351 ALA A N 1
ATOM 2544 C CA . ALA A 1 351 ? -20.706 1.591 14.248 1.00 94.56 351 ALA A CA 1
ATOM 2545 C C . ALA A 1 351 ? -20.340 2.995 14.763 1.00 94.56 351 ALA A C 1
ATOM 2547 O O . ALA A 1 351 ? -20.769 3.997 14.184 1.00 94.56 351 ALA A O 1
ATOM 2548 N N . PHE A 1 352 ? -19.540 3.079 15.832 1.00 95.94 352 PHE A N 1
ATOM 2549 C CA . PHE A 1 352 ? -19.360 4.317 16.595 1.00 95.94 352 PHE A CA 1
ATOM 2550 C C . PHE A 1 352 ? -17.951 4.915 16.541 1.00 95.94 352 PHE A C 1
ATOM 2552 O O . PHE A 1 352 ? -17.821 6.117 16.759 1.00 95.94 352 PHE A O 1
ATOM 2559 N N . ALA A 1 353 ? -16.904 4.174 16.154 1.00 92.56 353 ALA A N 1
ATOM 2560 C CA . ALA A 1 353 ? -15.573 4.768 15.954 1.00 92.56 353 ALA A CA 1
ATOM 2561 C C . ALA A 1 353 ? -15.567 5.976 14.985 1.00 92.56 353 ALA A C 1
ATOM 2563 O O . ALA A 1 353 ? -14.873 6.954 15.277 1.00 92.56 353 ALA A O 1
ATOM 2564 N N . PRO A 1 354 ? -16.366 6.008 13.891 1.00 92.75 354 PRO A N 1
ATOM 2565 C CA . PRO A 1 354 ? -16.447 7.186 13.023 1.00 92.75 354 PRO A CA 1
ATOM 2566 C C . PRO A 1 354 ? -16.907 8.478 13.722 1.00 92.75 354 PRO A C 1
ATOM 2568 O O . PRO A 1 354 ? -16.592 9.567 13.238 1.00 92.75 354 PRO A O 1
ATOM 2571 N N . ALA A 1 355 ? -17.605 8.393 14.864 1.00 95.19 355 ALA A N 1
ATOM 2572 C CA . ALA A 1 355 ? -18.024 9.562 15.644 1.00 95.19 355 ALA A CA 1
ATOM 2573 C C . ALA A 1 355 ? -16.832 10.377 16.178 1.00 95.19 355 ALA A C 1
ATOM 2575 O O . ALA A 1 355 ? -16.949 11.582 16.393 1.00 95.19 355 ALA A O 1
ATOM 2576 N N . TRP A 1 356 ? -15.649 9.767 16.299 1.00 95.50 356 TRP A N 1
ATOM 2577 C CA . TRP A 1 356 ? -14.437 10.467 16.723 1.00 95.50 356 TRP A CA 1
ATOM 2578 C C . TRP A 1 356 ? -14.015 11.577 15.762 1.00 95.50 356 TRP A C 1
ATOM 2580 O O . TRP A 1 356 ? -13.552 12.627 16.196 1.00 95.50 356 TRP A O 1
ATOM 2590 N N . ALA A 1 357 ? -14.238 11.408 14.455 1.00 93.06 357 ALA A N 1
ATOM 2591 C CA . ALA A 1 357 ? -13.961 12.470 13.491 1.00 93.06 357 ALA A CA 1
ATOM 2592 C C . ALA A 1 357 ? -14.854 13.704 13.719 1.00 93.06 357 ALA A C 1
ATOM 2594 O O . ALA A 1 357 ? -14.410 14.829 13.487 1.00 93.06 357 ALA A O 1
ATOM 2595 N N . ALA A 1 358 ? -16.091 13.499 14.189 1.00 95.38 358 ALA A N 1
ATOM 2596 C CA . ALA A 1 358 ? -16.972 14.586 14.597 1.00 95.38 358 ALA A CA 1
ATOM 2597 C C . ALA A 1 358 ? -16.473 15.231 15.897 1.00 95.38 358 ALA A C 1
ATOM 2599 O O . ALA A 1 358 ? -16.267 16.438 15.902 1.00 95.38 358 ALA A O 1
ATOM 2600 N N . ALA A 1 359 ? -16.141 14.444 16.926 1.00 96.06 359 ALA A N 1
ATOM 2601 C CA . ALA A 1 359 ? -15.578 14.964 18.178 1.00 96.06 359 ALA A CA 1
ATOM 2602 C C . ALA A 1 359 ? -14.312 15.812 17.945 1.00 96.06 359 ALA A C 1
ATOM 2604 O O . ALA A 1 359 ? -14.176 16.911 18.474 1.00 96.06 359 ALA A O 1
ATOM 2605 N N . VAL A 1 360 ? -13.397 15.351 17.083 1.00 94.38 360 VAL A N 1
ATOM 2606 C CA . VAL A 1 360 ? -12.188 16.105 16.711 1.00 94.38 360 VAL A CA 1
ATOM 2607 C C . VAL A 1 360 ? -12.521 17.399 15.968 1.00 94.38 360 VAL A C 1
ATOM 2609 O O . VAL A 1 360 ? -11.804 18.388 16.126 1.00 94.38 360 VAL A O 1
ATOM 2612 N N . ARG A 1 361 ? -13.571 17.419 15.141 1.00 95.88 361 ARG A N 1
ATOM 2613 C CA . ARG A 1 361 ? -14.017 18.641 14.461 1.00 95.88 361 ARG A CA 1
ATOM 2614 C C . ARG A 1 361 ? -14.570 19.653 15.466 1.00 95.88 361 ARG A C 1
ATOM 2616 O O . ARG A 1 361 ? -14.086 20.779 15.458 1.00 95.88 361 ARG A O 1
ATOM 2623 N N . GLU A 1 362 ? -15.452 19.232 16.368 1.00 97.56 362 GLU A N 1
ATOM 2624 C CA . GLU A 1 362 ? -15.977 20.088 17.443 1.00 97.56 362 GLU A CA 1
ATOM 2625 C C . GLU A 1 362 ? -14.837 20.643 18.313 1.00 97.56 362 GLU A C 1
ATOM 2627 O O . GLU A 1 362 ? -14.737 21.847 18.536 1.00 97.56 362 GLU A O 1
ATOM 2632 N N . MET A 1 363 ? -13.879 19.799 18.717 1.00 96.94 363 MET A N 1
ATOM 2633 C CA . MET A 1 363 ? -12.703 20.249 19.474 1.00 96.94 363 MET A CA 1
ATOM 2634 C C . MET A 1 363 ? -11.853 21.277 18.713 1.00 96.94 363 MET A C 1
ATOM 2636 O O . MET A 1 363 ? -11.319 22.201 19.327 1.00 96.94 363 MET A O 1
ATOM 2640 N N . LYS A 1 364 ? -11.706 21.142 17.387 1.00 95.31 364 LYS A N 1
ATOM 2641 C CA . LYS A 1 364 ? -11.006 22.138 16.554 1.00 95.31 364 LYS A CA 1
ATOM 2642 C C . LYS A 1 364 ? -11.761 23.460 16.493 1.00 95.31 364 LYS A C 1
ATOM 2644 O O . LYS A 1 364 ? -11.124 24.510 16.487 1.00 95.31 364 LYS A O 1
ATOM 2649 N N . GLU A 1 365 ? -13.084 23.412 16.404 1.00 96.44 365 GLU A N 1
ATOM 2650 C CA . GLU A 1 365 ? -13.938 24.599 16.370 1.00 96.44 365 GLU A CA 1
ATOM 2651 C C . GLU A 1 365 ? -13.912 25.335 17.711 1.00 96.44 365 GLU A C 1
ATOM 2653 O O . GLU A 1 365 ? -13.677 26.543 17.721 1.00 96.44 365 GLU A O 1
ATOM 2658 N N . ALA A 1 366 ? -13.985 24.607 18.828 1.00 96.56 366 ALA A N 1
ATOM 2659 C CA . ALA A 1 366 ? -13.801 25.166 20.165 1.00 96.56 366 ALA A CA 1
ATOM 2660 C C . ALA A 1 366 ? -12.449 25.887 20.301 1.00 96.56 366 ALA A C 1
ATOM 2662 O O . ALA A 1 366 ? -12.409 27.071 20.633 1.00 96.56 366 ALA A O 1
ATOM 2663 N N . VAL A 1 367 ? -11.340 25.231 19.925 1.00 96.00 367 VAL A N 1
ATOM 2664 C CA . VAL A 1 367 ? -9.993 25.838 19.993 1.00 96.00 367 VAL A CA 1
ATOM 2665 C C . VAL A 1 367 ? -9.906 27.123 19.167 1.00 96.00 367 VAL A C 1
ATOM 2667 O O . VAL A 1 367 ? -9.294 28.094 19.606 1.00 96.00 367 VAL A O 1
ATOM 2670 N N . ARG A 1 368 ? -10.539 27.162 17.988 1.00 95.38 368 ARG A N 1
ATOM 2671 C CA . ARG A 1 368 ? -10.598 28.370 17.145 1.00 95.38 368 ARG A CA 1
ATOM 2672 C C . ARG A 1 368 ? -11.427 29.488 17.770 1.00 95.38 368 ARG A C 1
ATOM 2674 O O . ARG A 1 368 ? -11.097 30.652 17.574 1.00 95.38 368 ARG A O 1
ATOM 2681 N N . ALA A 1 369 ? -12.472 29.141 18.514 1.00 96.56 369 ALA A N 1
ATOM 2682 C CA . ALA A 1 369 ? -13.305 30.081 19.257 1.00 96.56 369 ALA A CA 1
ATOM 2683 C C . ALA A 1 369 ? -12.677 30.529 20.594 1.00 96.56 369 ALA A C 1
ATOM 2685 O O . ALA A 1 369 ? -13.289 31.302 21.326 1.00 96.56 369 ALA A O 1
ATOM 2686 N N . GLY A 1 370 ? -11.471 30.054 20.930 1.00 96.12 370 GLY A N 1
ATOM 2687 C CA . GLY A 1 370 ? -10.825 30.341 22.212 1.00 96.12 370 GLY A CA 1
ATOM 2688 C C . GLY A 1 370 ? -11.421 29.569 23.392 1.00 96.12 370 GLY A C 1
ATOM 2689 O O . GLY A 1 370 ? -11.158 29.919 24.540 1.00 96.12 370 GLY A O 1
ATOM 2690 N N . SER A 1 371 ? -12.207 28.523 23.128 1.00 97.19 371 SER A N 1
ATOM 2691 C CA . SER A 1 371 ? -12.757 27.608 24.127 1.00 97.19 371 SER A CA 1
ATOM 2692 C C . SER A 1 371 ? -12.129 26.213 24.013 1.00 97.19 371 SER A C 1
ATOM 2694 O O . SER A 1 371 ? -11.363 25.912 23.095 1.00 97.19 371 SER A O 1
ATOM 2696 N N . GLN A 1 372 ? -12.394 25.349 24.992 1.00 96.06 372 GLN A N 1
ATOM 2697 C CA . GLN A 1 372 ? -11.919 23.965 25.014 1.00 96.06 372 GLN A CA 1
ATOM 2698 C C . GLN A 1 372 ? -12.994 23.077 25.633 1.00 96.06 372 GLN A C 1
ATOM 2700 O O . GLN A 1 372 ? -13.749 23.528 26.496 1.00 96.06 372 GLN A O 1
ATOM 2705 N N . TYR A 1 373 ? -13.045 21.815 25.212 1.00 97.38 373 TYR A N 1
ATOM 2706 C CA . TYR A 1 373 ? -13.852 20.816 25.900 1.00 97.38 373 TYR A CA 1
ATOM 2707 C C . TYR A 1 373 ? -13.053 20.274 27.088 1.00 97.38 373 TYR A C 1
ATOM 2709 O O . TYR A 1 373 ? -11.862 19.998 26.937 1.00 97.38 373 TYR A O 1
ATOM 2717 N N . PRO A 1 374 ? -13.678 20.088 28.263 1.00 96.44 374 PRO A N 1
ATOM 2718 C CA . PRO A 1 374 ? -12.968 19.560 29.423 1.00 96.44 374 PRO A CA 1
ATOM 2719 C C . PRO A 1 374 ? -12.545 18.103 29.204 1.00 96.44 374 PRO A C 1
ATOM 2721 O O . PRO A 1 374 ? -11.461 17.704 29.615 1.00 96.44 374 PRO A O 1
ATOM 2724 N N . ASN A 1 375 ? -13.376 17.312 28.517 1.00 97.50 375 ASN A N 1
ATOM 2725 C CA . ASN A 1 375 ? -13.164 15.881 28.354 1.00 97.50 375 ASN A CA 1
ATOM 2726 C C . ASN A 1 375 ? -13.661 15.396 26.980 1.00 97.50 375 ASN A C 1
ATOM 2728 O O . ASN A 1 375 ? -14.860 15.380 26.697 1.00 97.50 375 ASN A O 1
ATOM 2732 N N . ALA A 1 376 ? -12.728 14.964 26.132 1.00 96.62 376 ALA A N 1
ATOM 2733 C CA . ALA A 1 376 ? -13.007 14.458 24.793 1.00 96.62 376 ALA A CA 1
ATOM 2734 C C . ALA A 1 376 ? -13.757 13.116 24.799 1.00 96.62 376 ALA A C 1
ATOM 2736 O O . ALA A 1 376 ? -14.483 12.824 23.849 1.00 96.62 376 ALA A O 1
ATOM 2737 N N . CYS A 1 377 ? -13.601 12.300 25.847 1.00 97.12 377 CYS A N 1
ATOM 2738 C CA . CYS A 1 377 ? -14.334 11.044 25.989 1.00 97.12 377 CYS A CA 1
ATOM 2739 C C . CYS A 1 377 ? -15.822 11.290 26.259 1.00 97.12 377 CYS A C 1
ATOM 2741 O O . CYS A 1 377 ? -16.649 10.599 25.671 1.00 97.12 377 CYS A O 1
ATOM 2743 N N . LEU A 1 378 ? -16.159 12.295 27.077 1.00 97.56 378 LEU A N 1
ATOM 2744 C CA . LEU A 1 378 ? -17.550 12.713 27.299 1.00 97.56 378 LEU A CA 1
ATOM 2745 C C . LEU A 1 378 ? -18.179 13.293 26.028 1.00 97.56 378 LEU A C 1
ATOM 2747 O O . LEU A 1 378 ? -19.286 12.911 25.668 1.00 97.56 378 LEU A O 1
ATOM 2751 N N . LEU A 1 379 ? -17.448 14.147 25.303 1.00 98.12 379 LEU A N 1
ATOM 2752 C CA . LEU A 1 379 ? -17.905 14.665 24.009 1.00 98.12 379 LEU A CA 1
ATOM 2753 C C . LEU A 1 379 ? -18.153 13.533 22.997 1.00 98.12 379 LEU A C 1
ATOM 2755 O O . LEU A 1 379 ? -19.144 13.540 22.271 1.00 98.12 379 LEU A O 1
ATOM 2759 N N . PHE A 1 380 ? -17.254 12.546 22.933 1.00 98.12 380 PHE A N 1
ATOM 2760 C CA . PHE A 1 380 ? -17.440 11.371 22.083 1.00 98.12 380 PHE A CA 1
ATOM 2761 C C . PHE A 1 380 ? -18.686 10.571 22.487 1.00 98.12 380 PHE A C 1
ATOM 2763 O O . PHE A 1 380 ? -19.477 10.222 21.614 1.00 98.12 380 PHE A O 1
ATOM 2770 N N . GLU A 1 381 ? -18.869 10.306 23.783 1.00 98.00 381 GLU A N 1
ATOM 2771 C CA . GLU A 1 381 ? -20.040 9.613 24.332 1.00 98.00 381 GLU A CA 1
ATOM 2772 C C . GLU A 1 381 ? -21.347 10.337 23.963 1.00 98.00 381 GLU A C 1
ATOM 2774 O O . GLU A 1 381 ? -22.262 9.703 23.443 1.00 98.00 381 GLU A O 1
ATOM 2779 N N . GLU A 1 382 ? -21.409 11.662 24.122 1.00 98.12 382 GLU A N 1
ATOM 2780 C CA . GLU A 1 382 ? -22.570 12.490 23.766 1.00 98.12 382 GLU A CA 1
ATOM 2781 C C . GLU A 1 382 ? -22.905 12.420 22.268 1.00 98.12 382 GLU A C 1
ATOM 2783 O O . GLU A 1 382 ? -24.064 12.229 21.879 1.00 98.12 382 GLU A O 1
ATOM 2788 N N . ILE A 1 383 ? -21.888 12.525 21.405 1.00 97.94 383 ILE A N 1
ATOM 2789 C CA . ILE A 1 383 ? -22.069 12.401 19.954 1.00 97.94 383 ILE A CA 1
ATOM 2790 C C . ILE A 1 383 ? -22.574 10.998 19.608 1.00 97.94 383 ILE A C 1
ATOM 2792 O O . ILE A 1 383 ? -23.467 10.866 18.769 1.00 97.94 383 ILE A O 1
ATOM 2796 N N . VAL A 1 384 ? -22.025 9.954 20.235 1.00 97.75 384 VAL A N 1
ATOM 2797 C CA . VAL A 1 384 ? -22.473 8.573 20.030 1.00 97.75 384 VAL A CA 1
ATOM 2798 C C . VAL A 1 384 ? -23.925 8.405 20.468 1.00 97.75 384 VAL A C 1
ATOM 2800 O O . VAL A 1 384 ? -24.714 7.909 19.672 1.00 97.75 384 VAL A O 1
ATOM 2803 N N . ALA A 1 385 ? -24.299 8.878 21.658 1.00 97.56 385 ALA A N 1
ATOM 2804 C CA . ALA A 1 385 ? -25.661 8.802 22.185 1.00 97.56 385 ALA A CA 1
ATOM 2805 C C . ALA A 1 385 ? -26.680 9.509 21.285 1.00 97.56 385 ALA A C 1
ATOM 2807 O O . ALA A 1 385 ? -27.714 8.941 20.943 1.00 97.56 385 ALA A O 1
ATOM 2808 N N . THR A 1 386 ? -26.343 10.706 20.806 1.00 97.19 386 THR A N 1
ATOM 2809 C CA . THR A 1 386 ? -27.200 11.485 19.897 1.00 97.19 386 THR A CA 1
ATOM 2810 C C . THR A 1 386 ? -27.392 10.799 18.538 1.00 97.19 386 THR A C 1
ATOM 2812 O O . THR A 1 386 ? -28.382 11.031 17.850 1.00 97.19 386 THR A O 1
ATOM 2815 N N . ASN A 1 387 ? -26.442 9.952 18.133 1.00 94.69 387 ASN A N 1
ATOM 2816 C CA . ASN A 1 387 ? -26.420 9.278 16.835 1.00 94.69 387 ASN A CA 1
ATOM 2817 C C . ASN A 1 387 ? -26.615 7.753 16.946 1.00 94.69 387 ASN A C 1
ATOM 2819 O O . ASN A 1 387 ? -26.325 7.028 15.986 1.00 94.69 387 ASN A O 1
ATOM 2823 N N . ALA A 1 388 ? -27.047 7.252 18.105 1.00 95.81 388 ALA A N 1
ATOM 2824 C CA . ALA A 1 388 ? -27.262 5.833 18.345 1.00 95.81 388 ALA A CA 1
ATOM 2825 C C . ALA A 1 388 ? -28.591 5.399 17.716 1.00 95.81 388 ALA A C 1
ATOM 2827 O O . ALA A 1 388 ? -29.642 5.413 18.350 1.00 95.81 388 ALA A O 1
ATOM 2828 N N . ASP A 1 389 ? -28.538 5.012 16.443 1.00 95.38 389 ASP A N 1
ATOM 2829 C CA . ASP A 1 389 ? -29.700 4.543 15.697 1.00 95.38 389 ASP A CA 1
ATOM 2830 C C . ASP A 1 389 ? -29.445 3.183 15.021 1.00 95.38 389 ASP A C 1
ATOM 2832 O O . ASP A 1 389 ? -28.318 2.822 14.662 1.00 95.38 389 ASP A O 1
ATOM 2836 N N . ALA A 1 390 ? -30.513 2.398 14.849 1.00 94.81 390 ALA 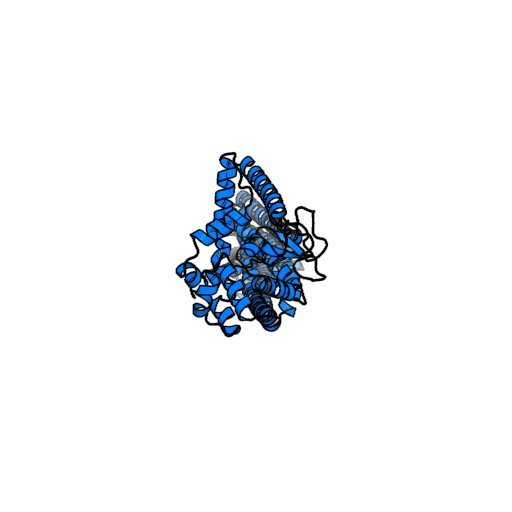A N 1
ATOM 2837 C CA . ALA A 1 390 ? -30.428 1.061 14.263 1.00 94.81 390 ALA A CA 1
ATOM 2838 C C . ALA A 1 390 ? -29.954 1.079 12.799 1.00 94.81 390 ALA A C 1
ATOM 2840 O O . ALA A 1 390 ? -29.309 0.127 12.357 1.00 94.81 390 ALA A O 1
ATOM 2841 N N . ALA A 1 391 ? -30.232 2.149 12.045 1.00 93.75 391 ALA A N 1
ATOM 2842 C CA . ALA A 1 391 ? -29.823 2.262 10.648 1.00 93.75 391 ALA A CA 1
ATOM 2843 C C . ALA A 1 391 ? -28.301 2.427 10.521 1.00 93.75 391 ALA A C 1
ATOM 2845 O O . ALA A 1 391 ? -27.697 1.846 9.620 1.00 93.75 391 ALA A O 1
ATOM 2846 N N . ARG A 1 392 ? -27.655 3.132 11.453 1.00 91.88 392 ARG A N 1
ATOM 2847 C CA . ARG A 1 392 ? -26.197 3.251 11.552 1.00 91.88 392 ARG A CA 1
ATOM 2848 C C . ARG A 1 392 ? -25.542 1.912 11.871 1.00 91.88 392 ARG A C 1
ATOM 2850 O O . ARG A 1 392 ? -24.557 1.549 11.226 1.00 91.88 392 ARG A O 1
ATOM 2857 N N . VAL A 1 393 ? -26.100 1.155 12.817 1.00 92.88 393 VAL A N 1
ATOM 2858 C CA . VAL A 1 393 ? -25.612 -0.199 13.136 1.00 92.88 393 VAL A CA 1
ATOM 2859 C C . VAL A 1 393 ? -25.788 -1.129 11.930 1.00 92.88 393 VAL A C 1
ATOM 2861 O O . VAL A 1 393 ? -24.849 -1.826 11.545 1.00 92.88 393 VAL A O 1
ATOM 2864 N N . ALA A 1 394 ? -26.947 -1.077 11.266 1.00 91.69 394 ALA A N 1
ATOM 2865 C CA . ALA A 1 394 ? -27.219 -1.838 10.048 1.00 91.69 394 ALA A CA 1
ATOM 2866 C C . ALA A 1 394 ? -26.265 -1.463 8.899 1.00 91.69 394 ALA A C 1
ATOM 2868 O O . ALA A 1 394 ? -25.760 -2.340 8.195 1.00 91.69 394 ALA A O 1
ATOM 2869 N N . ALA A 1 395 ? -25.952 -0.175 8.737 1.00 90.31 395 ALA A N 1
ATOM 2870 C CA . ALA A 1 395 ? -24.996 0.304 7.745 1.00 90.31 395 ALA A CA 1
ATOM 2871 C C . ALA A 1 395 ? -23.583 -0.247 7.992 1.00 90.31 395 ALA A C 1
ATOM 2873 O O . ALA A 1 395 ? -22.885 -0.554 7.028 1.00 90.31 395 ALA A O 1
ATOM 2874 N N . ALA A 1 396 ? -23.176 -0.442 9.253 1.00 88.00 396 ALA A N 1
ATOM 2875 C CA . ALA A 1 396 ? -21.873 -1.016 9.597 1.00 88.00 396 ALA A CA 1
ATOM 2876 C C . ALA A 1 396 ? -21.739 -2.507 9.221 1.00 88.00 396 ALA A C 1
ATOM 2878 O O . ALA A 1 396 ? -20.633 -2.978 8.950 1.00 88.00 396 ALA A O 1
ATOM 2879 N N . VAL A 1 397 ? -22.848 -3.255 9.173 1.00 89.12 397 VAL A N 1
ATOM 2880 C CA . VAL A 1 397 ? -22.880 -4.688 8.798 1.00 89.12 397 VAL A CA 1
ATOM 2881 C C . VAL A 1 397 ? -23.302 -4.926 7.347 1.00 89.12 397 VAL A C 1
ATOM 2883 O O . VAL A 1 397 ? -23.343 -6.073 6.887 1.00 89.12 397 VAL A O 1
ATOM 2886 N N . HIS A 1 398 ? -23.627 -3.860 6.616 1.00 86.88 398 HIS A N 1
ATOM 2887 C CA . HIS A 1 398 ? -24.073 -3.947 5.235 1.00 86.88 398 HIS A CA 1
ATOM 2888 C C . HIS A 1 398 ? -22.934 -4.449 4.321 1.00 86.88 398 HIS A C 1
ATOM 2890 O O . HIS A 1 398 ? -21.799 -3.995 4.460 1.00 86.88 398 HIS A O 1
ATOM 2896 N N . PRO A 1 399 ? -23.193 -5.328 3.332 1.00 76.69 399 PRO A N 1
ATOM 2897 C CA . PRO A 1 399 ? -22.148 -5.830 2.429 1.00 76.69 399 PRO A CA 1
ATOM 2898 C C . PRO A 1 399 ? -21.421 -4.735 1.636 1.00 76.69 399 PRO A C 1
ATOM 2900 O O . PRO A 1 399 ? -20.259 -4.895 1.276 1.00 76.69 399 PRO A O 1
ATOM 2903 N N . ALA A 1 400 ? -22.109 -3.621 1.366 1.00 74.50 400 ALA A N 1
ATOM 2904 C CA . ALA A 1 400 ? -21.543 -2.447 0.698 1.00 74.50 400 ALA A CA 1
ATOM 2905 C C . ALA A 1 400 ? -20.876 -1.441 1.655 1.00 74.50 400 ALA A C 1
ATOM 2907 O O . ALA A 1 400 ? -20.440 -0.383 1.203 1.00 74.50 400 ALA A O 1
ATOM 2908 N N . ALA A 1 401 ? -20.814 -1.730 2.961 1.00 74.50 401 ALA A N 1
ATOM 2909 C CA . ALA A 1 401 ? -20.084 -0.895 3.903 1.00 74.50 401 ALA A CA 1
ATOM 2910 C C . ALA A 1 401 ? -18.625 -0.778 3.450 1.00 74.50 401 ALA A C 1
ATOM 2912 O O . ALA A 1 401 ? -17.993 -1.778 3.088 1.00 74.50 401 ALA A O 1
ATOM 2913 N N . VAL A 1 402 ? -18.089 0.445 3.466 1.00 63.19 402 VAL A N 1
ATOM 2914 C CA . VAL A 1 402 ? -16.693 0.702 3.103 1.00 63.19 402 VAL A CA 1
ATOM 2915 C C . VAL A 1 402 ? -15.806 0.029 4.143 1.00 63.19 402 VAL A C 1
ATOM 2917 O O . VAL A 1 402 ? -15.516 0.572 5.203 1.00 63.19 402 VAL A O 1
ATOM 292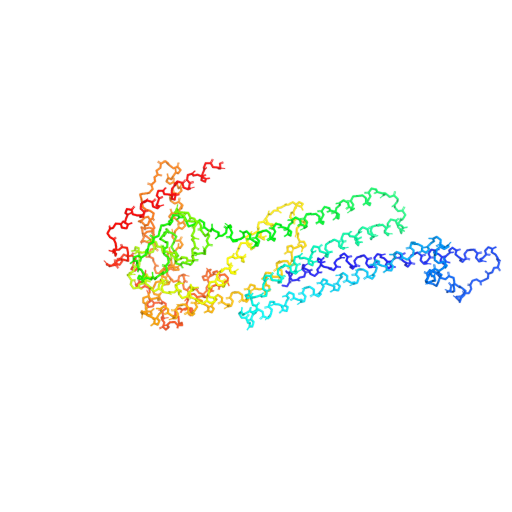0 N N . THR A 1 403 ? -15.395 -1.190 3.831 1.00 59.62 403 THR A N 1
ATOM 2921 C CA . THR A 1 403 ? -14.423 -1.935 4.616 1.00 59.62 403 THR A CA 1
ATOM 2922 C C . THR A 1 403 ? -13.044 -1.535 4.096 1.00 59.62 403 THR A C 1
ATOM 2924 O O . THR A 1 403 ? -12.869 -1.457 2.872 1.00 59.62 403 THR A O 1
ATOM 2927 N N . PRO A 1 404 ? -12.054 -1.257 4.966 1.00 62.75 404 PRO A N 1
ATOM 2928 C CA . PRO A 1 404 ? -10.675 -1.119 4.519 1.00 62.75 404 PRO A CA 1
ATOM 2929 C C . PRO A 1 404 ? -10.314 -2.293 3.592 1.00 62.75 404 PRO A C 1
ATOM 2931 O O . PRO A 1 404 ? -10.735 -3.414 3.881 1.00 62.75 404 PRO A O 1
ATOM 2934 N N . PRO A 1 405 ? -9.551 -2.087 2.501 1.00 53.66 405 PRO A N 1
ATOM 2935 C CA . PRO A 1 405 ? -9.315 -3.115 1.475 1.00 53.66 405 PRO A CA 1
ATOM 2936 C C . PRO A 1 405 ? -8.795 -4.462 2.006 1.00 53.66 405 PRO A C 1
ATOM 2938 O O . PRO A 1 405 ? -8.934 -5.492 1.350 1.00 53.66 405 PRO A O 1
ATOM 2941 N N . VAL A 1 406 ? -8.190 -4.436 3.191 1.00 65.25 406 VAL A N 1
ATOM 2942 C CA . VAL A 1 406 ? -7.543 -5.551 3.882 1.00 65.25 406 VAL A CA 1
ATOM 2943 C C . VAL A 1 406 ? -8.392 -6.188 4.996 1.00 65.25 406 VAL A C 1
ATOM 2945 O O . VAL A 1 406 ? -8.049 -7.267 5.468 1.00 65.25 406 VAL A O 1
ATOM 2948 N N . ALA A 1 407 ? -9.520 -5.594 5.399 1.00 76.00 407 ALA A N 1
ATOM 2949 C CA . ALA A 1 407 ? -10.332 -6.103 6.507 1.00 76.00 407 ALA A CA 1
ATOM 2950 C C . ALA A 1 407 ? -11.412 -7.104 6.049 1.00 76.00 407 ALA A C 1
ATOM 2952 O O . ALA A 1 407 ? -11.930 -7.050 4.932 1.00 76.00 407 ALA A O 1
ATOM 2953 N N . VAL A 1 408 ? -11.763 -8.047 6.929 1.00 85.81 408 VAL A N 1
ATOM 2954 C CA . VAL A 1 408 ? -12.884 -8.975 6.704 1.00 85.81 408 VAL A CA 1
ATOM 2955 C C . VAL A 1 408 ? -14.208 -8.229 6.898 1.00 85.81 408 VAL A C 1
ATOM 2957 O O . VAL A 1 408 ? -14.342 -7.535 7.912 1.00 85.81 408 VAL A O 1
ATOM 2960 N N . PRO A 1 409 ? -15.202 -8.395 5.999 1.00 91.00 409 PRO A N 1
ATOM 2961 C CA . PRO A 1 409 ? -16.534 -7.829 6.188 1.00 91.00 409 PRO A CA 1
ATOM 2962 C C . PRO A 1 409 ? -17.106 -8.177 7.563 1.00 91.00 409 PRO A C 1
ATOM 2964 O O . PRO A 1 409 ? -17.047 -9.329 7.998 1.00 91.00 409 PRO A O 1
ATOM 2967 N N . LEU A 1 410 ? -17.677 -7.187 8.250 1.00 92.81 410 LEU A N 1
ATOM 2968 C CA . LEU A 1 410 ? -18.102 -7.337 9.642 1.00 92.81 410 LEU A CA 1
ATOM 2969 C C . LEU A 1 410 ? -19.124 -8.462 9.836 1.00 92.81 410 LEU A C 1
ATOM 2971 O O . LEU A 1 410 ? -18.968 -9.270 10.747 1.00 92.81 410 LEU A O 1
ATOM 2975 N N . ARG A 1 411 ? -20.106 -8.571 8.935 1.00 94.50 411 ARG A N 1
ATOM 2976 C CA . ARG A 1 411 ? -21.086 -9.666 8.934 1.00 94.50 411 ARG A CA 1
ATOM 2977 C C . ARG A 1 411 ? -20.411 -11.039 8.938 1.00 94.50 411 ARG A C 1
ATOM 2979 O O . ARG A 1 411 ? -20.700 -11.851 9.805 1.00 94.50 411 ARG A O 1
ATOM 2986 N N . GLN A 1 412 ? -19.435 -11.253 8.054 1.00 94.31 412 GLN A N 1
ATOM 2987 C CA . GLN A 1 412 ? -18.696 -12.516 7.977 1.00 94.31 412 GLN A CA 1
ATOM 2988 C C . GLN A 1 412 ? -17.926 -12.822 9.273 1.00 94.31 412 GLN A C 1
ATOM 2990 O O . GLN A 1 412 ? -17.767 -13.985 9.644 1.00 94.31 412 GLN A O 1
ATOM 2995 N N . ARG A 1 413 ? -17.419 -11.791 9.961 1.00 95.06 413 ARG A N 1
ATOM 2996 C CA . ARG A 1 413 ? -16.742 -11.956 11.256 1.00 95.06 413 ARG A CA 1
ATOM 2997 C C . ARG A 1 413 ? -17.727 -12.421 12.328 1.00 95.06 413 ARG A C 1
ATOM 2999 O O . ARG A 1 413 ? -17.430 -13.388 13.018 1.00 95.06 413 ARG A O 1
ATOM 3006 N N . LEU A 1 414 ? -18.893 -11.779 12.417 1.00 96.75 414 LEU A N 1
ATOM 3007 C CA . LEU A 1 414 ? -19.949 -12.118 13.379 1.00 96.75 414 LEU A CA 1
ATOM 3008 C C . LEU A 1 414 ? -20.525 -13.522 13.128 1.00 96.75 414 LEU A C 1
ATOM 3010 O O . LEU A 1 414 ? -20.607 -14.322 14.055 1.00 96.75 414 LEU A O 1
ATOM 3014 N N . GLU A 1 415 ? -20.796 -13.877 11.871 1.00 96.00 415 GLU A N 1
ATOM 3015 C CA . GLU A 1 415 ? -21.280 -15.213 11.489 1.00 96.00 415 GLU A CA 1
ATOM 3016 C C . GLU A 1 415 ? -20.283 -16.321 11.865 1.00 96.00 415 GLU A C 1
ATOM 3018 O O . GLU A 1 415 ? -20.677 -17.393 12.319 1.00 96.00 415 GLU A O 1
ATOM 3023 N N . ARG A 1 416 ? -18.970 -16.069 11.750 1.00 96.31 416 ARG A N 1
ATOM 3024 C CA . ARG A 1 416 ? -17.930 -17.021 12.192 1.00 96.31 416 ARG A CA 1
ATOM 3025 C C . ARG A 1 416 ? -17.847 -17.190 13.708 1.00 96.31 416 ARG A C 1
ATOM 3027 O O . ARG A 1 416 ? -17.303 -18.194 14.170 1.00 96.31 416 ARG A O 1
ATOM 3034 N N . LEU A 1 417 ? -18.365 -16.229 14.466 1.00 97.31 417 LEU A N 1
ATOM 3035 C CA . LEU A 1 417 ? -18.568 -16.361 15.907 1.00 97.31 417 LEU A CA 1
ATOM 3036 C C . LEU A 1 417 ? -19.897 -17.057 16.243 1.00 97.31 417 LEU A C 1
ATOM 3038 O O . LEU A 1 417 ? -20.155 -17.301 17.415 1.00 97.31 417 LEU A O 1
ATOM 3042 N N . GLY A 1 418 ? -20.710 -17.409 15.239 1.00 97.69 418 GLY A N 1
ATOM 3043 C CA . GLY A 1 418 ? -22.034 -18.002 15.427 1.00 97.69 418 GLY A CA 1
ATOM 3044 C C . GLY A 1 418 ? -23.106 -16.985 15.817 1.00 97.69 418 GLY A C 1
ATOM 3045 O O . GLY A 1 418 ? -24.089 -17.366 16.440 1.00 97.69 418 GLY A O 1
ATOM 3046 N N . LEU A 1 419 ? -22.909 -15.702 15.493 1.00 97.81 419 LEU A N 1
ATOM 3047 C CA . LEU A 1 419 ? -23.807 -14.613 15.877 1.00 97.81 419 LEU A CA 1
ATOM 3048 C C . LEU A 1 419 ? -24.545 -14.048 14.664 1.00 97.81 419 LEU A C 1
ATOM 3050 O O . LEU A 1 419 ? -23.956 -13.872 13.594 1.00 97.81 419 LEU A O 1
ATOM 3054 N N . VAL A 1 420 ? -25.811 -13.690 14.865 1.00 97.19 420 VAL A N 1
ATOM 3055 C CA . VAL A 1 420 ? -26.636 -12.995 13.874 1.00 97.19 420 VAL A CA 1
ATOM 3056 C C . VAL A 1 420 ? -26.561 -11.487 14.152 1.00 97.19 420 VAL A C 1
ATOM 3058 O O . VAL A 1 420 ? -26.962 -11.059 15.234 1.00 97.19 420 VAL A O 1
ATOM 3061 N N . PRO A 1 421 ? -26.037 -10.651 13.231 1.00 94.56 421 PRO A N 1
ATOM 3062 C CA . PRO A 1 421 ? -25.824 -9.224 13.494 1.00 94.56 421 PRO A CA 1
ATOM 3063 C C . PRO A 1 421 ? -27.075 -8.472 13.959 1.00 94.56 421 PRO A C 1
ATOM 3065 O O . PRO A 1 421 ? -26.982 -7.573 14.789 1.00 94.56 421 PRO A O 1
ATOM 3068 N N . GLU A 1 422 ? -28.234 -8.848 13.426 1.00 95.88 422 GLU A N 1
ATOM 3069 C CA . GLU A 1 422 ? -29.528 -8.243 13.724 1.00 95.88 422 GLU A CA 1
ATOM 3070 C C . GLU A 1 422 ? -29.954 -8.471 15.185 1.00 95.88 422 GLU A C 1
ATOM 3072 O O . GLU A 1 422 ? -30.525 -7.572 15.801 1.00 95.88 422 GLU A O 1
ATOM 3077 N N . GLU A 1 423 ? -29.608 -9.622 15.769 1.00 97.31 423 GLU A N 1
ATOM 3078 C CA . GLU A 1 423 ? -29.893 -9.952 17.173 1.00 97.31 423 GLU A CA 1
ATOM 3079 C C . GLU A 1 423 ? -29.031 -9.136 18.146 1.00 97.31 423 GLU A C 1
ATOM 3081 O O . GLU A 1 423 ? -29.423 -8.914 19.288 1.00 97.31 423 GLU A O 1
ATOM 3086 N N . LEU A 1 424 ? -27.877 -8.635 17.689 1.00 97.75 424 LEU A N 1
ATOM 3087 C CA . LEU A 1 424 ? -26.958 -7.842 18.508 1.00 97.75 424 LEU A CA 1
ATOM 3088 C C . LEU A 1 424 ? -27.344 -6.357 18.583 1.00 97.75 424 LEU A C 1
ATOM 3090 O O . LEU A 1 424 ? -26.811 -5.639 19.430 1.00 97.75 424 LEU A O 1
ATOM 3094 N N . ILE A 1 425 ? -28.232 -5.870 17.704 1.00 96.75 425 ILE A N 1
ATOM 3095 C CA . ILE A 1 425 ? -28.560 -4.437 17.581 1.00 96.75 425 ILE A CA 1
ATOM 3096 C C . ILE A 1 425 ? -28.998 -3.818 18.919 1.00 96.75 425 ILE A C 1
ATOM 3098 O O . ILE A 1 425 ? -28.438 -2.777 19.265 1.00 96.75 425 ILE A O 1
ATOM 3102 N N . PRO A 1 426 ? -29.916 -4.416 19.708 1.00 97.50 426 PRO A N 1
ATOM 3103 C CA . PRO A 1 426 ? -30.335 -3.826 20.981 1.00 97.50 426 PRO A CA 1
ATOM 3104 C C . PRO A 1 426 ? -29.157 -3.593 21.938 1.00 97.50 426 PRO A C 1
ATOM 3106 O O . PRO A 1 426 ? -29.017 -2.516 22.508 1.00 97.50 426 PRO A O 1
ATOM 3109 N N . ASN A 1 427 ? -28.250 -4.567 22.045 1.00 97.75 427 ASN A N 1
ATOM 3110 C CA . ASN A 1 427 ? -27.070 -4.491 22.909 1.00 97.75 427 ASN A CA 1
ATOM 3111 C C . ASN A 1 427 ? -25.996 -3.532 22.379 1.00 97.75 427 ASN A C 1
ATOM 3113 O O . ASN A 1 427 ? -25.170 -3.040 23.147 1.00 97.75 427 ASN A O 1
ATOM 3117 N N . VAL A 1 428 ? -25.969 -3.283 21.070 1.00 97.50 428 VAL A N 1
ATOM 3118 C CA . VAL A 1 428 ? -25.083 -2.288 20.453 1.00 97.50 428 VAL A CA 1
ATOM 3119 C C . VAL A 1 428 ? -25.598 -0.875 20.705 1.00 97.50 428 VAL A C 1
ATOM 3121 O O . VAL A 1 428 ? -24.788 0.008 20.972 1.00 97.50 428 VAL A O 1
ATOM 3124 N N . LEU A 1 429 ? -26.916 -0.671 20.648 1.00 97.75 429 LEU A N 1
ATOM 3125 C CA . LEU A 1 429 ? -27.558 0.621 20.910 1.00 97.75 429 LEU A CA 1
ATOM 3126 C C . LEU A 1 429 ? -27.541 1.018 22.393 1.00 97.75 429 LEU A C 1
ATOM 3128 O O . LEU A 1 429 ? -27.703 2.197 22.698 1.00 97.75 429 LEU A O 1
ATOM 3132 N N . ASP A 1 430 ? -27.288 0.075 23.302 1.00 97.81 430 ASP A N 1
ATOM 3133 C CA . ASP A 1 430 ? -26.976 0.369 24.701 1.00 97.81 430 ASP A CA 1
ATOM 3134 C C . ASP A 1 430 ? -25.590 1.028 24.829 1.00 97.81 430 ASP A C 1
ATOM 3136 O O . ASP A 1 430 ? -24.573 0.368 25.059 1.00 97.81 430 ASP A O 1
ATOM 3140 N N . VAL A 1 431 ? -25.536 2.341 24.609 1.00 97.56 431 VAL A N 1
ATOM 3141 C CA . VAL A 1 431 ? -24.311 3.160 24.664 1.00 97.56 431 VAL A CA 1
ATOM 3142 C C . VAL A 1 431 ? -24.065 3.793 26.037 1.00 97.56 431 VAL A C 1
ATOM 3144 O O . VAL A 1 431 ? -23.006 4.378 26.237 1.00 97.56 431 VAL A O 1
ATOM 3147 N N . HIS A 1 432 ? -24.988 3.612 26.986 1.00 97.50 432 HIS A N 1
ATOM 3148 C CA . HIS A 1 432 ? -24.835 3.983 28.397 1.00 97.50 432 HIS A CA 1
ATOM 3149 C C . HIS A 1 432 ? -25.076 2.752 29.280 1.00 97.50 432 HIS A C 1
ATOM 3151 O O . HIS A 1 432 ? -26.070 2.699 30.012 1.00 97.50 432 HIS A O 1
ATOM 3157 N N . PRO A 1 433 ? -24.194 1.741 29.203 1.00 96.94 433 PRO A N 1
ATOM 3158 C CA . PRO A 1 433 ? -24.376 0.534 29.989 1.00 96.94 433 PRO A CA 1
ATOM 3159 C C . PRO A 1 433 ? -24.389 0.872 31.483 1.00 96.94 433 PRO A C 1
ATOM 3161 O O . PRO A 1 433 ? -23.650 1.747 31.929 1.00 96.94 433 PRO A O 1
ATOM 3164 N N . ALA A 1 434 ? -25.179 0.137 32.270 1.00 95.94 434 ALA A N 1
ATOM 3165 C CA . ALA A 1 434 ? -25.269 0.342 33.721 1.00 95.94 434 ALA A CA 1
ATOM 3166 C C . ALA A 1 434 ? -23.902 0.233 34.427 1.00 95.94 434 ALA A C 1
ATOM 3168 O O . ALA A 1 434 ? -23.636 0.942 35.395 1.00 95.94 434 ALA A O 1
ATOM 3169 N N . 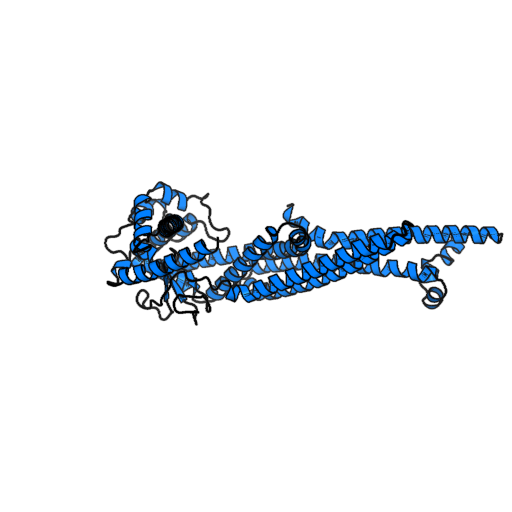GLU A 1 435 ? -23.027 -0.632 33.908 1.00 94.75 435 GLU A N 1
ATOM 3170 C CA . GLU A 1 435 ? -21.646 -0.805 34.359 1.00 94.75 435 GLU A CA 1
ATOM 3171 C C . GLU A 1 435 ? -20.684 -0.564 33.182 1.00 94.75 435 GLU A C 1
ATOM 3173 O O . GLU A 1 435 ? -20.236 -1.517 32.523 1.00 94.75 435 GLU A O 1
ATOM 3178 N N . PRO A 1 436 ? -20.378 0.707 32.858 1.00 96.19 436 PRO A N 1
ATOM 3179 C CA . PRO A 1 436 ? -19.434 1.014 31.798 1.00 96.19 436 PRO A CA 1
ATOM 3180 C C . PRO A 1 436 ? -18.024 0.613 32.231 1.00 96.19 436 PRO A C 1
ATOM 3182 O O . PRO A 1 436 ? -17.661 0.686 33.406 1.00 96.19 436 PRO A O 1
ATOM 3185 N N . ALA A 1 437 ? -17.180 0.216 31.283 1.00 94.56 437 ALA A N 1
ATOM 3186 C CA . ALA A 1 437 ? -15.805 -0.178 31.571 1.00 94.56 437 ALA A CA 1
ATOM 3187 C C . ALA A 1 437 ? -14.971 0.978 32.154 1.00 94.56 437 ALA A C 1
ATOM 3189 O O . ALA A 1 437 ? -13.990 0.744 32.860 1.00 94.56 437 ALA A O 1
ATOM 3190 N N . SER A 1 438 ? -15.383 2.223 31.907 1.00 93.56 438 SER A N 1
ATOM 3191 C CA . SER A 1 438 ? -14.834 3.421 32.539 1.00 93.56 438 SER A CA 1
ATOM 3192 C C . SER A 1 438 ? -15.032 3.446 34.062 1.00 93.56 438 SER A C 1
ATOM 3194 O O . SER A 1 438 ? -14.189 4.002 34.763 1.00 93.56 438 SER A O 1
ATOM 3196 N N . ALA A 1 439 ? -16.074 2.795 34.595 1.00 92.50 439 ALA A N 1
ATOM 3197 C CA . ALA A 1 439 ? -16.374 2.766 36.030 1.00 92.50 439 ALA A CA 1
ATOM 3198 C C . ALA A 1 439 ? -15.402 1.903 36.852 1.00 92.50 439 ALA A C 1
ATOM 3200 O O . ALA A 1 439 ? -15.379 2.005 38.076 1.00 92.50 439 ALA A O 1
ATOM 3201 N N . VAL A 1 440 ? -14.556 1.090 36.205 1.00 87.69 440 VAL A N 1
ATOM 3202 C CA . VAL A 1 440 ? -13.548 0.255 36.888 1.00 87.69 440 VAL A CA 1
ATOM 3203 C C . VAL A 1 440 ? -12.532 1.104 37.666 1.00 87.69 440 VAL A C 1
ATOM 3205 O O . VAL A 1 440 ? -11.904 0.608 38.600 1.00 87.69 440 VAL A O 1
ATOM 3208 N N . ARG A 1 441 ? -12.363 2.387 37.314 1.00 83.00 441 ARG A N 1
ATOM 3209 C CA . ARG A 1 441 ? -11.426 3.299 37.979 1.00 83.00 441 ARG A CA 1
ATOM 3210 C C . ARG A 1 441 ? -12.062 4.647 38.282 1.00 83.00 441 ARG A C 1
ATOM 3212 O O . ARG A 1 441 ? -12.560 5.333 37.397 1.00 83.00 441 ARG A O 1
ATOM 3219 N N . THR A 1 442 ? -11.958 5.054 39.540 1.00 84.19 442 THR A N 1
ATOM 3220 C CA . THR A 1 442 ? -12.595 6.265 40.070 1.00 84.19 442 THR A CA 1
ATOM 3221 C C . THR A 1 442 ? -11.938 7.566 39.606 1.00 84.19 442 THR A C 1
ATOM 3223 O O . THR A 1 442 ? -12.619 8.577 39.480 1.00 84.19 442 THR A O 1
ATOM 3226 N N . ASP A 1 443 ? -10.641 7.563 39.296 1.00 89.12 443 ASP A N 1
ATOM 3227 C CA . ASP A 1 443 ? -9.887 8.731 38.817 1.00 89.12 443 ASP A CA 1
ATOM 3228 C C . ASP A 1 443 ? -9.716 8.773 37.285 1.00 89.12 443 ASP A C 1
ATOM 3230 O O . ASP A 1 443 ? -8.908 9.549 36.765 1.00 89.12 443 ASP A O 1
ATOM 3234 N N . LEU A 1 444 ? -10.479 7.962 36.537 1.00 90.31 444 LEU A N 1
ATOM 3235 C CA . LEU A 1 444 ? -10.383 7.919 35.076 1.00 90.31 444 LEU A CA 1
ATOM 3236 C C . LEU A 1 444 ? -10.757 9.259 34.425 1.00 90.31 444 LEU A C 1
ATOM 3238 O O . LEU A 1 444 ? -10.070 9.692 33.505 1.00 90.31 444 LEU A O 1
ATOM 3242 N N . THR A 1 445 ? -11.774 9.959 34.929 1.00 94.19 445 THR A N 1
ATOM 3243 C CA . THR A 1 445 ? -12.199 11.260 34.381 1.00 94.19 445 THR A CA 1
ATOM 3244 C C . THR A 1 445 ? -11.065 12.289 34.408 1.00 94.19 445 THR A C 1
ATOM 3246 O O . THR A 1 445 ? -10.755 12.889 33.383 1.00 94.19 445 THR A O 1
ATOM 3249 N N . ALA A 1 446 ? -10.361 12.428 35.536 1.00 93.62 446 ALA A N 1
ATOM 3250 C CA . ALA A 1 446 ? -9.226 13.350 35.655 1.00 93.62 446 ALA A CA 1
ATOM 3251 C C . ALA A 1 446 ? -8.050 12.962 34.735 1.00 93.62 446 ALA A C 1
ATOM 3253 O O . ALA A 1 446 ? -7.232 13.789 34.325 1.00 93.62 446 ALA A O 1
ATOM 3254 N N . PHE A 1 447 ? -7.919 11.675 34.417 1.00 90.56 447 PHE A N 1
ATOM 3255 C CA . PHE A 1 447 ? -6.950 11.198 33.439 1.00 90.56 447 PHE A CA 1
ATOM 3256 C C . PHE A 1 447 ? -7.355 11.571 32.003 1.00 90.56 447 PHE A C 1
ATOM 3258 O O . PHE A 1 447 ? -6.526 12.086 31.254 1.00 90.56 447 PHE A O 1
ATOM 3265 N N . GLU A 1 448 ? -8.622 11.378 31.635 1.00 94.25 448 GLU A N 1
ATOM 3266 C CA . GLU A 1 448 ? -9.171 11.772 30.331 1.00 94.25 448 GLU A CA 1
ATOM 3267 C C . GLU A 1 448 ? -9.076 13.284 30.088 1.00 94.25 448 GLU A C 1
ATOM 3269 O O . GLU A 1 448 ? -8.702 13.705 28.994 1.00 94.25 448 GLU A O 1
ATOM 3274 N N . GLU A 1 449 ? -9.352 14.105 31.103 1.00 95.44 449 GLU A N 1
ATOM 3275 C CA . GLU A 1 449 ? -9.233 15.568 31.036 1.00 95.44 449 GLU A CA 1
ATOM 3276 C C . GLU A 1 449 ? -7.793 16.007 30.732 1.00 95.44 449 GLU A C 1
ATOM 3278 O O . GLU A 1 449 ? -7.555 16.844 29.858 1.00 95.44 449 GLU A O 1
ATOM 3283 N N . ARG A 1 450 ? -6.797 15.377 31.371 1.00 93.31 450 ARG A N 1
ATOM 3284 C CA . ARG A 1 450 ? -5.377 15.640 31.080 1.00 93.31 450 ARG A CA 1
ATOM 3285 C C . ARG A 1 450 ? -5.006 15.281 29.645 1.00 93.31 450 ARG A C 1
ATOM 3287 O O . ARG A 1 450 ? -4.323 16.058 28.980 1.00 93.31 450 ARG A O 1
ATOM 3294 N N . LEU A 1 451 ? -5.460 14.129 29.149 1.00 91.50 451 LEU A N 1
ATOM 3295 C CA . LEU A 1 451 ? -5.230 13.740 27.755 1.00 91.50 451 LEU A CA 1
ATOM 3296 C C . LEU A 1 451 ? -5.931 14.688 26.774 1.00 91.50 451 LEU A C 1
ATOM 3298 O O . LEU A 1 451 ? -5.359 15.052 25.746 1.00 91.50 451 LEU A O 1
ATOM 3302 N N . THR A 1 452 ? -7.135 15.139 27.121 1.00 94.56 452 THR A N 1
ATOM 3303 C CA . THR A 1 452 ? -7.915 16.103 26.336 1.00 94.56 452 THR A CA 1
ATOM 3304 C C . THR A 1 452 ? -7.183 17.439 26.216 1.00 94.56 452 THR A C 1
ATOM 3306 O O . THR A 1 452 ? -7.046 17.967 25.111 1.00 94.56 452 THR A O 1
ATOM 3309 N N . ALA A 1 453 ? -6.614 17.945 27.314 1.00 93.62 453 ALA A N 1
ATOM 3310 C CA . ALA A 1 453 ? -5.806 19.164 27.308 1.00 93.62 453 ALA A CA 1
ATOM 3311 C C . ALA A 1 453 ? -4.586 19.054 26.371 1.00 93.62 453 ALA A C 1
ATOM 3313 O O . ALA A 1 453 ? -4.273 19.990 25.631 1.00 93.62 453 ALA A O 1
ATOM 3314 N N . ILE A 1 454 ? -3.924 17.891 26.345 1.00 91.50 454 ILE A N 1
ATOM 3315 C CA . ILE A 1 454 ? -2.797 17.629 25.438 1.00 91.50 454 ILE A CA 1
ATOM 3316 C C . ILE A 1 454 ? -3.254 17.661 23.977 1.00 91.50 454 ILE A C 1
ATOM 3318 O O . ILE A 1 454 ? -2.599 18.296 23.148 1.00 91.50 454 ILE A O 1
ATOM 3322 N N . VAL A 1 455 ? -4.380 17.020 23.649 1.00 89.69 455 VAL A N 1
ATOM 3323 C CA . VAL A 1 455 ? -4.933 17.049 22.288 1.00 89.69 455 VAL A CA 1
ATOM 3324 C C . VAL A 1 455 ? -5.312 18.472 21.880 1.00 89.69 455 VAL A C 1
ATOM 3326 O O . VAL A 1 455 ? -4.947 18.905 20.788 1.00 89.69 455 VAL A O 1
ATOM 3329 N N . HIS A 1 456 ? -5.950 19.255 22.751 1.00 90.19 456 HIS A N 1
ATOM 3330 C CA . HIS A 1 456 ? -6.249 20.660 22.462 1.00 90.19 456 HIS A CA 1
ATOM 3331 C C . HIS A 1 456 ? -4.989 21.489 22.183 1.00 90.19 456 HIS A C 1
ATOM 3333 O O . HIS A 1 456 ? -4.962 22.243 21.207 1.00 90.19 456 HIS A O 1
ATOM 3339 N N . LEU A 1 457 ? -3.918 21.302 22.960 1.00 90.75 457 LEU A N 1
ATOM 3340 C CA . LEU A 1 457 ? -2.628 21.946 22.700 1.00 90.75 457 LEU A CA 1
ATOM 3341 C C . LEU A 1 457 ? -2.059 21.539 21.332 1.00 90.75 457 LEU A C 1
ATOM 3343 O O . LEU A 1 457 ? -1.573 22.383 20.578 1.00 90.75 457 LEU A O 1
ATOM 3347 N N . GLN A 1 458 ? -2.140 20.255 20.976 1.00 87.38 458 GLN A N 1
ATOM 3348 C CA . GLN A 1 458 ? -1.702 19.779 19.664 1.00 87.38 458 GLN A CA 1
ATOM 3349 C C . GLN A 1 458 ? -2.515 20.406 18.526 1.00 87.38 458 GLN A C 1
ATOM 3351 O O . GLN A 1 458 ? -1.930 20.783 17.506 1.00 87.38 458 GLN A O 1
ATOM 3356 N N . LEU A 1 459 ? -3.834 20.536 18.685 1.00 88.88 459 LEU A N 1
ATOM 3357 C CA . LEU A 1 459 ? -4.706 21.179 17.701 1.00 88.88 459 LEU A CA 1
ATOM 3358 C C . LEU A 1 459 ? -4.354 22.663 17.542 1.00 88.88 459 LEU A C 1
ATOM 3360 O O . LEU A 1 459 ? -4.209 23.119 16.408 1.00 88.88 459 LEU A O 1
ATOM 3364 N N . LEU A 1 460 ? -4.107 23.372 18.649 1.00 89.56 460 LEU A N 1
ATOM 3365 C CA . LEU A 1 460 ? -3.683 24.774 18.654 1.00 89.56 460 LEU A CA 1
ATOM 3366 C C . LEU A 1 460 ? -2.370 24.982 17.876 1.00 89.56 460 LEU A C 1
ATOM 3368 O O . LEU A 1 460 ? -2.264 25.885 17.043 1.00 89.56 460 LEU A O 1
ATOM 3372 N N . LEU A 1 461 ? -1.383 24.105 18.095 1.00 86.38 461 LEU A N 1
ATOM 3373 C CA . LEU A 1 461 ? -0.091 24.140 17.396 1.00 86.38 461 LEU A CA 1
ATOM 3374 C C . LEU A 1 461 ? -0.197 23.840 15.893 1.00 86.38 461 LEU A C 1
ATOM 3376 O O . LEU A 1 461 ? 0.665 24.263 15.124 1.00 86.38 461 LEU A O 1
ATOM 3380 N N . HIS A 1 462 ? -1.211 23.085 15.463 1.00 81.31 462 HIS A N 1
ATOM 3381 C CA . HIS A 1 462 ? -1.461 22.852 14.039 1.00 81.31 462 HIS A CA 1
ATOM 3382 C C . HIS A 1 462 ? -2.188 24.029 13.392 1.00 81.31 462 HIS A C 1
ATOM 3384 O O . HIS A 1 462 ? -1.899 24.348 12.241 1.00 81.31 462 HIS A O 1
ATOM 3390 N N . THR A 1 463 ? -3.105 24.683 14.110 1.00 79.50 463 THR A N 1
ATOM 3391 C CA . THR A 1 463 ? -3.832 25.846 13.586 1.00 79.50 463 THR A CA 1
ATOM 3392 C C . THR A 1 463 ? -2.959 27.085 13.433 1.00 79.50 463 THR A C 1
ATOM 3394 O O . THR A 1 463 ? -3.224 27.866 12.536 1.00 79.50 463 THR A O 1
ATOM 3397 N N . SER A 1 464 ? -1.906 27.253 14.240 1.00 74.50 464 SER A N 1
ATOM 3398 C CA . SER A 1 464 ? -1.001 28.412 14.157 1.00 74.50 464 SER A CA 1
ATOM 3399 C C . SER A 1 464 ? 0.038 28.341 13.030 1.00 74.50 464 SER A C 1
ATOM 3401 O O . SER A 1 464 ? 0.777 29.297 12.812 1.00 74.50 464 SER A O 1
ATOM 3403 N N . ARG A 1 465 ? 0.138 27.200 12.335 1.00 67.56 465 ARG A N 1
ATOM 3404 C CA . ARG A 1 465 ? 1.053 26.992 11.196 1.00 67.56 465 ARG A CA 1
ATOM 3405 C C . ARG A 1 465 ? 0.393 27.210 9.831 1.00 67.56 465 ARG A C 1
ATOM 3407 O O . ARG A 1 465 ? 1.077 27.075 8.817 1.00 67.56 465 ARG A O 1
ATOM 3414 N N . LEU A 1 466 ? -0.912 27.467 9.819 1.00 51.19 466 LEU A N 1
ATOM 3415 C CA . LEU A 1 466 ? -1.708 27.848 8.652 1.00 51.19 466 LEU A CA 1
ATOM 3416 C C . LEU A 1 466 ? -1.924 29.357 8.692 1.00 51.19 466 LEU A C 1
ATOM 3418 O O . LEU A 1 466 ? -1.898 29.954 7.596 1.00 51.19 466 LEU A O 1
#

Mean predicted aligned error: 7.71 Å

Foldseek 3Di:
DVLQCLLLCLQQVLLVLLLVLLVVLLVLLQVVVLVVVCVVCVVVVHHCDPVNSVCPGLCNQLVDPVSLVVDVSSVVNVLSVCLNVLSVVSSVLSVVLLVVLLVLLVVLLVDVCSLLVVLVVNLVVSLVSLLVSLVSSLVSQLSSVVSCCVNVVPPDVVVSVVSNVVSVCLSVLQNVLSVVLVVLLVCLLVVVLPELLAWDWDCPLAVDPATAIEGAQLAWAWRAQQNQYPVGTHNHTYIYQHLLQLQQAFSLLSNLRVQLRVLLVPDCSNSLVSVVSSLVSSVVSLVVLCVPDDPSNVSNSNVSSSVVSSSVSNVSSSLVVLQVSNLVSLVRSCVVGPNLSSLLSVLLSLLQSVLLVVLLVVQLVQLVVVHGDQFSSVVSLVSCLVVLDLVSSVLSQDPPNPDPPSYDRSCVSSVSSVHDSSVSSVVNSSRRDPRRSCNVDPCSSVSRSVSRVSSSVVSNVVVVVD